Protein AF-0000000080796100 (afdb_homodimer)

Secondary structure (DSSP, 8-state):
-EEEEEEE-SHHHHHHHHHHTT-TTEEEEEEE-----SHHHHHHHHHH-----HHHHHHHHHH--S--HHHHHHH-B--SGGGTT-BHHHHHHHHHHHHTTS-HHHHHHHHHHHHT-SSEEEESBS----EEEEETTS-EEESHHHHHHH---EEEEEESS--BBPHHHHHHHHT-SEEEE-SS-IIIIIHHHHTSBTHHHHHHHS--EEEEE--SB--TTTSTT-BHHHHHHHHHHHHTS--SEEEEE-----HHHHHHHHHTT--BPB---TT-TTEEEE--EEEE-SSS-EEEE-HHHHHHHHHHHH-/-EEEEEEE-SHHHHHHHHHHTT-TTEEEEEEE-----SHHHHHHHHHH-----HHHHHHHHHH--S--HHHHHHH-B--SGGGTT-BHHHHHHHHHHHHTTS-HHHHHHHHHHHHT-SSEEEESBS----EEEEETTS-EEESHHHHHHH---EEEEEESS--BBPHHHHHHHHT-SEEEE-SS-IIIIIHHHHTSBTHHHHHHHS--EEEEE--SB--TTTSTT-BHHHHHHHHHHHHTS--SEEEEE-----HHHHHHHHHTT--BPB---TT-TTEEEE--EEEE-SSS-EEEE-HHHHHHHHHHHH-

pLDDT: mean 95.94, std 4.3, range [65.75, 98.88]

Structure (mmCIF, N/CA/C/O backbone):
data_AF-0000000080796100-model_v1
#
loop_
_entity.id
_entity.type
_entity.pdbx_description
1 polymer 'Putative gluconeogenesis factor'
#
loop_
_atom_site.group_PDB
_atom_site.id
_atom_site.type_symbol
_atom_site.label_atom_id
_atom_site.label_alt_id
_atom_site.label_comp_id
_atom_site.label_asym_id
_atom_site.label_entity_id
_atom_site.label_seq_id
_atom_site.pdbx_PDB_ins_code
_atom_site.Cartn_x
_atom_site.Cartn_y
_atom_site.Cartn_z
_atom_site.occupancy
_atom_site.B_iso_or_equiv
_atom_site.auth_seq_id
_atom_site.auth_comp_id
_atom_site.auth_asym_id
_atom_site.auth_atom_id
_atom_site.pdbx_PDB_model_num
ATOM 1 N N . MET A 1 1 ? -21.938 -29.297 -5.434 1 88.5 1 MET A N 1
ATOM 2 C CA . MET A 1 1 ? -20.812 -28.391 -5.648 1 88.5 1 MET A CA 1
ATOM 3 C C . MET A 1 1 ? -19.516 -29.172 -5.863 1 88.5 1 MET A C 1
ATOM 5 O O . MET A 1 1 ? -19.234 -30.109 -5.129 1 88.5 1 MET A O 1
ATOM 9 N N . LYS A 1 2 ? -18.812 -29.031 -7.008 1 94.81 2 LYS A N 1
ATOM 10 C CA . LYS A 1 2 ? -17.562 -29.719 -7.316 1 94.81 2 LYS A CA 1
ATOM 11 C C . LYS A 1 2 ? -16.359 -28.953 -6.773 1 94.81 2 LYS A C 1
ATOM 13 O O . LYS A 1 2 ? -16.328 -27.719 -6.859 1 94.81 2 LYS A O 1
ATOM 18 N N . ASN A 1 3 ? -15.5 -29.75 -6.141 1 97.31 3 ASN A N 1
ATOM 19 C CA . ASN A 1 3 ? -14.281 -29.141 -5.605 1 97.31 3 ASN A CA 1
ATOM 20 C C . ASN A 1 3 ? -13.141 -29.188 -6.621 1 97.31 3 ASN A C 1
ATOM 22 O O . ASN A 1 3 ? -12.688 -30.266 -7.012 1 97.31 3 ASN A O 1
ATOM 26 N N . ILE A 1 4 ? -12.672 -28.031 -6.988 1 98.06 4 ILE A N 1
ATOM 27 C CA . ILE A 1 4 ? -11.586 -27.906 -7.953 1 98.06 4 ILE A CA 1
ATOM 28 C C . ILE A 1 4 ? -10.344 -27.359 -7.258 1 98.06 4 ILE A C 1
ATOM 30 O O . ILE A 1 4 ? -10.406 -26.328 -6.578 1 98.06 4 ILE A O 1
ATOM 34 N N . VAL A 1 5 ? -9.25 -28.016 -7.445 1 98.62 5 VAL A N 1
ATOM 35 C CA . VAL A 1 5 ? -7.961 -27.547 -6.941 1 98.62 5 VAL A CA 1
ATOM 36 C C . VAL A 1 5 ? -7.02 -27.266 -8.109 1 98.62 5 VAL A C 1
ATOM 38 O O . VAL A 1 5 ? -6.832 -28.125 -8.977 1 98.62 5 VAL A O 1
ATOM 41 N N . THR A 1 6 ? -6.535 -26.078 -8.164 1 98.75 6 THR A N 1
ATOM 42 C CA . THR A 1 6 ? -5.473 -25.766 -9.109 1 98.75 6 THR A CA 1
ATOM 43 C C . THR A 1 6 ? -4.113 -25.766 -8.422 1 98.75 6 THR A C 1
ATOM 45 O O . THR A 1 6 ? -3.996 -25.328 -7.273 1 98.75 6 THR A O 1
ATOM 48 N N . ILE A 1 7 ? -3.107 -26.312 -9.109 1 98.81 7 ILE A N 1
ATOM 49 C CA . ILE A 1 7 ? -1.729 -26.344 -8.625 1 98.81 7 ILE A CA 1
ATOM 50 C C . ILE A 1 7 ? -0.809 -25.688 -9.648 1 98.81 7 ILE A C 1
ATOM 52 O O . ILE A 1 7 ? -0.727 -26.125 -10.797 1 98.81 7 ILE A O 1
ATOM 56 N N . GLY A 1 8 ? -0.174 -24.641 -9.281 1 98.25 8 GLY A N 1
ATOM 57 C CA . GLY A 1 8 ? 0.667 -23.938 -10.242 1 98.25 8 GLY A CA 1
ATOM 58 C C . GLY A 1 8 ? 1.283 -22.672 -9.68 1 98.25 8 GLY A C 1
ATOM 59 O O . GLY A 1 8 ? 1.658 -22.625 -8.5 1 98.25 8 GLY A O 1
ATOM 60 N N . GLY A 1 9 ? 1.557 -21.703 -10.578 1 96.44 9 GLY A N 1
ATOM 61 C CA . GLY A 1 9 ? 2.109 -20.406 -10.227 1 96.44 9 GLY A CA 1
ATOM 62 C C . GLY A 1 9 ? 1.103 -19.281 -10.344 1 96.44 9 GLY A C 1
ATOM 63 O O . GLY A 1 9 ? -0.061 -19.438 -9.969 1 96.44 9 GLY A O 1
ATOM 64 N N . GLY A 1 10 ? 1.613 -18.141 -10.773 1 93.62 10 GLY A N 1
ATOM 65 C CA . GLY A 1 10 ? 0.764 -16.969 -10.781 1 93.62 10 GLY A CA 1
ATOM 66 C C . GLY A 1 10 ? 0.222 -16.625 -12.156 1 93.62 10 GLY A C 1
ATOM 67 O O . GLY A 1 10 ? -0.982 -16.422 -12.328 1 93.62 10 GLY A O 1
ATOM 68 N N . THR A 1 11 ? 1.001 -16.609 -13.188 1 91.25 11 THR A N 1
ATOM 69 C CA . THR A 1 11 ? 0.623 -16.078 -14.492 1 91.25 11 THR A CA 1
ATOM 70 C C . THR A 1 11 ? -0.324 -17.031 -15.219 1 91.25 11 THR A C 1
ATOM 72 O O . THR A 1 11 ? -1.435 -16.656 -15.586 1 91.25 11 THR A O 1
ATOM 75 N N . GLY A 1 12 ? 0.015 -18.219 -15.375 1 94.62 12 GLY A N 1
ATOM 76 C CA . GLY A 1 12 ? -0.821 -19.188 -16.062 1 94.62 12 GLY A CA 1
ATOM 77 C C . GLY A 1 12 ? -2.072 -19.547 -15.297 1 94.62 12 GLY A C 1
ATOM 78 O O . GLY A 1 12 ? -3.182 -19.484 -15.828 1 94.62 12 GLY A O 1
ATOM 79 N N . THR A 1 13 ? -1.912 -19.875 -14.062 1 97.06 13 THR A N 1
ATOM 80 C CA . THR A 1 13 ? -3.012 -20.312 -13.211 1 97.06 13 THR A CA 1
ATOM 81 C C . THR A 1 13 ? -4.07 -19.234 -13.078 1 97.06 13 THR A C 1
ATOM 83 O O . THR A 1 13 ? -5.266 -19.516 -13.047 1 97.06 13 THR A O 1
ATOM 86 N N . SER A 1 14 ? -3.621 -18 -13.008 1 96.75 14 SER A N 1
ATOM 87 C CA . SER A 1 14 ? -4.559 -16.891 -12.836 1 96.75 14 SER A CA 1
ATOM 88 C C . SER A 1 14 ? -5.539 -16.812 -14 1 96.75 14 SER A C 1
ATOM 90 O O . SER A 1 14 ? -6.699 -16.438 -13.82 1 96.75 14 SER A O 1
ATOM 92 N N . GLN A 1 15 ? -5.133 -17.188 -15.195 1 95.88 15 GLN A N 1
ATOM 93 C CA . GLN A 1 15 ? -6.023 -17.172 -16.344 1 95.88 15 GLN A CA 1
ATOM 94 C C . GLN A 1 15 ? -7.141 -18.203 -16.203 1 95.88 15 GLN A C 1
ATOM 96 O O . GLN A 1 15 ? -8.289 -17.938 -16.547 1 95.88 15 GLN A O 1
ATOM 101 N N . ILE A 1 16 ? -6.766 -19.312 -15.664 1 97.12 16 ILE A N 1
ATOM 102 C CA . ILE A 1 16 ? -7.73 -20.375 -15.438 1 97.12 16 ILE A CA 1
ATOM 103 C C . ILE A 1 16 ? -8.742 -19.953 -14.375 1 97.12 16 ILE A C 1
ATOM 105 O O . ILE A 1 16 ? -9.945 -20.141 -14.547 1 97.12 16 ILE A O 1
ATOM 109 N N . LEU A 1 17 ? -8.258 -19.344 -13.352 1 98.25 17 LEU A N 1
ATOM 110 C CA . LEU A 1 17 ? -9.102 -18.906 -12.25 1 98.25 17 LEU A CA 1
ATOM 111 C C . LEU A 1 17 ? -10.078 -17.828 -12.703 1 98.25 17 LEU A C 1
ATOM 113 O O . LEU A 1 17 ? -11.234 -17.797 -12.266 1 98.25 17 LEU A O 1
ATOM 117 N N . ARG A 1 18 ? -9.641 -17 -13.586 1 97.06 18 ARG A N 1
ATOM 118 C CA . ARG A 1 18 ? -10.492 -15.93 -14.109 1 97.06 18 ARG A CA 1
ATOM 119 C C . ARG A 1 18 ? -11.703 -16.516 -14.828 1 97.06 18 ARG A C 1
ATOM 121 O O . ARG A 1 18 ? -12.781 -15.922 -14.805 1 97.06 18 ARG A O 1
ATOM 128 N N . GLY A 1 19 ? -11.5 -17.609 -15.461 1 96.94 19 GLY A N 1
ATOM 129 C CA . GLY A 1 19 ? -12.602 -18.25 -16.156 1 96.94 19 GLY A CA 1
ATOM 130 C C . GLY A 1 19 ? -13.484 -19.078 -15.234 1 96.94 19 GLY A C 1
ATOM 131 O O . GLY A 1 19 ? -14.711 -19.047 -15.367 1 96.94 19 GLY A O 1
ATOM 132 N N . LEU A 1 20 ? -12.938 -19.719 -14.297 1 97.12 20 LEU A N 1
ATOM 133 C CA . LEU A 1 20 ? -13.633 -20.688 -13.445 1 97.12 20 LEU A CA 1
ATOM 134 C C . LEU A 1 20 ? -14.531 -19.969 -12.438 1 97.12 20 LEU A C 1
ATOM 136 O O . LEU A 1 20 ? -15.578 -20.484 -12.055 1 97.12 20 LEU A O 1
ATOM 140 N N . LYS A 1 21 ? -14.133 -18.766 -12.016 1 97 21 LYS A N 1
ATOM 141 C CA . LYS A 1 21 ? -14.773 -18.094 -10.891 1 97 21 LYS A CA 1
ATOM 142 C C . LYS A 1 21 ? -16.234 -17.781 -11.203 1 97 21 LYS A C 1
ATOM 144 O O . LYS A 1 21 ? -17.031 -17.516 -10.289 1 97 21 LYS A O 1
ATOM 149 N N . TRP A 1 22 ? -16.641 -17.875 -12.445 1 95.56 22 TRP A N 1
ATOM 150 C CA . TRP A 1 22 ? -17.984 -17.484 -12.852 1 95.56 22 TRP A CA 1
ATOM 151 C C . TRP A 1 22 ? -18.953 -18.656 -12.68 1 95.56 22 TRP A C 1
ATOM 153 O O . TRP A 1 22 ? -20.172 -18.469 -12.742 1 95.56 22 TRP A O 1
ATOM 163 N N . ASN A 1 23 ? -18.422 -19.812 -12.43 1 94.69 23 ASN A N 1
ATOM 164 C CA . ASN A 1 23 ? -19.281 -20.969 -12.203 1 94.69 23 ASN A CA 1
ATOM 165 C C . ASN A 1 23 ? -19.719 -21.062 -10.742 1 94.69 23 ASN A C 1
ATOM 167 O O . ASN A 1 23 ? -18.891 -21.172 -9.844 1 94.69 23 ASN A O 1
ATOM 171 N N . GLN A 1 24 ? -21 -21.078 -10.484 1 93.12 24 GLN A N 1
ATOM 172 C CA . GLN A 1 24 ? -21.547 -21.016 -9.133 1 93.12 24 GLN A CA 1
ATOM 173 C C . GLN A 1 24 ? -21.578 -22.391 -8.484 1 93.12 24 GLN A C 1
ATOM 175 O O . GLN A 1 24 ? -21.766 -22.516 -7.273 1 93.12 24 GLN A O 1
ATOM 180 N N . ASP A 1 25 ? -21.328 -23.422 -9.234 1 94.19 25 ASP A N 1
ATOM 181 C CA . ASP A 1 25 ? -21.469 -24.781 -8.719 1 94.19 25 ASP A CA 1
ATOM 182 C C . ASP A 1 25 ? -20.109 -25.391 -8.398 1 94.19 25 ASP A C 1
ATOM 184 O O . ASP A 1 25 ? -19.969 -26.609 -8.297 1 94.19 25 ASP A O 1
ATOM 188 N N . ILE A 1 26 ? -19.125 -24.547 -8.312 1 96.19 26 ILE A N 1
ATOM 189 C CA . ILE A 1 26 ? -17.812 -25.094 -7.996 1 96.19 26 ILE A CA 1
ATOM 190 C C . ILE A 1 26 ? -17.203 -24.344 -6.816 1 96.19 26 ILE A C 1
ATOM 192 O O . ILE A 1 26 ? -17.531 -23.172 -6.582 1 96.19 26 ILE A O 1
ATOM 196 N N . ASP A 1 27 ? -16.422 -25.047 -6.074 1 97.31 27 ASP A N 1
ATOM 197 C CA . ASP A 1 27 ? -15.539 -24.5 -5.051 1 97.31 27 ASP A CA 1
ATOM 198 C C . ASP A 1 27 ? -14.078 -24.562 -5.492 1 97.31 27 ASP A C 1
ATOM 200 O O . ASP A 1 27 ? -13.586 -25.641 -5.859 1 97.31 27 ASP A O 1
ATOM 204 N N . ILE A 1 28 ? -13.414 -23.453 -5.496 1 98.31 28 ILE A N 1
ATOM 205 C CA . ILE A 1 28 ? -12.078 -23.391 -6.074 1 98.31 28 ILE A CA 1
ATOM 206 C C . ILE A 1 28 ? -11.047 -23.188 -4.965 1 98.31 28 ILE A C 1
ATOM 208 O O . ILE A 1 28 ? -11.211 -22.312 -4.113 1 98.31 28 ILE A O 1
ATOM 212 N N . VAL A 1 29 ? -10.008 -23.969 -4.953 1 98.75 29 VAL A N 1
ATOM 213 C CA . VAL A 1 29 ? -8.805 -23.719 -4.156 1 98.75 29 VAL A CA 1
ATOM 214 C C . VAL A 1 29 ? -7.582 -23.703 -5.066 1 98.75 29 VAL A C 1
ATOM 216 O O . VAL A 1 29 ? -7.375 -24.625 -5.863 1 98.75 29 VAL A O 1
ATOM 219 N N . SER A 1 30 ? -6.875 -22.641 -5 1 98.88 30 SER A N 1
ATOM 220 C CA . SER A 1 30 ? -5.625 -22.547 -5.75 1 98.88 30 SER A CA 1
ATOM 221 C C . SER A 1 30 ? -4.418 -22.734 -4.84 1 98.88 30 SER A C 1
ATOM 223 O O . SER A 1 30 ? -4.238 -21.984 -3.879 1 98.88 30 SER A O 1
ATOM 225 N N . ILE A 1 31 ? -3.619 -23.734 -5.125 1 98.88 31 ILE A N 1
ATOM 226 C CA . ILE A 1 31 ? -2.375 -23.984 -4.406 1 98.88 31 ILE A CA 1
ATOM 227 C C . ILE A 1 31 ? -1.193 -23.469 -5.223 1 98.88 31 ILE A C 1
ATOM 229 O O . ILE A 1 31 ? -1.005 -23.859 -6.375 1 98.88 31 ILE A O 1
ATOM 233 N N . VAL A 1 32 ? -0.411 -22.625 -4.555 1 98.25 32 VAL A N 1
ATOM 234 C CA . VAL A 1 32 ? 0.57 -21.828 -5.293 1 98.25 32 VAL A CA 1
ATOM 235 C C . VAL A 1 32 ? 1.974 -22.141 -4.773 1 98.25 32 VAL A C 1
ATOM 237 O O . VAL A 1 32 ? 2.174 -22.312 -3.57 1 98.25 32 VAL A O 1
ATOM 240 N N . THR A 1 33 ? 2.891 -22.125 -5.746 1 97.06 33 THR A N 1
ATOM 241 C CA . THR A 1 33 ? 4.281 -22.391 -5.402 1 97.06 33 THR A CA 1
ATOM 242 C C . THR A 1 33 ? 4.871 -21.25 -4.594 1 97.06 33 THR A C 1
ATOM 244 O O . THR A 1 33 ? 4.352 -20.125 -4.625 1 97.06 33 THR A O 1
ATOM 247 N N . VAL A 1 34 ? 5.98 -21.516 -3.834 1 95.94 34 VAL A N 1
ATOM 248 C CA . VAL A 1 34 ? 6.523 -20.516 -2.924 1 95.94 34 VAL A CA 1
ATOM 249 C C . VAL A 1 34 ? 8.023 -20.344 -3.172 1 95.94 34 VAL A C 1
ATOM 251 O O . VAL A 1 34 ? 8.758 -19.922 -2.281 1 95.94 34 VAL A O 1
ATOM 254 N N . THR A 1 35 ? 8.508 -20.672 -4.371 1 96.81 35 THR A N 1
ATOM 255 C CA . THR A 1 35 ? 9.945 -20.688 -4.609 1 96.81 35 THR A CA 1
ATOM 256 C C . THR A 1 35 ? 10.367 -19.5 -5.469 1 96.81 35 THR A C 1
ATOM 258 O O . THR A 1 35 ? 11.539 -19.359 -5.805 1 96.81 35 THR A O 1
ATOM 261 N N . ASP A 1 36 ? 9.375 -18.656 -5.812 1 95.5 36 ASP A N 1
ATOM 262 C CA . ASP A 1 36 ? 9.695 -17.484 -6.621 1 95.5 36 ASP A CA 1
ATOM 263 C C . ASP A 1 36 ? 10.75 -16.609 -5.941 1 95.5 36 ASP A C 1
ATOM 265 O O . ASP A 1 36 ? 10.625 -16.281 -4.758 1 95.5 36 ASP A O 1
ATOM 269 N N . ASP A 1 37 ? 11.82 -16.297 -6.684 1 96.19 37 ASP A N 1
ATOM 270 C CA . ASP A 1 37 ? 12.875 -15.438 -6.129 1 96.19 37 ASP A CA 1
ATOM 271 C C . ASP A 1 37 ? 13.203 -14.289 -7.082 1 96.19 37 ASP A C 1
ATOM 273 O O . ASP A 1 37 ? 14.289 -13.719 -7.016 1 96.19 37 ASP A O 1
ATOM 277 N N . GLY A 1 38 ? 12.305 -14.023 -7.992 1 93.62 38 GLY A N 1
ATOM 278 C CA . GLY A 1 38 ? 12.531 -12.969 -8.969 1 93.62 38 GLY A CA 1
ATOM 279 C C . GLY A 1 38 ? 11.805 -11.68 -8.641 1 93.62 38 GLY A C 1
ATOM 280 O O . GLY A 1 38 ? 10.781 -11.695 -7.957 1 93.62 38 GLY A O 1
ATOM 281 N N . GLY A 1 39 ? 12.383 -10.539 -9.148 1 92.44 39 GLY A N 1
ATOM 282 C CA . GLY A 1 39 ? 11.688 -9.266 -9.094 1 92.44 39 GLY A CA 1
ATOM 283 C C . GLY A 1 39 ? 11.336 -8.828 -7.688 1 92.44 39 GLY A C 1
ATOM 284 O O . GLY A 1 39 ? 12.141 -8.977 -6.766 1 92.44 39 GLY A O 1
ATOM 285 N N . SER A 1 40 ? 10.141 -8.203 -7.594 1 92.81 40 SER A N 1
ATOM 286 C CA . SER A 1 40 ? 9.641 -7.703 -6.32 1 92.81 40 SER A CA 1
ATOM 287 C C . SER A 1 40 ? 9.508 -8.828 -5.297 1 92.81 40 SER A C 1
ATOM 289 O O . SER A 1 40 ? 9.883 -8.664 -4.137 1 92.81 40 SER A O 1
ATOM 291 N N . SER A 1 41 ? 9.031 -9.969 -5.727 1 94.25 41 SER A N 1
ATOM 292 C CA . SER A 1 41 ? 8.852 -11.102 -4.824 1 94.25 41 SER A CA 1
ATOM 293 C C . SER A 1 41 ? 10.18 -11.562 -4.242 1 94.25 41 SER A C 1
ATOM 295 O O . SER A 1 41 ? 10.281 -11.82 -3.041 1 94.25 41 SER A O 1
ATOM 297 N N . GLY A 1 42 ? 11.18 -11.609 -5.121 1 94.44 42 GLY A N 1
ATOM 298 C CA . GLY A 1 42 ? 12.492 -12.031 -4.656 1 94.44 42 GLY A CA 1
ATOM 299 C C . GLY A 1 42 ? 13.102 -11.078 -3.65 1 94.44 42 GLY A C 1
ATOM 300 O O . GLY A 1 42 ? 13.648 -11.508 -2.629 1 94.44 42 GLY A O 1
ATOM 301 N N . ILE A 1 43 ? 13 -9.812 -3.916 1 94.44 43 ILE A N 1
ATOM 302 C CA . ILE A 1 43 ? 13.562 -8.789 -3.037 1 94.44 43 ILE A CA 1
ATOM 303 C C . ILE A 1 43 ? 12.859 -8.836 -1.681 1 94.44 43 ILE A C 1
ATOM 305 O O . ILE A 1 43 ? 13.516 -8.805 -0.636 1 94.44 43 ILE A O 1
ATOM 309 N N . LEU A 1 44 ? 11.547 -8.922 -1.693 1 95.94 44 LEU A N 1
ATOM 310 C CA . LEU A 1 44 ? 10.781 -8.953 -0.45 1 95.94 44 LEU A CA 1
ATOM 311 C C . LEU A 1 44 ? 11.102 -10.203 0.353 1 95.94 44 LEU A C 1
ATOM 313 O O . LEU A 1 44 ? 11.219 -10.156 1.579 1 95.94 44 LEU A O 1
ATOM 317 N N . ARG A 1 45 ? 11.195 -11.297 -0.4 1 95.06 45 ARG A N 1
ATOM 318 C CA . ARG A 1 45 ? 11.555 -12.555 0.244 1 95.06 45 ARG A CA 1
ATOM 319 C C . ARG A 1 45 ? 12.891 -12.445 0.968 1 95.06 45 ARG A C 1
ATOM 321 O O . ARG A 1 45 ? 13.023 -12.867 2.117 1 95.06 45 ARG A O 1
ATOM 328 N N . GLU A 1 46 ? 13.867 -11.867 0.376 1 93.06 46 GLU A N 1
ATOM 329 C CA . GLU A 1 46 ? 15.219 -11.766 0.922 1 93.06 46 GLU A CA 1
ATOM 330 C C . GLU A 1 46 ? 15.289 -10.719 2.031 1 93.06 46 GLU A C 1
ATOM 332 O O . GLU A 1 46 ? 15.852 -10.977 3.096 1 93.06 46 GLU A O 1
ATOM 337 N N . ASP A 1 47 ? 14.688 -9.609 1.819 1 94.88 47 ASP A N 1
ATOM 338 C CA . ASP A 1 47 ? 14.836 -8.477 2.723 1 94.88 47 ASP A CA 1
ATOM 339 C C . ASP A 1 47 ? 13.93 -8.609 3.941 1 94.88 47 ASP A C 1
ATOM 341 O O . ASP A 1 47 ? 14.242 -8.109 5.02 1 94.88 47 ASP A O 1
ATOM 345 N N . PHE A 1 48 ? 12.812 -9.273 3.811 1 96 48 PHE A N 1
ATOM 346 C CA . PHE A 1 48 ? 11.82 -9.25 4.875 1 96 48 PHE A CA 1
ATOM 347 C C . PHE A 1 48 ? 11.539 -10.664 5.383 1 96 48 PHE A C 1
ATOM 349 O O . PHE A 1 48 ? 10.766 -10.852 6.324 1 96 48 PHE A O 1
ATOM 356 N N . ASN A 1 49 ? 12.141 -11.695 4.777 1 94.38 49 ASN A N 1
ATOM 357 C CA . ASN A 1 49 ? 11.969 -13.086 5.191 1 94.38 49 ASN A CA 1
ATOM 358 C C . ASN A 1 49 ? 10.5 -13.5 5.188 1 94.38 49 ASN A C 1
ATOM 360 O O . ASN A 1 49 ? 9.977 -13.969 6.199 1 94.38 49 ASN A O 1
ATOM 364 N N . ILE A 1 50 ? 9.883 -13.297 4.098 1 96 50 ILE A N 1
ATOM 365 C CA . ILE A 1 50 ? 8.516 -13.766 3.887 1 96 50 ILE A CA 1
ATOM 366 C C . ILE A 1 50 ? 8.453 -14.648 2.641 1 96 50 ILE A C 1
ATOM 368 O O . ILE A 1 50 ? 9.383 -14.641 1.824 1 96 50 ILE A O 1
ATOM 372 N N . LEU A 1 51 ? 7.414 -15.43 2.514 1 97.5 51 LEU A N 1
ATOM 373 C CA . LEU A 1 51 ? 7.164 -16.156 1.271 1 97.5 51 LEU A CA 1
ATOM 374 C C . LEU A 1 51 ? 6.91 -15.188 0.121 1 97.5 51 LEU A C 1
ATOM 376 O O . LEU A 1 51 ? 6.441 -14.062 0.339 1 97.5 51 LEU A O 1
ATOM 380 N N . PRO A 1 52 ? 7.352 -15.578 -1.074 1 97.38 52 PRO A N 1
ATOM 381 C CA . PRO A 1 52 ? 7.125 -14.68 -2.211 1 97.38 52 PRO A CA 1
ATOM 382 C C . PRO A 1 52 ? 5.648 -14.391 -2.455 1 97.38 52 PRO A C 1
ATOM 384 O O . PRO A 1 52 ? 4.867 -15.32 -2.693 1 97.38 52 PRO A O 1
ATOM 387 N N . PRO A 1 53 ? 5.277 -13.148 -2.486 1 98.06 53 PRO A N 1
ATOM 388 C CA . PRO A 1 53 ? 3.85 -12.812 -2.494 1 98.06 53 PRO A CA 1
ATOM 389 C C . PRO A 1 53 ? 3.268 -12.742 -3.902 1 98.06 53 PRO A C 1
ATOM 391 O O . PRO A 1 53 ? 2.045 -12.75 -4.07 1 98.06 53 PRO A O 1
ATOM 394 N N . GLY A 1 54 ? 4.098 -12.695 -4.941 1 97.5 54 GLY A N 1
ATOM 395 C CA . GLY A 1 54 ? 3.66 -12.375 -6.293 1 97.5 54 GLY A CA 1
ATOM 396 C C . GLY A 1 54 ? 2.613 -13.336 -6.82 1 97.5 54 GLY A C 1
ATOM 397 O O . GLY A 1 54 ? 1.525 -12.914 -7.223 1 97.5 54 GLY A O 1
ATOM 398 N N . ASP A 1 55 ? 2.93 -14.586 -6.801 1 97.62 55 ASP A N 1
ATOM 399 C CA . ASP A 1 55 ? 2.018 -15.586 -7.336 1 97.62 55 ASP A CA 1
ATOM 400 C C . ASP A 1 55 ? 0.73 -15.656 -6.52 1 97.62 55 ASP A C 1
ATOM 402 O O . ASP A 1 55 ? -0.356 -15.828 -7.074 1 97.62 55 ASP A O 1
ATOM 406 N N . ILE A 1 56 ? 0.837 -15.57 -5.234 1 98.31 56 ILE A N 1
ATOM 407 C CA . ILE A 1 56 ? -0.326 -15.531 -4.355 1 98.31 56 ILE A CA 1
ATOM 408 C C . ILE A 1 56 ? -1.223 -14.352 -4.727 1 98.31 56 ILE A C 1
ATOM 410 O O . ILE A 1 56 ? -2.426 -14.523 -4.938 1 98.31 56 ILE A O 1
ATOM 414 N N . ARG A 1 57 ? -0.625 -13.211 -4.844 1 98.25 57 ARG A N 1
ATOM 415 C CA . ARG A 1 57 ? -1.345 -11.992 -5.184 1 98.25 57 ARG A CA 1
ATOM 416 C C . ARG A 1 57 ? -2.078 -12.141 -6.512 1 98.25 57 ARG A C 1
ATOM 418 O O . ARG A 1 57 ? -3.246 -11.758 -6.629 1 98.25 57 ARG A O 1
ATOM 425 N N . ASN A 1 58 ? -1.418 -12.688 -7.512 1 97.94 58 ASN A N 1
ATOM 426 C CA . ASN A 1 58 ? -2.004 -12.852 -8.836 1 97.94 58 ASN A CA 1
ATOM 427 C C . ASN A 1 58 ? -3.238 -13.75 -8.797 1 97.94 58 ASN A C 1
ATOM 429 O O . ASN A 1 58 ? -4.234 -13.469 -9.469 1 97.94 58 ASN A O 1
ATOM 433 N N . ASN A 1 59 ? -3.131 -14.789 -8.055 1 98.62 59 ASN A N 1
ATOM 434 C CA . ASN A 1 59 ? -4.258 -15.711 -7.969 1 98.62 59 ASN A CA 1
ATOM 435 C C . ASN A 1 59 ? -5.426 -15.102 -7.195 1 98.62 59 ASN A C 1
ATOM 437 O O . ASN A 1 59 ? -6.586 -15.297 -7.566 1 98.62 59 ASN A O 1
ATOM 441 N N . ILE A 1 60 ? -5.137 -14.375 -6.148 1 98.69 60 ILE A N 1
ATOM 442 C CA . ILE A 1 60 ? -6.184 -13.68 -5.406 1 98.69 60 ILE A CA 1
ATOM 443 C C . ILE A 1 60 ? -6.906 -12.703 -6.328 1 98.69 60 ILE A C 1
ATOM 445 O O . ILE A 1 60 ? -8.141 -12.688 -6.391 1 98.69 60 ILE A O 1
ATOM 449 N N . LEU A 1 61 ? -6.168 -11.938 -7.102 1 98.25 61 LEU A N 1
ATOM 450 C CA . LEU A 1 61 ? -6.738 -10.961 -8.023 1 98.25 61 LEU A CA 1
ATOM 451 C C . LEU A 1 61 ? -7.605 -11.641 -9.07 1 98.25 61 LEU A C 1
ATOM 453 O O . LEU A 1 61 ? -8.664 -11.125 -9.445 1 98.25 61 LEU A O 1
ATOM 457 N N . ALA A 1 62 ? -7.129 -12.781 -9.523 1 97.88 62 ALA A N 1
ATOM 458 C CA . ALA A 1 62 ? -7.852 -13.516 -10.562 1 97.88 62 ALA A CA 1
ATOM 459 C C . ALA A 1 62 ? -9.219 -13.969 -10.062 1 97.88 62 ALA A C 1
ATOM 461 O O . ALA A 1 62 ? -10.172 -14.055 -10.844 1 97.88 62 ALA A O 1
ATOM 462 N N . LEU A 1 63 ? -9.359 -14.219 -8.789 1 98.31 63 LEU A N 1
ATOM 463 C CA . LEU A 1 63 ? -10.586 -14.742 -8.203 1 98.31 63 LEU A CA 1
ATOM 464 C C . LEU A 1 63 ? -11.492 -13.609 -7.742 1 98.31 63 LEU A C 1
ATOM 466 O O . LEU A 1 63 ? -12.625 -13.852 -7.309 1 98.31 63 LEU A O 1
ATOM 470 N N . ALA A 1 64 ? -10.969 -12.375 -7.809 1 97.38 64 ALA A N 1
ATOM 471 C CA . ALA A 1 64 ? -11.805 -11.219 -7.516 1 97.38 64 ALA A CA 1
ATOM 472 C C . ALA A 1 64 ? -12.781 -10.945 -8.656 1 97.38 64 ALA A C 1
ATOM 474 O O . ALA A 1 64 ? -12.445 -11.133 -9.828 1 97.38 64 ALA A O 1
ATOM 475 N N . GLU A 1 65 ? -14.023 -10.594 -8.453 1 90.62 65 GLU A N 1
ATOM 476 C CA . GLU A 1 65 ? -15.047 -10.508 -9.484 1 90.62 65 GLU A CA 1
ATOM 477 C C . GLU A 1 65 ? -15.07 -9.117 -10.117 1 90.62 65 GLU A C 1
ATOM 479 O O . GLU A 1 65 ? -15.344 -8.977 -11.312 1 90.62 65 GLU A O 1
ATOM 484 N N . GLN A 1 66 ? -14.945 -8.062 -9.398 1 88.25 66 GLN A N 1
ATOM 485 C CA . GLN A 1 66 ? -15.031 -6.711 -9.953 1 88.25 66 GLN A CA 1
ATOM 486 C C . GLN A 1 66 ? -13.75 -5.926 -9.68 1 88.25 66 GLN A C 1
ATOM 488 O O . GLN A 1 66 ? -13.023 -6.223 -8.727 1 88.25 66 GLN A O 1
ATOM 493 N N . GLU A 1 67 ? -13.594 -5.117 -10.727 1 89.56 67 GLU A N 1
ATOM 494 C CA . GLU A 1 67 ? -12.523 -4.156 -10.453 1 89.56 67 GLU A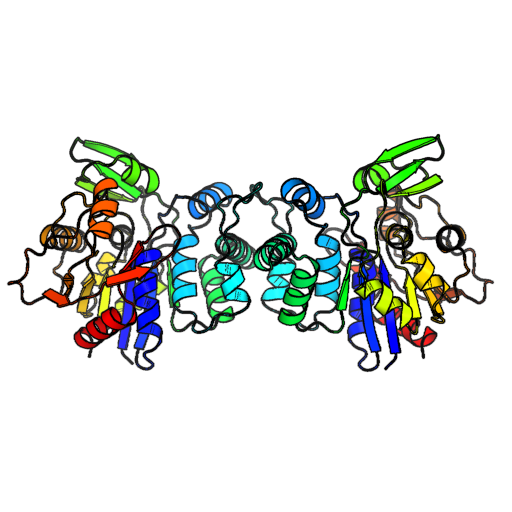 CA 1
ATOM 495 C C . GLU A 1 67 ? -12.938 -3.162 -9.375 1 89.56 67 GLU A C 1
ATOM 497 O O . GLU A 1 67 ? -13.984 -2.523 -9.477 1 89.56 67 GLU A O 1
ATOM 502 N N . THR A 1 68 ? -12.211 -3.115 -8.367 1 92.38 68 THR A N 1
ATOM 503 C CA . THR A 1 68 ? -12.445 -2.219 -7.238 1 92.38 68 THR A CA 1
ATOM 504 C C . THR A 1 68 ? -11.242 -1.31 -7.016 1 92.38 68 THR A C 1
ATOM 506 O O . THR A 1 68 ? -10.227 -1.436 -7.703 1 92.38 68 THR A O 1
ATOM 509 N N . PHE A 1 69 ? -11.453 -0.395 -6.105 1 93.88 69 PHE A N 1
ATOM 510 C CA . PHE A 1 69 ? -10.367 0.456 -5.625 1 93.88 69 PHE A CA 1
ATOM 511 C C . PHE A 1 69 ? -9.18 -0.383 -5.164 1 93.88 69 PHE A C 1
ATOM 513 O O . PHE A 1 69 ? -8.039 -0.126 -5.555 1 93.88 69 PHE A O 1
ATOM 520 N N . LEU A 1 70 ? -9.43 -1.399 -4.512 1 95.69 70 LEU A N 1
ATOM 521 C CA . LEU A 1 70 ? -8.383 -2.236 -3.936 1 95.69 70 LEU A CA 1
ATOM 522 C C . LEU A 1 70 ? -7.668 -3.033 -5.023 1 95.69 70 LEU A C 1
ATOM 524 O O . LEU A 1 70 ? -6.441 -3.178 -4.984 1 95.69 70 LEU A O 1
ATOM 528 N N . THR A 1 71 ? -8.398 -3.557 -6.008 1 97.38 71 THR A N 1
ATOM 529 C CA . THR A 1 71 ? -7.746 -4.336 -7.051 1 97.38 71 THR A CA 1
ATOM 530 C C . THR A 1 71 ? -6.816 -3.453 -7.883 1 97.38 71 THR A C 1
ATOM 532 O O . THR A 1 71 ? -5.777 -3.914 -8.359 1 97.38 71 THR A O 1
ATOM 535 N N . LYS A 1 72 ? -7.164 -2.197 -8.047 1 96.75 72 LYS A N 1
ATOM 536 C CA . LYS A 1 72 ? -6.293 -1.263 -8.758 1 96.75 72 LYS A CA 1
ATOM 537 C C . LYS A 1 72 ? -4.977 -1.07 -8.008 1 96.75 72 LYS A C 1
ATOM 539 O O . LYS A 1 72 ? -3.906 -1.047 -8.625 1 96.75 72 LYS A O 1
ATOM 544 N N . LEU A 1 73 ? -5.07 -0.958 -6.684 1 97.81 73 LEU A N 1
ATOM 545 C CA . LEU A 1 73 ? -3.865 -0.826 -5.871 1 97.81 73 LEU A CA 1
ATOM 546 C C . LEU A 1 73 ? -2.998 -2.076 -5.977 1 97.81 73 LEU A C 1
ATOM 548 O O . LEU A 1 73 ? -1.778 -1.981 -6.129 1 97.81 73 LEU A O 1
ATOM 552 N N . LEU A 1 74 ? -3.619 -3.217 -5.969 1 98.12 74 LEU A N 1
ATOM 553 C CA . LEU A 1 74 ? -2.9 -4.484 -5.926 1 98.12 74 LEU A CA 1
ATOM 554 C C . LEU A 1 74 ? -2.213 -4.77 -7.258 1 98.12 74 LEU A C 1
ATOM 556 O O . LEU A 1 74 ? -1.258 -5.547 -7.312 1 98.12 74 LEU A O 1
ATOM 560 N N . LYS A 1 75 ? -2.682 -4.145 -8.305 1 97.19 75 LYS A N 1
ATOM 561 C CA . LYS A 1 75 ? -2.135 -4.363 -9.641 1 97.19 75 LYS A CA 1
ATOM 562 C C . LYS A 1 75 ? -1.014 -3.373 -9.945 1 97.19 75 LYS A C 1
ATOM 564 O O . LYS A 1 75 ? -0.217 -3.59 -10.867 1 97.19 75 LYS A O 1
ATOM 569 N N . TYR A 1 76 ? -0.902 -2.316 -9.211 1 98.06 76 TYR A N 1
ATOM 570 C CA . TYR A 1 76 ? -0.026 -1.205 -9.57 1 98.06 76 TYR A CA 1
ATOM 571 C C . TYR A 1 76 ? 1.438 -1.581 -9.383 1 98.06 76 TYR A C 1
ATOM 573 O O . TYR A 1 76 ? 1.815 -2.119 -8.336 1 98.06 76 TYR A O 1
ATOM 581 N N . ARG A 1 77 ? 2.238 -1.313 -10.375 1 97.81 77 ARG A N 1
ATOM 582 C CA . ARG A 1 77 ? 3.684 -1.513 -10.344 1 97.81 77 ARG A CA 1
ATOM 583 C C . ARG A 1 77 ? 4.422 -0.185 -10.469 1 97.81 77 ARG A C 1
ATOM 585 O O . ARG A 1 77 ? 4.129 0.611 -11.367 1 97.81 77 ARG A O 1
ATOM 592 N N . PHE A 1 78 ? 5.316 0.035 -9.57 1 97.62 78 PHE A N 1
ATOM 593 C CA . PHE A 1 78 ? 6.117 1.253 -9.617 1 97.62 78 PHE A CA 1
ATOM 594 C C . PHE A 1 78 ? 7.172 1.166 -10.711 1 97.62 78 PHE A C 1
ATOM 596 O O . PHE A 1 78 ? 7.754 0.103 -10.938 1 97.62 78 PHE A O 1
ATOM 603 N N . ASN A 1 79 ? 7.492 2.277 -11.336 1 95.69 79 ASN A N 1
ATOM 604 C CA . ASN A 1 79 ? 8.477 2.27 -12.406 1 95.69 79 ASN A CA 1
ATOM 605 C C . ASN A 1 79 ? 9.602 3.266 -12.148 1 95.69 79 ASN A C 1
ATOM 607 O O . ASN A 1 79 ? 10.43 3.525 -13.023 1 95.69 79 ASN A O 1
ATOM 611 N N . GLU A 1 80 ? 9.664 3.807 -10.969 1 95.81 80 GLU A N 1
ATOM 612 C CA . GLU A 1 80 ? 10.648 4.828 -10.633 1 95.81 80 GLU A CA 1
ATOM 613 C C . GLU A 1 80 ? 10.984 4.809 -9.148 1 95.81 80 GLU A C 1
ATOM 615 O O . GLU A 1 80 ? 10.312 4.133 -8.367 1 95.81 80 GLU A O 1
ATOM 620 N N . GLY A 1 81 ? 12.133 5.504 -8.906 1 94.88 81 GLY A N 1
ATOM 621 C CA . GLY A 1 81 ? 12.5 5.691 -7.512 1 94.88 81 GLY A CA 1
ATOM 622 C C . GLY A 1 81 ? 12.969 4.41 -6.84 1 94.88 81 GLY A C 1
ATOM 623 O O . GLY A 1 81 ? 13.273 3.426 -7.516 1 94.88 81 GLY A O 1
ATOM 624 N N . PHE A 1 82 ? 12.969 4.457 -5.535 1 94.56 82 PHE A N 1
ATOM 625 C CA . PHE A 1 82 ? 13.484 3.322 -4.781 1 94.56 82 PHE A CA 1
ATOM 626 C C . PHE A 1 82 ? 12.508 2.158 -4.812 1 94.56 82 PHE A C 1
ATOM 628 O O . PHE A 1 82 ? 12.859 1.029 -4.465 1 94.56 82 PHE A O 1
ATOM 635 N N . LEU A 1 83 ? 11.289 2.412 -5.328 1 97.12 83 LEU A N 1
ATOM 636 C CA . LEU A 1 83 ? 10.266 1.379 -5.426 1 97.12 83 LEU A CA 1
ATOM 637 C C . LEU A 1 83 ? 10.211 0.794 -6.836 1 97.12 83 LEU A C 1
ATOM 639 O O . LEU A 1 83 ? 9.352 -0.037 -7.137 1 97.12 83 LEU A O 1
ATOM 643 N N . LYS A 1 84 ? 11.148 1.205 -7.617 1 95.88 84 LYS A N 1
ATOM 644 C CA . LYS A 1 84 ? 11.164 0.764 -9.008 1 95.88 84 LYS A CA 1
ATOM 645 C C . LYS A 1 84 ? 11.07 -0.756 -9.102 1 95.88 84 LYS A C 1
ATOM 647 O O . LYS A 1 84 ? 11.781 -1.473 -8.398 1 95.88 84 LYS A O 1
ATOM 652 N N . ASN A 1 85 ? 10.07 -1.275 -9.914 1 93.69 85 ASN A N 1
ATOM 653 C CA . ASN A 1 85 ? 9.828 -2.67 -10.258 1 93.69 85 ASN A CA 1
ATOM 654 C C . ASN A 1 85 ? 9.078 -3.404 -9.148 1 93.69 85 ASN A C 1
ATOM 656 O O . ASN A 1 85 ? 8.836 -4.609 -9.25 1 93.69 85 ASN A O 1
ATOM 660 N N . HIS A 1 86 ? 8.82 -2.713 -8.102 1 97.44 86 HIS A N 1
ATOM 661 C CA . HIS A 1 86 ? 7.988 -3.332 -7.074 1 97.44 86 HIS A CA 1
ATOM 662 C C . HIS A 1 86 ? 6.508 -3.197 -7.41 1 97.44 86 HIS A C 1
ATOM 664 O O . HIS A 1 86 ? 6.098 -2.232 -8.062 1 97.44 86 HIS A O 1
ATOM 670 N N . ASN A 1 87 ? 5.836 -4.203 -7.047 1 97.88 87 ASN A N 1
ATOM 671 C CA . ASN A 1 87 ? 4.379 -4.191 -7.113 1 97.88 87 ASN A CA 1
ATOM 672 C C . ASN A 1 87 ? 3.76 -3.779 -5.777 1 97.88 87 ASN A C 1
ATOM 674 O O . ASN A 1 87 ? 4.105 -4.332 -4.73 1 97.88 87 ASN A O 1
ATOM 678 N N . LEU A 1 88 ? 2.873 -2.803 -5.781 1 98.62 88 LEU A N 1
ATOM 679 C CA . LEU A 1 88 ? 2.258 -2.312 -4.551 1 98.62 88 LEU A CA 1
ATOM 680 C C . LEU A 1 88 ? 1.495 -3.428 -3.846 1 98.62 88 LEU A C 1
ATOM 682 O O . LEU A 1 88 ? 1.469 -3.482 -2.613 1 98.62 88 LEU A O 1
ATOM 686 N N . GLY A 1 89 ? 0.836 -4.266 -4.59 1 98.56 89 GLY A N 1
ATOM 687 C CA . GLY A 1 89 ? 0.119 -5.383 -3.994 1 98.56 89 GLY A CA 1
ATOM 688 C C . GLY A 1 89 ? 1.017 -6.316 -3.203 1 98.56 89 GLY A C 1
ATOM 689 O O . GLY A 1 89 ? 0.61 -6.848 -2.168 1 98.56 89 GLY A O 1
ATOM 690 N N . ASN A 1 90 ? 2.207 -6.562 -3.697 1 98.56 90 ASN A N 1
ATOM 691 C CA . ASN A 1 90 ? 3.178 -7.355 -2.949 1 98.56 90 ASN A CA 1
ATOM 692 C C . ASN A 1 90 ? 3.537 -6.691 -1.622 1 98.56 90 ASN A C 1
ATOM 694 O O . ASN A 1 90 ? 3.654 -7.367 -0.599 1 98.56 90 ASN A O 1
ATOM 698 N N . ILE A 1 91 ? 3.678 -5.406 -1.658 1 98.69 91 ILE A N 1
ATOM 699 C CA . ILE A 1 91 ? 4.012 -4.641 -0.463 1 98.69 91 ILE A CA 1
ATOM 700 C C . ILE A 1 91 ? 2.846 -4.68 0.521 1 98.69 91 ILE A C 1
ATOM 702 O O . ILE A 1 91 ? 3.051 -4.793 1.732 1 98.69 91 ILE A O 1
ATOM 706 N N . ILE A 1 92 ? 1.652 -4.59 0.02 1 98.75 92 ILE A N 1
ATOM 707 C CA . ILE A 1 92 ? 0.455 -4.668 0.849 1 98.75 92 ILE A CA 1
ATOM 708 C C . ILE A 1 92 ? 0.388 -6.031 1.534 1 98.75 92 ILE A C 1
ATOM 710 O O . ILE A 1 92 ? 0.099 -6.117 2.73 1 98.75 92 ILE A O 1
ATOM 714 N N . LEU A 1 93 ? 0.682 -7.09 0.819 1 98.56 93 LEU A N 1
ATOM 715 C CA . LEU A 1 93 ? 0.67 -8.422 1.409 1 98.56 93 LEU A CA 1
ATOM 716 C C . LEU A 1 93 ? 1.74 -8.547 2.488 1 98.56 93 LEU A C 1
ATOM 718 O O . LEU A 1 93 ? 1.518 -9.195 3.516 1 98.56 93 LEU A O 1
ATOM 722 N N . LEU A 1 94 ? 2.93 -8 2.219 1 98.56 94 LEU A N 1
ATOM 723 C CA . LEU A 1 94 ? 3.963 -7.934 3.248 1 98.56 94 LEU A CA 1
ATOM 724 C C . LEU A 1 94 ? 3.434 -7.254 4.504 1 98.56 94 LEU A C 1
ATOM 726 O O . LEU A 1 94 ? 3.576 -7.785 5.609 1 98.56 94 LEU A O 1
ATOM 730 N N . ALA A 1 95 ? 2.842 -6.059 4.328 1 98.69 95 ALA A N 1
ATOM 731 C CA . ALA A 1 95 ? 2.311 -5.312 5.465 1 98.69 95 ALA A CA 1
ATOM 732 C C . ALA A 1 95 ? 1.267 -6.129 6.219 1 98.69 95 ALA A C 1
ATOM 734 O O . ALA A 1 95 ? 1.288 -6.191 7.449 1 98.69 95 ALA A O 1
ATOM 735 N N . LEU A 1 96 ? 0.336 -6.762 5.48 1 98.56 96 LEU A N 1
ATOM 736 C CA . LEU A 1 96 ? -0.7 -7.586 6.09 1 98.56 96 LEU A CA 1
ATOM 737 C C . LEU A 1 96 ? -0.084 -8.742 6.875 1 98.56 96 LEU A C 1
ATOM 739 O O . LEU A 1 96 ? -0.601 -9.125 7.926 1 98.56 96 LEU A O 1
ATOM 743 N N . THR A 1 97 ? 1.004 -9.336 6.32 1 98.5 97 THR A N 1
ATOM 744 C CA . THR A 1 97 ? 1.697 -10.406 7.031 1 98.5 97 THR A CA 1
ATOM 745 C C . THR A 1 97 ? 2.211 -9.914 8.383 1 98.5 97 THR A C 1
ATOM 747 O O . THR A 1 97 ? 2.029 -10.578 9.398 1 98.5 97 THR A O 1
ATOM 750 N N . ARG A 1 98 ? 2.768 -8.75 8.391 1 98.19 98 ARG A N 1
ATOM 751 C CA . ARG A 1 98 ? 3.293 -8.18 9.625 1 98.19 98 ARG A CA 1
ATOM 752 C C . ARG A 1 98 ? 2.164 -7.785 10.57 1 98.19 98 ARG A C 1
ATOM 754 O O . ARG A 1 98 ? 2.229 -8.062 11.773 1 98.19 98 ARG A O 1
ATOM 761 N N . ILE A 1 99 ? 1.143 -7.141 10.031 1 97.31 99 ILE A N 1
ATOM 762 C CA . ILE A 1 99 ? -0.016 -6.73 10.82 1 97.31 99 ILE A CA 1
ATOM 763 C C . ILE A 1 99 ? -0.631 -7.945 11.508 1 97.31 99 ILE A C 1
ATOM 765 O O . ILE A 1 99 ? -1.104 -7.852 12.641 1 97.31 99 ILE A O 1
ATOM 769 N N . ASN A 1 100 ? -0.568 -9.062 10.82 1 97.06 100 ASN A N 1
ATOM 770 C CA . ASN A 1 100 ? -1.154 -10.281 11.352 1 97.06 100 ASN A CA 1
ATOM 771 C C . ASN A 1 100 ? -0.116 -11.125 12.094 1 97.06 100 ASN A C 1
ATOM 773 O O . ASN A 1 100 ? -0.223 -12.352 12.133 1 97.06 100 ASN A O 1
ATOM 777 N N . GLY A 1 101 ? 0.95 -10.586 12.656 1 96.62 101 GLY A N 1
ATOM 778 C CA . GLY A 1 101 ? 1.922 -11.266 13.492 1 96.62 101 GLY A CA 1
ATOM 779 C C . GLY A 1 101 ? 2.811 -12.227 12.719 1 96.62 101 GLY A C 1
ATOM 780 O O . GLY A 1 101 ? 3.061 -13.344 13.164 1 96.62 101 GLY A O 1
ATOM 781 N N . ASN A 1 102 ? 3.172 -11.875 11.547 1 96.81 102 ASN A N 1
ATOM 782 C CA . ASN A 1 102 ? 4.047 -12.656 10.672 1 96.81 102 ASN A CA 1
ATOM 783 C C . ASN A 1 102 ? 3.371 -13.945 10.211 1 96.81 102 ASN A C 1
ATOM 785 O O . ASN A 1 102 ? 4.031 -14.969 10.047 1 96.81 102 ASN A O 1
ATOM 789 N N . ASN A 1 103 ? 2.07 -13.867 10.164 1 98 103 ASN A N 1
ATOM 790 C CA . ASN A 1 103 ? 1.252 -14.984 9.703 1 98 103 ASN A CA 1
ATOM 791 C C . ASN A 1 103 ? 0.819 -14.797 8.25 1 98 103 ASN A C 1
ATOM 793 O O . ASN A 1 103 ? -0.216 -14.188 7.98 1 98 103 ASN A O 1
ATOM 797 N N . PHE A 1 104 ? 1.603 -15.43 7.363 1 98.06 104 PHE A N 1
ATOM 798 C CA . PHE A 1 104 ? 1.384 -15.242 5.934 1 98.06 104 PHE A CA 1
ATOM 799 C C . PHE A 1 104 ? 0.037 -15.82 5.512 1 98.06 104 PHE A C 1
ATOM 801 O O . PHE A 1 104 ? -0.733 -15.156 4.809 1 98.06 104 PHE A O 1
ATOM 808 N N . PRO A 1 105 ? -0.389 -17 5.922 1 98.38 105 PRO A N 1
ATOM 809 C CA . PRO A 1 105 ? -1.713 -17.516 5.574 1 98.38 105 PRO A CA 1
ATOM 810 C C . PRO A 1 105 ? -2.846 -16.609 6.043 1 98.38 105 PRO A C 1
ATOM 812 O O . PRO A 1 105 ? -3.84 -16.438 5.332 1 98.38 105 PRO A O 1
ATOM 815 N N . LEU A 1 106 ? -2.668 -16.062 7.176 1 98.31 106 LEU A N 1
ATOM 816 C CA . LEU A 1 106 ? -3.697 -15.156 7.676 1 98.31 106 LEU A CA 1
ATOM 817 C C . LEU A 1 106 ? -3.746 -13.875 6.844 1 98.31 106 LEU A C 1
ATOM 819 O O . LEU A 1 106 ? -4.82 -13.305 6.633 1 98.31 106 LEU A O 1
ATOM 823 N N . ALA A 1 107 ? -2.588 -13.391 6.414 1 98.56 107 ALA A N 1
ATOM 824 C CA . ALA A 1 107 ? -2.547 -12.25 5.504 1 98.56 107 ALA A CA 1
ATOM 825 C C . ALA A 1 107 ? -3.314 -12.547 4.219 1 98.56 107 ALA A C 1
ATOM 827 O O . ALA A 1 107 ? -4.078 -11.703 3.74 1 98.56 107 ALA A O 1
ATOM 828 N N . ILE A 1 108 ? -3.104 -13.766 3.676 1 98.75 108 ILE A N 1
ATOM 829 C CA . ILE A 1 108 ? -3.809 -14.195 2.473 1 98.75 108 ILE A CA 1
ATOM 830 C C . ILE A 1 108 ? -5.312 -14.188 2.727 1 98.75 108 ILE A C 1
ATOM 832 O O . ILE A 1 108 ? -6.082 -13.664 1.919 1 98.75 108 ILE A O 1
ATOM 836 N N . LYS A 1 109 ? -5.695 -14.742 3.826 1 98.56 109 LYS A N 1
ATOM 837 C CA . LYS A 1 109 ? -7.105 -14.812 4.188 1 98.56 109 LYS A CA 1
ATOM 838 C C . LYS A 1 109 ? -7.715 -13.422 4.324 1 98.56 109 LYS A C 1
ATOM 840 O O . LYS A 1 109 ? -8.805 -13.156 3.811 1 98.56 109 LYS A O 1
ATOM 845 N N . THR A 1 110 ? -7.012 -12.523 5.016 1 98.31 110 THR A N 1
ATOM 846 C CA . THR A 1 110 ? -7.477 -11.156 5.234 1 98.31 110 THR A CA 1
ATOM 847 C C . THR A 1 110 ? -7.695 -10.438 3.908 1 98.31 110 THR A C 1
ATOM 849 O O . THR A 1 110 ? -8.734 -9.805 3.699 1 98.31 110 THR A O 1
ATOM 852 N N . LEU A 1 111 ? -6.73 -10.531 3.031 1 98.31 111 LEU A N 1
ATOM 853 C CA . LEU A 1 111 ? -6.832 -9.883 1.729 1 98.31 111 LEU A CA 1
ATOM 854 C C . LEU A 1 111 ? -7.957 -10.5 0.902 1 98.31 111 LEU A C 1
ATOM 856 O O . LEU A 1 111 ? -8.711 -9.781 0.24 1 98.31 111 LEU A O 1
ATOM 860 N N . SER A 1 112 ? -8.078 -11.828 0.931 1 98.44 112 SER A N 1
ATOM 861 C CA . SER A 1 112 ? -9.117 -12.547 0.198 1 98.44 112 SER A CA 1
ATOM 862 C C . SER A 1 112 ? -10.508 -12.117 0.649 1 98.44 112 SER A C 1
ATOM 864 O O . SER A 1 112 ? -11.406 -11.945 -0.175 1 98.44 112 SER A O 1
ATOM 866 N N . GLU A 1 113 ? -10.664 -11.961 1.921 1 97.75 113 GLU A N 1
ATOM 867 C CA . GLU A 1 113 ? -11.945 -11.523 2.477 1 97.75 113 GLU A CA 1
ATOM 868 C C . GLU A 1 113 ? -12.258 -10.086 2.066 1 97.75 113 GLU A C 1
ATOM 870 O O . GLU A 1 113 ? -13.398 -9.773 1.723 1 97.75 113 GLU A O 1
ATOM 875 N N . ALA A 1 114 ? -11.258 -9.227 2.135 1 96.56 114 ALA A N 1
ATOM 876 C CA . ALA A 1 114 ? -11.445 -7.832 1.763 1 96.56 114 ALA A CA 1
ATOM 877 C C . ALA A 1 114 ? -11.891 -7.707 0.31 1 96.56 114 ALA A C 1
ATOM 879 O O . ALA A 1 114 ? -12.672 -6.812 -0.03 1 96.56 114 ALA A O 1
ATOM 880 N N . LEU A 1 115 ? -11.438 -8.617 -0.552 1 97.44 115 LEU A N 1
ATOM 881 C CA . LEU A 1 115 ? -11.75 -8.57 -1.977 1 97.44 115 LEU A CA 1
ATOM 882 C C . LEU A 1 115 ? -12.977 -9.422 -2.293 1 97.44 115 LEU A C 1
ATOM 884 O O . LEU A 1 115 ? -13.461 -9.422 -3.428 1 97.44 115 LEU A O 1
ATOM 888 N N . LYS A 1 116 ? -13.461 -10.164 -1.291 1 96.88 116 LYS A N 1
ATOM 889 C CA . LYS A 1 116 ? -14.594 -11.07 -1.475 1 96.88 116 LYS A CA 1
ATOM 890 C C . LYS A 1 116 ? -14.367 -11.992 -2.668 1 96.88 116 LYS A C 1
ATOM 892 O O . LYS A 1 116 ? -15.219 -12.078 -3.561 1 96.88 116 LYS A O 1
ATOM 897 N N . ILE A 1 117 ? -13.258 -12.672 -2.648 1 97.81 117 ILE A N 1
ATOM 898 C CA . ILE A 1 117 ? -12.914 -13.477 -3.812 1 97.81 117 ILE A CA 1
ATOM 899 C C . ILE A 1 117 ? -13.773 -14.742 -3.838 1 97.81 117 ILE A C 1
ATOM 901 O O . ILE A 1 117 ? -14.305 -15.164 -2.807 1 97.81 117 ILE A O 1
ATOM 905 N N . LYS A 1 118 ? -13.938 -15.328 -5.012 1 97.44 11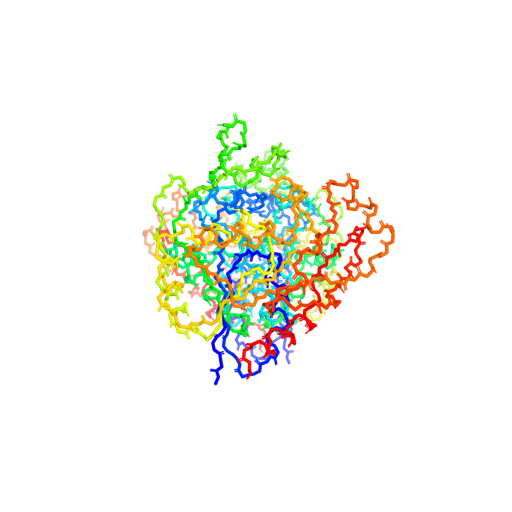8 LYS A N 1
ATOM 906 C CA . LYS A 1 118 ? -14.641 -16.594 -5.207 1 97.44 118 LYS A CA 1
ATOM 907 C C . LYS A 1 118 ? -13.672 -17.781 -5.145 1 97.44 118 LYS A C 1
ATOM 909 O O . LYS A 1 118 ? -13.18 -18.234 -6.176 1 97.44 118 LYS A O 1
ATOM 914 N N . GLY A 1 119 ? -13.492 -18.328 -3.943 1 97.88 119 GLY A N 1
ATOM 915 C CA . GLY A 1 119 ? -12.547 -19.406 -3.707 1 97.88 119 GLY A CA 1
ATOM 916 C C . GLY A 1 119 ? -11.508 -19.062 -2.656 1 97.88 119 GLY A C 1
ATOM 917 O O . GLY A 1 119 ? -11.727 -18.188 -1.817 1 97.88 119 GLY A O 1
ATOM 918 N N . ARG A 1 120 ? -10.461 -19.875 -2.611 1 98.5 120 ARG A N 1
ATOM 919 C CA . ARG A 1 120 ? -9.352 -19.703 -1.675 1 98.5 120 ARG A CA 1
ATOM 920 C C . ARG A 1 120 ? -8.008 -19.906 -2.367 1 98.5 120 ARG A C 1
ATOM 922 O O . ARG A 1 120 ? -7.926 -20.609 -3.373 1 98.5 120 ARG A O 1
ATOM 929 N N . VAL A 1 121 ? -7.031 -19.25 -1.844 1 98.88 121 VAL A N 1
ATOM 930 C CA . VAL A 1 121 ? -5.66 -19.391 -2.322 1 98.88 121 VAL A CA 1
ATOM 931 C C . VAL A 1 121 ? -4.75 -19.812 -1.169 1 98.88 121 VAL A C 1
ATOM 933 O O . VAL A 1 121 ? -4.781 -19.203 -0.096 1 98.88 121 VAL A O 1
ATOM 936 N N . PHE A 1 122 ? -4.008 -20.859 -1.373 1 98.81 122 PHE A N 1
ATOM 937 C CA . PHE A 1 122 ? -3.092 -21.359 -0.355 1 98.81 122 PHE A CA 1
ATOM 938 C C . PHE A 1 122 ? -1.686 -21.516 -0.921 1 98.81 122 PHE A C 1
ATOM 940 O O . PHE A 1 122 ? -1.515 -21.906 -2.078 1 98.81 122 PHE A O 1
ATOM 947 N N . PRO A 1 123 ? -0.699 -21.172 -0.061 1 98.69 123 PRO A N 1
ATOM 948 C CA . PRO A 1 123 ? 0.647 -21.594 -0.445 1 98.69 123 PRO A CA 1
ATOM 949 C C . PRO A 1 123 ? 0.833 -23.109 -0.335 1 98.69 123 PRO A C 1
ATOM 951 O O . PRO A 1 123 ? 0.187 -23.766 0.494 1 98.69 123 PRO A O 1
ATOM 954 N N . ALA A 1 124 ? 1.695 -23.641 -1.152 1 98.62 124 ALA A N 1
ATOM 955 C CA . ALA A 1 124 ? 1.989 -25.078 -1.075 1 98.62 124 ALA A CA 1
ATOM 956 C C . ALA A 1 124 ? 2.672 -25.422 0.244 1 98.62 124 ALA A C 1
ATOM 958 O O . ALA A 1 124 ? 2.494 -26.531 0.771 1 98.62 124 ALA A O 1
ATOM 959 N N . SER A 1 125 ? 3.441 -24.516 0.715 1 98.56 125 SER A N 1
ATOM 960 C CA . SER A 1 125 ? 4.207 -24.672 1.944 1 98.56 125 SER A CA 1
ATOM 961 C C . SER A 1 125 ? 4.449 -23.344 2.633 1 98.56 125 SER A C 1
ATOM 963 O O . SER A 1 125 ? 4.289 -22.281 2.02 1 98.56 125 SER A O 1
ATOM 965 N N . LEU A 1 126 ? 4.77 -23.391 3.9 1 98 126 LEU A N 1
ATOM 966 C CA . LEU A 1 126 ? 5.133 -22.188 4.641 1 98 126 LEU A CA 1
ATOM 967 C C . LEU A 1 126 ? 6.648 -22.094 4.809 1 98 126 LEU A C 1
ATOM 969 O O . LEU A 1 126 ? 7.152 -21.109 5.355 1 98 126 LEU A O 1
ATOM 973 N N . ASP A 1 127 ? 7.316 -23.062 4.234 1 96.56 127 ASP A N 1
ATOM 974 C CA . ASP A 1 127 ? 8.773 -23.078 4.312 1 96.56 127 ASP A CA 1
ATOM 975 C C . ASP A 1 127 ? 9.391 -22.25 3.191 1 96.56 127 ASP A C 1
ATOM 977 O O . ASP A 1 127 ? 8.945 -22.312 2.043 1 96.56 127 ASP A O 1
ATOM 981 N N . SER A 1 128 ? 10.312 -21.438 3.609 1 93.25 128 SER A N 1
ATOM 982 C CA . SER A 1 128 ? 11.031 -20.609 2.645 1 93.25 128 SER A CA 1
ATOM 983 C C . SER A 1 128 ? 12.258 -21.328 2.096 1 93.25 128 SER A C 1
ATOM 985 O O . SER A 1 128 ? 13.352 -21.203 2.65 1 93.25 128 SER A O 1
ATOM 987 N N . LEU A 1 129 ? 12.078 -22.016 0.933 1 93.94 129 LEU A N 1
ATOM 988 C CA . LEU A 1 129 ? 13.164 -22.812 0.357 1 93.94 129 LEU A CA 1
ATOM 989 C C . LEU A 1 129 ? 13.461 -22.375 -1.07 1 93.94 129 LEU A C 1
ATOM 991 O O . LEU A 1 129 ? 12.688 -21.609 -1.665 1 93.94 129 LEU A O 1
ATOM 995 N N . LYS A 1 130 ? 14.562 -22.797 -1.495 1 96.56 130 LYS A N 1
ATOM 996 C CA . LYS A 1 130 ? 14.977 -22.5 -2.863 1 96.56 130 LYS A CA 1
ATOM 997 C C . LYS A 1 130 ? 14.82 -23.719 -3.762 1 96.56 130 LYS A C 1
ATOM 999 O O . LYS A 1 130 ? 14.961 -24.859 -3.307 1 96.56 130 LYS A O 1
ATOM 1004 N N . LEU A 1 131 ? 14.484 -23.406 -5.008 1 98.06 131 LEU A N 1
ATOM 1005 C CA . LEU A 1 131 ? 14.484 -24.438 -6.035 1 98.06 131 LEU A CA 1
ATOM 1006 C C . LEU A 1 131 ? 15.898 -24.734 -6.52 1 98.06 131 LEU A C 1
ATOM 1008 O O . LEU A 1 131 ? 16.703 -23.812 -6.707 1 98.06 131 LEU A O 1
ATOM 1012 N N . VAL A 1 132 ? 16.219 -26 -6.68 1 98.62 132 VAL A N 1
ATOM 1013 C CA . VAL A 1 132 ? 17.516 -26.438 -7.176 1 98.62 132 VAL A CA 1
ATOM 1014 C C . VAL A 1 132 ? 17.328 -27.297 -8.43 1 98.62 132 VAL A C 1
ATOM 1016 O O . VAL A 1 132 ? 16.391 -28.078 -8.516 1 98.62 132 VAL A O 1
ATOM 1019 N N . ALA A 1 133 ? 18.188 -27.109 -9.406 1 98.62 133 ALA A N 1
ATOM 1020 C CA . ALA A 1 133 ? 18.125 -27.891 -10.633 1 98.62 133 ALA A CA 1
ATOM 1021 C C . ALA A 1 133 ? 19.469 -28.5 -10.977 1 98.62 133 ALA A C 1
ATOM 1023 O O . ALA A 1 133 ? 20.516 -27.875 -10.789 1 98.62 133 ALA A O 1
ATOM 1024 N N . GLU A 1 134 ? 19.484 -29.688 -11.414 1 98.62 134 GLU A N 1
ATOM 1025 C CA . GLU A 1 134 ? 20.609 -30.297 -12.141 1 98.62 134 GLU A CA 1
ATOM 1026 C C . GLU A 1 134 ? 20.375 -30.25 -13.648 1 98.62 134 GLU A C 1
ATOM 1028 O O . GLU A 1 134 ? 19.328 -30.656 -14.141 1 98.62 134 GLU A O 1
ATOM 1033 N N . LEU A 1 135 ? 21.359 -29.672 -14.297 1 97.81 135 LEU A N 1
ATOM 1034 C CA . LEU A 1 135 ? 21.281 -29.578 -15.75 1 97.81 135 LEU A CA 1
ATOM 1035 C C . LEU A 1 135 ? 21.828 -30.828 -16.422 1 97.81 135 LEU A C 1
ATOM 1037 O O . LEU A 1 135 ? 22.391 -31.688 -15.75 1 97.81 135 LEU A O 1
ATOM 1041 N N . ASP A 1 136 ? 21.578 -30.953 -17.672 1 95.5 136 ASP A N 1
ATOM 1042 C CA . ASP A 1 136 ? 21.969 -32.156 -18.406 1 95.5 136 ASP A CA 1
ATOM 1043 C C . ASP A 1 136 ? 23.484 -32.344 -18.359 1 95.5 136 ASP A C 1
ATOM 1045 O O . ASP A 1 136 ? 23.969 -33.5 -18.422 1 95.5 136 ASP A O 1
ATOM 1049 N N . ASP A 1 137 ? 24.234 -31.25 -18.234 1 96.69 137 ASP A N 1
ATOM 1050 C CA . ASP A 1 137 ? 25.688 -31.344 -18.203 1 96.69 137 ASP A CA 1
ATOM 1051 C C . ASP A 1 137 ? 26.203 -31.578 -16.781 1 96.69 137 ASP A C 1
ATOM 1053 O O . ASP A 1 137 ? 27.406 -31.578 -16.531 1 96.69 137 ASP A O 1
ATOM 1057 N N . GLY A 1 138 ? 25.297 -31.641 -15.891 1 97.56 138 GLY A N 1
ATOM 1058 C CA . GLY A 1 138 ? 25.672 -31.984 -14.523 1 97.56 138 GLY A CA 1
ATOM 1059 C C . GLY A 1 138 ? 25.781 -30.766 -13.625 1 97.56 138 GLY A C 1
ATOM 1060 O O . GLY A 1 138 ? 25.906 -30.891 -12.406 1 97.56 138 GLY A O 1
ATOM 1061 N N . GLU A 1 139 ? 25.703 -29.609 -14.172 1 97.94 139 GLU A N 1
ATOM 1062 C CA . GLU A 1 139 ? 25.766 -28.375 -13.383 1 97.94 139 GLU A CA 1
ATOM 1063 C C . GLU A 1 139 ? 24.578 -28.266 -12.43 1 97.94 139 GLU A C 1
ATOM 1065 O O . GLU A 1 139 ? 23.453 -28.578 -12.805 1 97.94 139 GLU A O 1
ATOM 1070 N N . ILE A 1 140 ? 24.844 -27.844 -11.164 1 98.44 140 ILE A N 1
ATOM 1071 C CA . ILE A 1 140 ? 23.797 -27.625 -10.172 1 98.44 140 ILE A CA 1
ATOM 1072 C C . ILE A 1 140 ? 23.562 -26.125 -10 1 98.44 140 ILE A C 1
ATOM 1074 O O . ILE A 1 140 ? 24.5 -25.359 -9.773 1 98.44 140 ILE A O 1
ATOM 1078 N N . ILE A 1 141 ? 22.328 -25.719 -10.156 1 98.19 141 ILE A N 1
ATOM 1079 C CA . ILE A 1 141 ? 21.969 -24.312 -10.094 1 98.19 141 ILE A CA 1
ATOM 1080 C C . ILE A 1 141 ? 20.922 -24.094 -8.992 1 98.19 141 ILE A C 1
ATOM 1082 O O . ILE A 1 141 ? 19.969 -24.859 -8.875 1 98.19 141 ILE A O 1
ATOM 1086 N N . PHE A 1 142 ? 21.141 -23.016 -8.18 1 97.69 142 PHE A N 1
ATOM 1087 C CA . PHE A 1 142 ? 20.234 -22.672 -7.098 1 97.69 142 PHE A CA 1
ATOM 1088 C C . PHE A 1 142 ? 19.391 -21.453 -7.469 1 97.69 142 PHE A C 1
ATOM 1090 O O . PHE A 1 142 ? 19.938 -20.438 -7.938 1 97.69 142 PHE A O 1
ATOM 1097 N N . GLY A 1 143 ? 18.047 -21.594 -7.234 1 97.12 143 GLY A N 1
ATOM 1098 C CA . GLY A 1 143 ? 17.172 -20.453 -7.449 1 97.12 143 GLY A CA 1
ATOM 1099 C C . GLY A 1 143 ? 16.453 -20.5 -8.789 1 97.12 143 GLY A C 1
ATOM 1100 O O . GLY A 1 143 ? 17.078 -20.781 -9.82 1 97.12 143 GLY A O 1
ATOM 1101 N N . GLU A 1 144 ? 15.18 -20.141 -8.727 1 96.12 144 GLU A N 1
ATOM 1102 C CA . GLU A 1 144 ? 14.336 -20.172 -9.922 1 96.12 144 GLU A CA 1
ATOM 1103 C C . GLU A 1 144 ? 14.891 -19.266 -11.016 1 96.12 144 GLU A C 1
ATOM 1105 O O . GLU A 1 144 ? 15 -19.672 -12.172 1 96.12 144 GLU A O 1
ATOM 1110 N N . THR A 1 145 ? 15.211 -18.047 -10.664 1 95.75 145 THR A N 1
ATOM 1111 C CA . THR A 1 145 ? 15.68 -17.062 -11.625 1 95.75 145 THR A CA 1
ATOM 1112 C C . THR A 1 145 ? 16.953 -17.531 -12.312 1 95.75 145 THR A C 1
ATOM 1114 O O . THR A 1 145 ? 17.078 -17.453 -13.539 1 95.75 145 THR A O 1
ATOM 1117 N N . SER A 1 146 ? 17.859 -18.078 -11.562 1 96.81 146 SER A N 1
ATOM 1118 C CA . SER A 1 146 ? 19.141 -18.547 -12.094 1 96.81 146 SER A CA 1
ATOM 1119 C C . SER A 1 146 ? 18.938 -19.75 -13.008 1 96.81 146 SER A C 1
ATOM 1121 O O . SER A 1 146 ? 19.609 -19.891 -14.031 1 96.81 146 SER A O 1
ATOM 1123 N N . ILE A 1 147 ? 18.047 -20.609 -12.664 1 96.75 147 ILE A N 1
ATOM 1124 C CA . ILE A 1 147 ? 17.75 -21.812 -13.453 1 96.75 147 ILE A CA 1
ATOM 1125 C C . ILE A 1 147 ? 17.281 -21.406 -14.844 1 96.75 147 ILE A C 1
ATOM 1127 O O . ILE A 1 147 ? 17.781 -21.906 -15.852 1 96.75 147 ILE A O 1
ATOM 1131 N N . VAL A 1 148 ? 16.359 -20.438 -14.914 1 94.94 148 VAL A N 1
ATOM 1132 C CA . VAL A 1 148 ? 15.789 -20 -16.188 1 94.94 148 VAL A CA 1
ATOM 1133 C C . VAL A 1 148 ? 16.844 -19.266 -17 1 94.94 148 VAL A C 1
ATOM 1135 O O . VAL A 1 148 ? 16.969 -19.484 -18.219 1 94.94 148 VAL A O 1
ATOM 1138 N N . LEU A 1 149 ? 17.672 -18.469 -16.359 1 94.88 149 LEU A N 1
ATOM 1139 C CA . LEU A 1 149 ? 18.672 -17.641 -17.031 1 94.88 149 LEU A CA 1
ATOM 1140 C C . LEU A 1 149 ? 19.75 -18.5 -17.672 1 94.88 149 LEU A C 1
ATOM 1142 O O . LEU A 1 149 ? 20.344 -18.109 -18.672 1 94.88 149 LEU A O 1
ATOM 1146 N N . LYS A 1 150 ? 20 -19.625 -17.141 1 95.19 150 LYS A N 1
ATOM 1147 C CA . LYS A 1 150 ? 21.047 -20.516 -17.672 1 95.19 150 LYS A CA 1
ATOM 1148 C C . LYS A 1 150 ? 20.688 -20.984 -19.078 1 95.19 150 LYS A C 1
ATOM 1150 O O . LYS A 1 150 ? 21.578 -21.234 -19.891 1 95.19 150 LYS A O 1
ATOM 1155 N N . ASN A 1 151 ? 19.438 -21.125 -19.312 1 95.88 151 ASN A N 1
ATOM 1156 C CA . ASN A 1 151 ? 18.938 -21.469 -20.625 1 95.88 151 ASN A CA 1
ATOM 1157 C C . ASN A 1 151 ? 19.547 -22.781 -21.125 1 95.88 151 ASN A C 1
ATOM 1159 O O . ASN A 1 151 ? 20.062 -22.844 -22.25 1 95.88 151 ASN A O 1
ATOM 1163 N N . LYS A 1 152 ? 19.562 -23.75 -20.266 1 95.94 152 LYS A N 1
ATOM 1164 C CA . LYS A 1 152 ? 20.016 -25.109 -20.547 1 95.94 152 LYS A CA 1
ATOM 1165 C C . LYS A 1 152 ? 18.953 -26.141 -20.172 1 95.94 152 LYS A C 1
ATOM 1167 O O . LYS A 1 152 ? 17.984 -25.812 -19.469 1 95.94 152 LYS A O 1
ATOM 1172 N N . ASN A 1 153 ? 19.156 -27.312 -20.703 1 96.12 153 ASN A N 1
ATOM 1173 C CA . ASN A 1 153 ? 18.203 -28.391 -20.422 1 96.12 153 ASN A CA 1
ATOM 1174 C C . ASN A 1 153 ? 18.297 -28.844 -18.969 1 96.12 153 ASN A C 1
ATOM 1176 O O . ASN A 1 153 ? 19.391 -29.047 -18.438 1 96.12 153 ASN A O 1
ATOM 1180 N N . ILE A 1 154 ? 17.219 -29.016 -18.375 1 98.06 154 ILE A N 1
ATOM 1181 C CA . ILE A 1 154 ? 17.125 -29.422 -16.984 1 98.06 154 ILE A CA 1
ATOM 1182 C C . ILE A 1 154 ? 17 -30.938 -16.891 1 98.06 154 ILE A C 1
ATOM 1184 O O . ILE A 1 154 ? 16.172 -31.547 -17.562 1 98.06 154 ILE A O 1
ATOM 1188 N N . LYS A 1 155 ? 17.797 -31.562 -16.078 1 97.81 155 LYS A N 1
ATOM 1189 C CA . LYS A 1 155 ? 17.734 -33 -15.836 1 97.81 155 LYS A CA 1
ATOM 1190 C C . LYS A 1 155 ? 16.734 -33.312 -14.727 1 97.81 155 LYS A C 1
ATOM 1192 O O . LYS A 1 155 ? 15.922 -34.219 -14.867 1 97.81 155 LYS A O 1
ATOM 1197 N N . ARG A 1 156 ? 16.844 -32.656 -13.672 1 98.12 156 ARG A N 1
ATOM 1198 C CA . ARG A 1 156 ? 15.93 -32.812 -12.555 1 98.12 156 ARG A CA 1
ATOM 1199 C C . ARG A 1 156 ? 15.961 -31.578 -11.648 1 98.12 156 ARG A C 1
ATOM 1201 O O . ARG A 1 156 ? 16.891 -30.766 -11.711 1 98.12 156 ARG A O 1
ATOM 1208 N N . ILE A 1 157 ? 14.93 -31.438 -10.867 1 98.56 157 ILE A N 1
ATOM 1209 C CA . ILE A 1 157 ? 14.867 -30.344 -9.898 1 98.56 157 ILE A CA 1
ATOM 1210 C C . ILE A 1 157 ? 14.445 -30.891 -8.539 1 98.56 157 ILE A C 1
ATOM 1212 O O . ILE A 1 157 ? 13.82 -31.953 -8.453 1 98.56 157 ILE A O 1
ATOM 1216 N N . TRP A 1 158 ? 14.836 -30.219 -7.473 1 98.25 158 TRP A N 1
ATOM 1217 C CA . TRP A 1 158 ? 14.422 -30.516 -6.102 1 98.25 158 TRP A CA 1
ATOM 1218 C C . TRP A 1 158 ? 14.477 -29.266 -5.234 1 98.25 158 TRP A C 1
ATOM 1220 O O . TRP A 1 158 ? 14.82 -28.188 -5.715 1 98.25 158 TRP A O 1
ATOM 1230 N N . LEU A 1 159 ? 13.945 -29.328 -4 1 98.25 159 LEU A N 1
ATOM 1231 C CA . LEU A 1 159 ? 14.031 -28.234 -3.035 1 98.25 159 LEU A CA 1
ATOM 1232 C C . LEU A 1 159 ? 15.281 -28.375 -2.168 1 98.25 159 LEU A C 1
ATOM 1234 O O . LEU A 1 159 ? 15.688 -29.484 -1.833 1 98.25 159 LEU A O 1
ATOM 1238 N N . ASP A 1 160 ? 15.914 -27.328 -1.772 1 97.44 160 ASP A N 1
ATOM 1239 C CA . ASP A 1 160 ? 17.188 -27.344 -1.055 1 97.44 160 ASP A CA 1
ATOM 1240 C C . ASP A 1 160 ? 16.984 -27.703 0.414 1 97.44 160 ASP A C 1
ATOM 1242 O O . ASP A 1 160 ? 17.875 -27.484 1.242 1 97.44 160 ASP A O 1
ATOM 1246 N N . GLY A 1 161 ? 15.898 -28.141 0.833 1 95.81 161 GLY A N 1
ATOM 1247 C CA . GLY A 1 161 ? 15.539 -28.594 2.17 1 95.81 161 GLY A CA 1
ATOM 1248 C C . GLY A 1 161 ? 14.195 -29.297 2.225 1 95.81 161 GLY A C 1
ATOM 1249 O O . GLY A 1 161 ? 13.586 -29.562 1.187 1 95.81 161 GLY A O 1
ATOM 1250 N N . ASN A 1 162 ? 13.82 -29.641 3.381 1 93.81 162 ASN A N 1
ATOM 1251 C CA . ASN A 1 162 ? 12.516 -30.266 3.562 1 93.81 162 ASN A CA 1
ATOM 1252 C C . ASN A 1 162 ? 11.414 -29.234 3.736 1 93.81 162 ASN A C 1
ATOM 1254 O O . ASN A 1 162 ? 11.516 -28.344 4.582 1 93.81 162 ASN A O 1
ATOM 1258 N N . ALA A 1 163 ? 10.516 -29.297 2.871 1 95.69 163 ALA A N 1
ATOM 1259 C CA . ALA A 1 163 ? 9.344 -28.438 2.975 1 95.69 163 ALA A CA 1
ATOM 1260 C C . ALA A 1 163 ? 8.086 -29.25 3.297 1 95.69 163 ALA A C 1
ATOM 1262 O O . ALA A 1 163 ? 7.785 -30.234 2.619 1 95.69 163 ALA A O 1
ATOM 1263 N N . GLU A 1 164 ? 7.406 -28.844 4.348 1 98.06 164 GLU A N 1
ATOM 1264 C CA . GLU A 1 164 ? 6.141 -29.484 4.688 1 98.06 164 GLU A CA 1
ATOM 1265 C C . GLU A 1 164 ? 4.965 -28.766 4.035 1 98.06 164 GLU A C 1
ATOM 1267 O O . GLU A 1 164 ? 4.934 -27.531 3.98 1 98.06 164 GLU A O 1
ATOM 1272 N N . ALA A 1 165 ? 4.062 -29.547 3.572 1 98.62 165 ALA A N 1
ATOM 1273 C CA . ALA A 1 165 ? 2.879 -28.969 2.943 1 98.62 165 ALA A CA 1
ATOM 1274 C C . ALA A 1 165 ? 2.057 -28.172 3.951 1 98.62 165 ALA A C 1
ATOM 1276 O O . ALA A 1 165 ? 1.967 -28.547 5.121 1 98.62 165 ALA A O 1
ATOM 1277 N N . PHE A 1 166 ? 1.544 -27.047 3.52 1 98.69 166 PHE A N 1
ATOM 1278 C CA . PHE A 1 166 ? 0.551 -26.344 4.316 1 98.69 166 PHE A CA 1
ATOM 1279 C C . PHE A 1 166 ? -0.684 -27.203 4.543 1 98.69 166 PHE A C 1
ATOM 1281 O O . PHE A 1 166 ? -1.238 -27.766 3.592 1 98.69 166 PHE A O 1
ATOM 1288 N N . ASP A 1 167 ? -1.183 -27.328 5.715 1 98.69 167 ASP A N 1
ATOM 1289 C CA . ASP A 1 167 ? -2.242 -28.25 6.078 1 98.69 167 ASP A CA 1
ATOM 1290 C C . ASP A 1 167 ? -3.502 -28.016 5.25 1 98.69 167 ASP A C 1
ATOM 1292 O O . ASP A 1 167 ? -4.141 -28.953 4.789 1 98.69 167 ASP A O 1
ATOM 1296 N N . GLU A 1 168 ? -3.824 -26.797 5.102 1 98.75 168 GLU A N 1
ATOM 1297 C CA . GLU A 1 168 ? -5.035 -26.453 4.363 1 98.75 168 GLU A CA 1
ATOM 1298 C C . GLU A 1 168 ? -4.922 -26.875 2.896 1 98.75 168 GLU A C 1
ATOM 1300 O O . GLU A 1 168 ? -5.918 -27.234 2.271 1 98.75 168 GLU A O 1
ATOM 1305 N N . SER A 1 169 ? -3.707 -26.812 2.391 1 98.81 169 SER A N 1
ATOM 1306 C CA . SER A 1 169 ? -3.486 -27.281 1.025 1 98.81 169 SER A CA 1
ATOM 1307 C C . SER A 1 169 ? -3.717 -28.781 0.912 1 98.81 169 SER A C 1
ATOM 1309 O O . SER A 1 169 ? -4.379 -29.25 -0.02 1 98.81 169 SER A O 1
ATOM 1311 N N . VAL A 1 170 ? -3.219 -29.5 1.868 1 98.81 170 VAL A N 1
ATOM 1312 C CA . VAL A 1 170 ? -3.385 -30.953 1.883 1 98.81 170 VAL A CA 1
ATOM 1313 C C . VAL A 1 170 ? -4.867 -31.297 1.994 1 98.81 170 VAL A C 1
ATOM 1315 O O . VAL A 1 170 ? -5.367 -32.156 1.252 1 98.81 170 VAL A O 1
ATOM 1318 N N . MET A 1 171 ? -5.559 -30.641 2.846 1 98.62 171 MET A N 1
ATOM 1319 C CA . MET A 1 171 ? -6.98 -30.891 3.053 1 98.62 171 MET A CA 1
ATOM 1320 C C . MET A 1 171 ? -7.773 -30.594 1.785 1 98.62 171 MET A C 1
ATOM 1322 O O . MET A 1 171 ? -8.703 -31.328 1.446 1 98.62 171 MET A O 1
ATOM 1326 N N . ALA A 1 172 ? -7.387 -29.547 1.126 1 98.69 172 ALA A N 1
ATOM 1327 C CA . ALA A 1 172 ? -8.062 -29.188 -0.12 1 98.69 172 ALA A CA 1
ATOM 1328 C C . ALA A 1 172 ? -7.879 -30.281 -1.173 1 98.69 172 ALA A C 1
ATOM 1330 O O . ALA A 1 172 ? -8.828 -30.641 -1.873 1 98.69 172 ALA A O 1
ATOM 1331 N N . ILE A 1 173 ? -6.695 -30.781 -1.262 1 98.75 173 ILE A N 1
ATOM 1332 C CA . ILE A 1 173 ? -6.398 -31.828 -2.229 1 98.75 173 ILE A CA 1
ATOM 1333 C C . ILE A 1 173 ? -7.215 -33.062 -1.904 1 98.75 173 ILE A C 1
ATOM 1335 O O . ILE A 1 173 ? -7.809 -33.688 -2.797 1 98.75 173 ILE A O 1
ATOM 1339 N N . GLN A 1 174 ? -7.316 -33.375 -0.686 1 98 174 GLN A N 1
ATOM 1340 C CA . GLN A 1 174 ? -8.008 -34.594 -0.244 1 98 174 GLN A CA 1
ATOM 1341 C C . GLN A 1 174 ? -9.5 -34.531 -0.572 1 98 174 GLN A C 1
ATOM 1343 O O . GLN A 1 174 ? -10.133 -35.531 -0.799 1 98 174 GLN A O 1
ATOM 1348 N N . LYS A 1 175 ? -10.008 -33.375 -0.661 1 97.5 175 LYS A N 1
ATOM 1349 C CA . LYS A 1 175 ? -11.438 -33.188 -0.891 1 97.5 175 LYS A CA 1
ATOM 1350 C C . LYS A 1 175 ? -11.719 -32.906 -2.359 1 97.5 175 LYS A C 1
ATOM 1352 O O . LYS A 1 175 ? -12.883 -32.75 -2.754 1 97.5 175 LYS A O 1
ATOM 1357 N N . ALA A 1 176 ? -10.758 -32.875 -3.201 1 97.94 176 ALA A N 1
ATOM 1358 C CA . ALA A 1 176 ? -10.898 -32.406 -4.578 1 97.94 176 ALA A CA 1
ATOM 1359 C C . ALA A 1 176 ? -11.625 -33.469 -5.434 1 97.94 176 ALA A C 1
ATOM 1361 O O . ALA A 1 176 ? -11.438 -34.656 -5.258 1 97.94 176 ALA A O 1
ATOM 1362 N N . ASP A 1 177 ? -12.477 -32.969 -6.316 1 97.25 177 ASP A N 1
ATOM 1363 C CA . ASP A 1 177 ? -13.047 -33.781 -7.383 1 97.25 177 ASP A CA 1
ATOM 1364 C C . ASP A 1 177 ? -12.133 -33.812 -8.609 1 97.25 177 ASP A C 1
ATOM 1366 O O . ASP A 1 177 ? -12.102 -34.781 -9.352 1 97.25 177 ASP A O 1
ATOM 1370 N N . ILE A 1 178 ? -11.43 -32.719 -8.789 1 97.62 178 ILE A N 1
ATOM 1371 C CA . ILE A 1 178 ? -10.469 -32.594 -9.883 1 97.62 178 ILE A CA 1
ATOM 1372 C C . ILE A 1 178 ? -9.289 -31.75 -9.438 1 97.62 178 ILE A C 1
ATOM 1374 O O . ILE A 1 178 ? -9.461 -30.766 -8.703 1 97.62 178 ILE A O 1
ATOM 1378 N N . ILE A 1 179 ? -8.109 -32.156 -9.82 1 98.56 179 ILE A N 1
ATOM 1379 C CA . ILE A 1 179 ? -6.875 -31.406 -9.617 1 98.56 179 ILE A CA 1
ATOM 1380 C C . ILE A 1 179 ? -6.301 -30.969 -10.961 1 98.56 179 ILE A C 1
ATOM 1382 O O . ILE A 1 179 ? -6.121 -31.797 -11.859 1 98.56 179 ILE A O 1
ATOM 1386 N N . ILE A 1 180 ? -6.055 -29.719 -11.086 1 98.56 180 ILE A N 1
ATOM 1387 C CA . ILE A 1 180 ? -5.582 -29.141 -12.336 1 98.56 180 ILE A CA 1
ATOM 1388 C C . ILE A 1 180 ? -4.137 -28.672 -12.18 1 98.56 180 ILE A C 1
ATOM 1390 O O . ILE A 1 180 ? -3.826 -27.906 -11.266 1 98.56 180 ILE A O 1
ATOM 1394 N N . PHE A 1 181 ? -3.285 -29.141 -13.094 1 98.56 181 PHE A N 1
ATOM 1395 C CA . PHE A 1 181 ? -1.897 -28.703 -13.141 1 98.56 181 PHE A CA 1
ATOM 1396 C C . PHE A 1 181 ? -1.683 -27.734 -14.305 1 98.56 181 PHE A C 1
ATOM 1398 O O . PHE A 1 181 ? -1.874 -28.109 -15.469 1 98.56 181 PHE A O 1
ATOM 1405 N N . GLY A 1 182 ? -1.31 -26.5 -13.984 1 94.62 182 GLY A N 1
ATOM 1406 C CA . GLY A 1 182 ? -1.034 -25.516 -15.023 1 94.62 182 GLY A CA 1
ATOM 1407 C C . GLY A 1 182 ? -2.277 -24.781 -15.5 1 94.62 182 GLY A C 1
ATOM 1408 O O . GLY A 1 182 ? -3.336 -24.875 -14.875 1 94.62 182 GLY A O 1
ATOM 1409 N N . PRO A 1 183 ? -2.072 -24.094 -16.531 1 97 183 PRO A N 1
ATOM 1410 C CA . PRO A 1 183 ? -0.825 -23.859 -17.266 1 97 183 PRO A CA 1
ATOM 1411 C C . PRO A 1 183 ? 0.193 -23.062 -16.453 1 97 183 PRO A C 1
ATOM 1413 O O . PRO A 1 183 ? -0.151 -22.484 -15.406 1 97 183 PRO A O 1
ATOM 1416 N N . GLY A 1 184 ? 1.4 -23.062 -16.875 1 97 184 GLY A N 1
ATOM 1417 C CA . GLY A 1 184 ? 2.514 -22.406 -16.219 1 97 184 GLY A CA 1
ATOM 1418 C C . GLY A 1 184 ? 3.844 -23.094 -16.453 1 97 184 GLY A C 1
ATOM 1419 O O . GLY A 1 184 ? 3.887 -24.188 -17.016 1 97 184 GLY A O 1
ATOM 1420 N N . SER A 1 185 ? 4.859 -22.406 -16 1 97.44 185 SER A N 1
ATOM 1421 C CA . SER A 1 185 ? 6.188 -23 -16.156 1 97.44 185 SER A CA 1
ATOM 1422 C C . SER A 1 185 ? 6.262 -24.375 -15.516 1 97.44 185 SER A C 1
ATOM 1424 O O . SER A 1 185 ? 5.922 -24.547 -14.344 1 97.44 185 SER A O 1
ATOM 1426 N N . LEU A 1 186 ? 6.703 -25.312 -16.312 1 98.25 186 LEU A N 1
ATOM 1427 C CA . LEU A 1 186 ? 6.672 -26.719 -15.883 1 98.25 186 LEU A CA 1
ATOM 1428 C C . LEU A 1 186 ? 7.555 -26.938 -14.664 1 98.25 186 LEU A C 1
ATOM 1430 O O . LEU A 1 186 ? 7.082 -27.406 -13.633 1 98.25 186 LEU A O 1
ATOM 1434 N N . TYR A 1 187 ? 8.805 -26.438 -14.711 1 98.25 187 TYR A N 1
ATOM 1435 C CA . TYR A 1 187 ? 9.812 -26.766 -13.711 1 98.25 187 TYR A CA 1
ATOM 1436 C C . TYR A 1 187 ? 9.781 -25.766 -12.562 1 98.25 187 TYR A C 1
ATOM 1438 O O . TYR A 1 187 ? 10.156 -26.094 -11.43 1 98.25 187 TYR A O 1
ATOM 1446 N N . THR A 1 188 ? 9.281 -24.562 -12.812 1 97.25 188 THR A N 1
ATOM 1447 C CA . THR A 1 188 ? 9.453 -23.531 -11.789 1 97.25 188 THR A CA 1
ATOM 1448 C C . THR A 1 188 ? 8.102 -23.125 -11.203 1 97.25 188 THR A C 1
ATOM 1450 O O . THR A 1 188 ? 8.047 -22.469 -10.164 1 97.25 188 THR A O 1
ATOM 1453 N N . SER A 1 189 ? 7.004 -23.578 -11.797 1 97.62 189 SER A N 1
ATOM 1454 C CA . SER A 1 189 ? 5.703 -23.156 -11.273 1 97.62 189 SER A CA 1
ATOM 1455 C C . SER A 1 189 ? 4.855 -24.375 -10.891 1 97.62 189 SER A C 1
ATOM 1457 O O . SER A 1 189 ? 4.125 -24.328 -9.898 1 97.62 189 SER A O 1
ATOM 1459 N N . ILE A 1 190 ? 4.898 -25.453 -11.656 1 98.44 190 ILE A N 1
ATOM 1460 C CA . ILE A 1 190 ? 4 -26.578 -11.445 1 98.44 190 ILE A CA 1
ATOM 1461 C C . ILE A 1 190 ? 4.688 -27.625 -10.57 1 98.44 190 ILE A C 1
ATOM 1463 O O . ILE A 1 190 ? 4.242 -27.891 -9.445 1 98.44 190 ILE A O 1
ATOM 1467 N N . ILE A 1 191 ? 5.859 -28.109 -10.938 1 98.62 191 ILE A N 1
ATOM 1468 C CA . ILE A 1 191 ? 6.531 -29.25 -10.336 1 98.62 191 ILE A CA 1
ATOM 1469 C C . ILE A 1 191 ? 6.973 -28.891 -8.914 1 98.62 191 ILE A C 1
ATOM 1471 O O . ILE A 1 191 ? 6.895 -29.719 -8.008 1 98.62 191 ILE A O 1
ATOM 1475 N N . PRO A 1 192 ? 7.398 -27.656 -8.633 1 98.25 192 PRO A N 1
ATOM 1476 C CA . PRO A 1 192 ? 7.84 -27.328 -7.27 1 98.25 192 PRO A CA 1
ATOM 1477 C C . PRO A 1 192 ? 6.766 -27.609 -6.219 1 98.25 192 PRO A C 1
ATOM 1479 O O . PRO A 1 192 ? 7.09 -27.953 -5.082 1 98.25 192 PRO A O 1
ATOM 1482 N N . ASN A 1 193 ? 5.5 -27.469 -6.574 1 98.56 193 ASN A N 1
ATOM 1483 C CA . ASN A 1 193 ? 4.426 -27.781 -5.641 1 98.56 193 ASN A CA 1
ATOM 1484 C C . ASN A 1 193 ? 4.418 -29.266 -5.281 1 98.56 193 ASN A C 1
ATOM 1486 O O . ASN A 1 193 ? 4.223 -29.625 -4.121 1 98.56 193 ASN A O 1
ATOM 1490 N N . ILE A 1 194 ? 4.664 -30.062 -6.223 1 98.31 194 ILE A N 1
ATOM 1491 C CA . ILE A 1 194 ? 4.629 -31.516 -6.082 1 98.31 194 ILE A CA 1
ATOM 1492 C C . ILE A 1 194 ? 5.789 -31.969 -5.203 1 98.31 194 ILE A C 1
ATOM 1494 O O . ILE A 1 194 ? 5.664 -32.969 -4.469 1 98.31 194 ILE A O 1
ATOM 1498 N N . LEU A 1 195 ? 6.887 -31.234 -5.211 1 98.31 195 LEU A N 1
ATOM 1499 C CA . LEU A 1 195 ? 8.109 -31.594 -4.5 1 98.31 195 LEU A CA 1
ATOM 1500 C C . LEU A 1 195 ? 7.953 -31.359 -3 1 98.31 195 LEU A C 1
ATOM 1502 O O . LEU A 1 195 ? 8.781 -31.828 -2.209 1 98.31 195 LEU A O 1
ATOM 1506 N N . VAL A 1 196 ? 6.938 -30.656 -2.588 1 98.38 196 VAL A N 1
ATOM 1507 C CA . VAL A 1 196 ? 6.691 -30.375 -1.175 1 98.38 196 VAL A CA 1
ATOM 1508 C C . VAL A 1 196 ? 6.199 -31.656 -0.481 1 98.38 196 VAL A C 1
ATOM 1510 O O . VAL A 1 196 ? 5.293 -32.312 -0.977 1 98.38 196 VAL A O 1
ATOM 1513 N N . ASP A 1 197 ? 6.801 -31.922 0.676 1 97.5 197 ASP A N 1
ATOM 1514 C CA . ASP A 1 197 ? 6.422 -33.125 1.417 1 97.5 197 ASP A CA 1
ATOM 1515 C C . ASP A 1 197 ? 4.941 -33.094 1.791 1 97.5 197 ASP A C 1
ATOM 1517 O O . ASP A 1 197 ? 4.48 -32.156 2.439 1 97.5 197 ASP A O 1
ATOM 1521 N N . GLY A 1 198 ? 4.242 -34.094 1.363 1 97.75 198 GLY A N 1
ATOM 1522 C CA . GLY A 1 198 ? 2.828 -34.188 1.688 1 97.75 198 GLY A CA 1
ATOM 1523 C C . GLY A 1 198 ? 1.923 -33.906 0.504 1 97.75 198 GLY A C 1
ATOM 1524 O O . GLY A 1 198 ? 0.792 -34.406 0.452 1 97.75 198 GLY A O 1
ATOM 1525 N N . ILE A 1 199 ? 2.402 -33.125 -0.45 1 98.44 199 ILE A N 1
ATOM 1526 C CA . ILE A 1 199 ? 1.553 -32.75 -1.575 1 98.44 199 ILE A CA 1
ATOM 1527 C C . ILE A 1 199 ? 1.396 -33.938 -2.52 1 98.44 199 ILE A C 1
ATOM 1529 O O . ILE A 1 199 ? 0.275 -34.344 -2.838 1 98.44 199 ILE A O 1
ATOM 1533 N N . ARG A 1 200 ? 2.492 -34.469 -2.938 1 97.5 200 ARG A N 1
ATOM 1534 C CA . ARG A 1 200 ? 2.428 -35.594 -3.857 1 97.5 200 ARG A CA 1
ATOM 1535 C C . ARG A 1 200 ? 1.61 -36.75 -3.262 1 97.5 200 ARG A C 1
ATOM 1537 O O . ARG A 1 200 ? 0.769 -37.344 -3.941 1 97.5 200 ARG A O 1
ATOM 1544 N N . ASN A 1 201 ? 1.894 -37.062 -1.99 1 97.38 201 ASN A N 1
ATOM 1545 C CA . ASN A 1 201 ? 1.159 -38.125 -1.309 1 97.38 201 ASN A CA 1
ATOM 1546 C C . ASN A 1 201 ? -0.34 -37.844 -1.281 1 97.38 201 ASN A C 1
ATOM 1548 O O . ASN A 1 201 ? -1.151 -38.719 -1.505 1 97.38 201 ASN A O 1
ATOM 1552 N N . ALA A 1 202 ? -0.699 -36.594 -0.959 1 98.5 202 ALA A N 1
ATOM 1553 C CA . ALA A 1 202 ? -2.105 -36.219 -0.941 1 98.5 202 ALA A CA 1
ATOM 1554 C C . ALA A 1 202 ? -2.744 -36.406 -2.314 1 98.5 202 ALA A C 1
ATOM 1556 O O . ALA A 1 202 ? -3.875 -36.875 -2.424 1 98.5 202 ALA A O 1
ATOM 1557 N N . ILE A 1 203 ? -2.008 -36.031 -3.365 1 98.44 203 ILE A N 1
ATOM 1558 C CA . ILE A 1 203 ? -2.494 -36.156 -4.734 1 98.44 203 ILE A CA 1
ATOM 1559 C C . ILE A 1 203 ? -2.713 -37.625 -5.082 1 98.44 203 ILE A C 1
ATOM 1561 O O . ILE A 1 203 ? -3.74 -38 -5.656 1 98.44 203 ILE A O 1
ATOM 1565 N N . ASN A 1 204 ? -1.771 -38.469 -4.707 1 96.94 204 ASN A N 1
ATOM 1566 C CA . ASN A 1 204 ? -1.804 -39.875 -5.082 1 96.94 204 ASN A CA 1
ATOM 1567 C C . ASN A 1 204 ? -2.857 -40.656 -4.289 1 96.94 204 ASN A C 1
ATOM 1569 O O . ASN A 1 204 ? -3.365 -41.656 -4.754 1 96.94 204 ASN A O 1
ATOM 1573 N N . LEU A 1 205 ? -3.213 -40.156 -3.182 1 96.44 205 LEU A N 1
ATOM 1574 C CA . LEU A 1 205 ? -4.148 -40.844 -2.312 1 96.44 205 LEU A CA 1
ATOM 1575 C C . LEU A 1 205 ? -5.582 -40.406 -2.588 1 96.44 205 LEU A C 1
ATOM 1577 O O . LEU A 1 205 ? -6.527 -41.125 -2.223 1 96.44 205 LEU A O 1
ATOM 1581 N N . CYS A 1 206 ? -5.703 -39.344 -3.168 1 95.06 206 CYS A N 1
ATOM 1582 C CA . CYS A 1 206 ? -7.059 -38.875 -3.412 1 95.06 206 CYS A CA 1
ATOM 1583 C C . CYS A 1 206 ? -7.645 -39.5 -4.668 1 95.06 206 CYS A C 1
ATOM 1585 O O . CYS A 1 206 ? -6.91 -40.031 -5.504 1 95.06 206 CYS A O 1
ATOM 1587 N N . LYS A 1 207 ? -8.992 -39.438 -4.805 1 93.75 207 LYS A N 1
ATOM 1588 C CA . LYS A 1 207 ? -9.688 -40.062 -5.926 1 93.75 207 LYS A CA 1
ATOM 1589 C C . LYS A 1 207 ? -9.969 -39.062 -7.031 1 93.75 207 LYS A C 1
ATOM 1591 O O . LYS A 1 207 ? -10.594 -39.375 -8.039 1 93.75 207 LYS A O 1
ATOM 1596 N N . ALA A 1 208 ? -9.461 -37.875 -6.898 1 96.88 208 ALA A N 1
ATOM 1597 C CA . ALA A 1 208 ? -9.742 -36.812 -7.844 1 96.88 208 ALA A CA 1
ATOM 1598 C C . ALA A 1 208 ? -9.18 -37.125 -9.227 1 96.88 208 ALA A C 1
ATOM 1600 O O . ALA A 1 208 ? -8.141 -37.781 -9.344 1 96.88 208 ALA A O 1
ATOM 1601 N N . LYS A 1 209 ? -9.859 -36.656 -10.258 1 97.25 209 LYS A N 1
ATOM 1602 C CA . LYS A 1 209 ? -9.281 -36.656 -11.602 1 97.25 209 LYS A CA 1
ATOM 1603 C C . LYS A 1 209 ? -8.125 -35.688 -11.703 1 97.25 209 LYS A C 1
ATOM 1605 O O . LYS A 1 209 ? -8.172 -34.594 -11.117 1 97.25 209 LYS A O 1
ATOM 1610 N N . LYS A 1 210 ? -7.086 -36.094 -12.43 1 98.25 210 LYS A N 1
ATOM 1611 C CA . LYS A 1 210 ? -5.91 -35.25 -12.633 1 98.25 210 LYS A CA 1
ATOM 1612 C C . LYS A 1 210 ? -5.859 -34.719 -14.055 1 98.25 210 LYS A C 1
ATOM 1614 O O . LYS A 1 210 ? -5.871 -35.469 -15.023 1 98.25 210 LYS A O 1
ATOM 1619 N N . LEU A 1 211 ? -5.863 -33.406 -14.172 1 98.5 211 LEU A N 1
ATOM 1620 C CA . LEU A 1 211 ? -5.883 -32.719 -15.453 1 98.5 211 LEU A CA 1
ATOM 1621 C C . LEU A 1 211 ? -4.648 -31.844 -15.617 1 98.5 211 LEU A C 1
ATOM 1623 O O . LEU A 1 211 ? -4.277 -31.109 -14.695 1 98.5 211 LEU A O 1
ATOM 1627 N N . TYR A 1 212 ? -3.967 -31.984 -16.766 1 98.62 212 TYR A N 1
ATOM 1628 C CA . TYR A 1 212 ? -2.861 -31.094 -17.125 1 98.62 212 TYR A CA 1
ATOM 1629 C C . TYR A 1 212 ? -3.252 -30.156 -18.25 1 98.62 212 TYR A C 1
ATOM 1631 O O . TYR A 1 212 ? -3.809 -30.594 -19.266 1 98.62 212 TYR A O 1
ATOM 1639 N N . ILE A 1 213 ? -3.039 -28.875 -18.031 1 98.44 213 ILE A N 1
ATOM 1640 C CA . ILE A 1 213 ? -3.18 -27.891 -19.094 1 98.44 213 ILE A CA 1
ATOM 1641 C C . ILE A 1 213 ? -1.801 -27.469 -19.609 1 98.44 213 ILE A C 1
ATOM 1643 O O . ILE A 1 213 ? -1.073 -26.75 -18.906 1 98.44 213 ILE A O 1
ATOM 1647 N N . ALA A 1 214 ? -1.516 -27.828 -20.828 1 97.88 214 ALA A N 1
ATOM 1648 C CA . ALA A 1 214 ? -0.185 -27.594 -21.375 1 97.88 214 ALA A CA 1
ATOM 1649 C C . ALA A 1 214 ? -0.017 -26.141 -21.812 1 97.88 214 ALA A C 1
ATOM 1651 O O . ALA A 1 214 ? -0.979 -25.5 -22.234 1 97.88 214 ALA A O 1
ATOM 1652 N N . ASN A 1 215 ? 1.214 -25.641 -21.688 1 96.94 215 ASN A N 1
ATOM 1653 C CA . ASN A 1 215 ? 1.521 -24.328 -22.219 1 96.94 215 ASN A CA 1
ATOM 1654 C C . ASN A 1 215 ? 1.279 -24.25 -23.734 1 96.94 215 ASN A C 1
ATOM 1656 O O . ASN A 1 215 ? 1.368 -25.266 -24.422 1 96.94 215 ASN A O 1
ATOM 1660 N N . ILE A 1 216 ? 0.995 -23.078 -24.141 1 96.06 216 ILE A N 1
ATOM 1661 C CA . ILE A 1 216 ? 0.818 -22.875 -25.578 1 96.06 216 ILE A CA 1
ATOM 1662 C C . ILE A 1 216 ? 2.182 -22.812 -26.266 1 96.06 216 ILE A C 1
ATOM 1664 O O . ILE A 1 216 ? 2.365 -23.359 -27.344 1 96.06 216 ILE A O 1
ATOM 1668 N N . MET A 1 217 ? 3.08 -22.156 -25.625 1 96.06 217 MET A N 1
ATOM 1669 C CA . MET A 1 217 ? 4.438 -21.984 -26.141 1 96.06 217 MET A CA 1
ATOM 1670 C C . MET A 1 217 ? 5.453 -22.672 -25.234 1 96.06 217 MET A C 1
ATOM 1672 O O . MET A 1 217 ? 5.25 -22.766 -24.016 1 96.06 217 MET A O 1
ATOM 1676 N N . THR A 1 218 ? 6.539 -23.141 -25.859 1 97.19 218 THR A N 1
ATOM 1677 C CA . THR A 1 218 ? 7.66 -23.609 -25.062 1 97.19 218 THR A CA 1
ATOM 1678 C C . THR A 1 218 ? 8.281 -22.469 -24.266 1 97.19 218 THR A C 1
ATOM 1680 O O . THR A 1 218 ? 8.031 -21.297 -24.562 1 97.19 218 THR A O 1
ATOM 1683 N N . GLN A 1 219 ? 8.953 -22.797 -23.234 1 96.44 219 GLN A N 1
ATOM 1684 C CA . GLN A 1 219 ? 9.562 -21.797 -22.375 1 96.44 219 GLN A CA 1
ATOM 1685 C C . GLN A 1 219 ? 11.086 -21.922 -22.375 1 96.44 219 GLN A C 1
ATOM 1687 O O . GLN A 1 219 ? 11.633 -22.875 -21.797 1 96.44 219 GLN A O 1
ATOM 1692 N N . PRO A 1 220 ? 11.758 -20.922 -22.953 1 95.44 220 PRO A N 1
ATOM 1693 C CA . PRO A 1 220 ? 13.219 -20.969 -22.906 1 95.44 220 PRO A CA 1
ATOM 1694 C C . PRO A 1 220 ? 13.766 -21.125 -21.484 1 95.44 220 PRO A C 1
ATOM 1696 O O . PRO A 1 220 ? 13.258 -20.484 -20.562 1 95.44 220 PRO A O 1
ATOM 1699 N N . GLY A 1 221 ? 14.742 -22.047 -21.391 1 94.44 221 GLY A N 1
ATOM 1700 C CA . GLY A 1 221 ? 15.352 -22.281 -20.078 1 94.44 221 GLY A CA 1
ATOM 1701 C C . GLY A 1 221 ? 14.68 -23.391 -19.297 1 94.44 221 GLY A C 1
ATOM 1702 O O . GLY A 1 221 ? 15.234 -23.875 -18.312 1 94.44 221 GLY A O 1
ATOM 1703 N N . GLU A 1 222 ? 13.531 -23.875 -19.734 1 96.19 222 GLU A N 1
ATOM 1704 C CA . GLU A 1 222 ? 12.836 -24.969 -19.031 1 96.19 222 GLU A CA 1
ATOM 1705 C C . GLU A 1 222 ? 12.422 -26.062 -20.016 1 96.19 222 GLU A C 1
ATOM 1707 O O . GLU A 1 222 ? 12.828 -27.219 -19.875 1 96.19 222 GLU A O 1
ATOM 1712 N N . THR A 1 223 ? 11.672 -25.609 -21 1 97.5 223 THR A N 1
ATOM 1713 C CA . THR A 1 223 ? 11.07 -26.625 -21.875 1 97.5 223 THR A CA 1
ATOM 1714 C C . THR A 1 223 ? 11.43 -26.359 -23.328 1 97.5 223 THR A C 1
ATOM 1716 O O . THR A 1 223 ? 10.586 -26.469 -24.219 1 97.5 223 THR A O 1
ATOM 1719 N N . THR A 1 224 ? 12.672 -25.906 -23.516 1 95.19 224 THR A N 1
ATOM 1720 C CA . THR A 1 224 ? 13.156 -25.688 -24.875 1 95.19 224 THR A CA 1
ATOM 1721 C C . THR A 1 224 ? 12.984 -26.953 -25.703 1 95.19 224 THR A C 1
ATOM 1723 O O . THR A 1 224 ? 13.484 -28.016 -25.344 1 95.19 224 THR A O 1
ATOM 1726 N N . ASN A 1 225 ? 12.164 -26.859 -26.75 1 94 225 ASN A N 1
ATOM 1727 C CA . ASN A 1 225 ? 11.945 -27.906 -27.734 1 94 225 ASN A CA 1
ATOM 1728 C C . ASN A 1 225 ? 11.094 -29.047 -27.172 1 94 225 ASN A C 1
ATOM 1730 O O . ASN A 1 225 ? 11.109 -30.156 -27.688 1 94 225 ASN A O 1
ATOM 1734 N N . TYR A 1 226 ? 10.5 -28.828 -26.047 1 97.94 226 TYR A N 1
ATOM 1735 C CA . TYR A 1 226 ? 9.594 -29.828 -25.5 1 97.94 226 TYR A CA 1
ATOM 1736 C C . TYR A 1 226 ? 8.359 -29.984 -26.375 1 97.94 226 TYR A C 1
ATOM 1738 O O . TYR A 1 226 ? 7.773 -28.984 -26.812 1 97.94 226 TYR A O 1
ATOM 1746 N N . SER A 1 227 ? 8.008 -31.188 -26.656 1 98.12 227 SER A N 1
ATOM 1747 C CA . SER A 1 227 ? 6.688 -31.5 -27.203 1 98.12 227 SER A CA 1
ATOM 1748 C C . SER A 1 227 ? 5.652 -31.672 -26.094 1 98.12 227 SER A C 1
ATOM 1750 O O . SER A 1 227 ? 5.984 -31.625 -24.922 1 98.12 227 SER A O 1
ATOM 1752 N N . LEU A 1 228 ? 4.406 -31.828 -26.547 1 98.5 228 LEU A N 1
ATOM 1753 C CA . LEU A 1 228 ? 3.365 -32.125 -25.578 1 98.5 228 LEU A CA 1
ATOM 1754 C C . LEU A 1 228 ? 3.711 -33.375 -24.781 1 98.5 228 LEU A C 1
ATOM 1756 O O . LEU A 1 228 ? 3.566 -33.406 -23.562 1 98.5 228 LEU A O 1
ATOM 1760 N N . LYS A 1 229 ? 4.188 -34.375 -25.453 1 98.62 229 LYS A N 1
ATOM 1761 C CA . LYS A 1 229 ? 4.555 -35.625 -24.812 1 98.62 229 LYS A CA 1
ATOM 1762 C C . LYS A 1 229 ? 5.645 -35.438 -23.766 1 98.62 229 LYS A C 1
ATOM 1764 O O . LYS A 1 229 ? 5.59 -36 -22.688 1 98.62 229 LYS A O 1
ATOM 1769 N N . ASP A 1 230 ? 6.641 -34.625 -24.125 1 98.5 230 ASP A N 1
ATOM 1770 C CA . ASP A 1 230 ? 7.719 -34.344 -23.188 1 98.5 230 ASP A CA 1
ATOM 1771 C C . ASP A 1 230 ? 7.176 -33.688 -21.906 1 98.5 230 ASP A C 1
ATOM 1773 O O . ASP A 1 230 ? 7.586 -34.062 -20.812 1 98.5 230 ASP A O 1
ATOM 1777 N N . HIS A 1 231 ? 6.281 -32.75 -22.047 1 98.69 231 HIS A N 1
ATOM 1778 C CA . HIS A 1 231 ? 5.668 -32.094 -20.891 1 98.69 231 HIS A CA 1
ATOM 1779 C C . HIS A 1 231 ? 4.934 -33.125 -20.016 1 98.69 231 HIS A C 1
ATOM 1781 O O . HIS A 1 231 ? 5.121 -33.125 -18.797 1 98.69 231 HIS A O 1
ATOM 1787 N N . VAL A 1 232 ? 4.117 -33.875 -20.625 1 98.75 232 VAL A N 1
ATOM 1788 C CA . VAL A 1 232 ? 3.256 -34.844 -19.938 1 98.75 232 VAL A CA 1
ATOM 1789 C C . VAL A 1 232 ? 4.109 -35.875 -19.203 1 98.75 232 VAL A C 1
ATOM 1791 O O . VAL A 1 232 ? 3.9 -36.125 -18.016 1 98.75 232 VAL A O 1
ATOM 1794 N N . GLU A 1 233 ? 5.074 -36.438 -19.875 1 98.62 233 GLU A N 1
ATOM 1795 C CA . GLU A 1 233 ? 5.934 -37.469 -19.281 1 98.62 233 GLU A CA 1
ATOM 1796 C C . GLU A 1 233 ? 6.703 -36.906 -18.094 1 98.62 233 GLU A C 1
ATOM 1798 O O . GLU A 1 233 ? 6.836 -37.562 -17.062 1 98.62 233 GLU A O 1
ATOM 1803 N N . GLU A 1 234 ? 7.207 -35.75 -18.281 1 98.5 234 GLU A N 1
ATOM 1804 C CA . GLU A 1 234 ? 7.965 -35.125 -17.203 1 98.5 234 GLU A CA 1
ATOM 1805 C C . GLU A 1 234 ? 7.086 -34.906 -15.969 1 98.5 234 GLU A C 1
ATOM 1807 O O . GLU A 1 234 ? 7.496 -35.188 -14.844 1 98.5 234 GLU A O 1
ATOM 1812 N N . LEU A 1 235 ? 5.887 -34.344 -16.156 1 98.69 235 LEU A N 1
ATOM 1813 C CA . LEU A 1 235 ? 4.965 -34.125 -15.039 1 98.69 235 LEU A CA 1
ATOM 1814 C C . LEU A 1 235 ? 4.59 -35.438 -14.383 1 98.69 235 LEU A C 1
ATOM 1816 O O . LEU A 1 235 ? 4.594 -35.562 -13.148 1 98.69 235 LEU A O 1
ATOM 1820 N N . GLU A 1 236 ? 4.312 -36.469 -15.133 1 98.75 236 GLU A N 1
ATOM 1821 C CA . GLU A 1 236 ? 3.941 -37.75 -14.609 1 98.75 236 GLU A CA 1
ATOM 1822 C C . GLU A 1 236 ? 5.098 -38.406 -13.844 1 98.75 236 GLU A C 1
ATOM 1824 O O . GLU A 1 236 ? 4.879 -39.125 -12.859 1 98.75 236 GLU A O 1
ATOM 1829 N N . ASN A 1 237 ? 6.289 -38.188 -14.305 1 98.5 237 ASN A N 1
ATOM 1830 C CA . ASN A 1 237 ? 7.461 -38.656 -13.586 1 98.5 237 ASN A CA 1
ATOM 1831 C C . ASN A 1 237 ? 7.523 -38.125 -12.164 1 98.5 237 ASN A C 1
ATOM 1833 O O . ASN A 1 237 ? 7.793 -38.844 -11.219 1 98.5 237 ASN A O 1
ATOM 1837 N N . TYR A 1 238 ? 7.277 -36.875 -12.008 1 98.44 238 TYR A N 1
ATOM 1838 C CA . TYR A 1 238 ? 7.324 -36.281 -10.688 1 98.44 238 TYR A CA 1
ATOM 1839 C C . TYR A 1 238 ? 6.098 -36.656 -9.867 1 98.44 238 TYR A C 1
ATOM 1841 O O . TYR A 1 238 ? 6.176 -36.781 -8.641 1 98.44 238 TYR A O 1
ATOM 1849 N N . LEU A 1 239 ? 4.992 -36.844 -10.523 1 98.19 239 LEU A N 1
ATOM 1850 C CA . LEU A 1 239 ? 3.77 -37.25 -9.836 1 98.19 239 LEU A CA 1
ATOM 1851 C C . LEU A 1 239 ? 3.846 -38.688 -9.406 1 98.19 239 LEU A C 1
ATOM 1853 O O . LEU A 1 239 ? 3.271 -39.062 -8.383 1 98.19 239 LEU A O 1
ATOM 1857 N N . GLY A 1 240 ? 4.508 -39.5 -10.156 1 97.38 240 GLY A N 1
ATOM 1858 C CA . GLY A 1 240 ? 4.543 -40.938 -9.93 1 97.38 240 GLY A CA 1
ATOM 1859 C C . GLY A 1 240 ? 3.279 -41.625 -10.391 1 97.38 240 GLY A C 1
ATOM 1860 O O . GLY A 1 240 ? 3 -42.75 -9.961 1 97.38 240 GLY A O 1
ATOM 1861 N N . GLU A 1 241 ? 2.438 -41 -11.125 1 96.94 241 GLU A N 1
ATOM 1862 C CA . GLU A 1 241 ? 1.211 -41.594 -11.664 1 96.94 241 GLU A CA 1
ATOM 1863 C C . GLU A 1 241 ? 0.792 -40.875 -12.953 1 96.94 241 GLU A C 1
ATOM 1865 O O . GLU A 1 241 ? 1.315 -39.812 -13.273 1 96.94 241 GLU A O 1
ATOM 1870 N N . GLU A 1 242 ? -0.151 -41.438 -13.648 1 97.44 242 GLU A N 1
ATOM 1871 C CA . GLU A 1 242 ? -0.601 -40.906 -14.93 1 97.44 242 GLU A CA 1
ATOM 1872 C C . GLU A 1 242 ? -1.708 -39.875 -14.742 1 97.44 242 GLU A C 1
ATOM 1874 O O . GLU A 1 242 ? -2.467 -39.938 -13.773 1 97.44 242 GLU A O 1
ATOM 1879 N N . LEU A 1 243 ? -1.767 -38.969 -15.695 1 98.19 243 LEU A N 1
ATOM 1880 C CA . LEU A 1 243 ? -2.844 -38 -15.766 1 98.19 243 LEU A CA 1
ATOM 1881 C C . LEU A 1 243 ? -4.102 -38.625 -16.375 1 98.19 243 LEU A C 1
ATOM 1883 O O . LEU A 1 243 ? -4.02 -39.594 -17.125 1 98.19 243 LEU A O 1
ATOM 1887 N N . ASP A 1 244 ? -5.25 -38.062 -15.992 1 97.75 244 ASP A N 1
ATOM 1888 C CA . ASP A 1 244 ? -6.52 -38.531 -16.547 1 97.75 244 ASP A CA 1
ATOM 1889 C C . ASP A 1 244 ? -6.895 -37.719 -17.797 1 97.75 244 ASP A C 1
ATOM 1891 O O . ASP A 1 244 ? -7.539 -38.25 -18.703 1 97.75 244 ASP A O 1
ATOM 1895 N N . TYR A 1 245 ? -6.566 -36.438 -17.797 1 98 245 TYR A N 1
ATOM 1896 C CA . TYR A 1 245 ? -6.898 -35.562 -18.906 1 98 245 TYR A CA 1
ATOM 1897 C C . TYR A 1 245 ? -5.734 -34.625 -19.219 1 98 245 TYR A C 1
ATOM 1899 O O . TYR A 1 245 ? -4.949 -34.281 -18.328 1 98 245 TYR A O 1
ATOM 1907 N N . ILE A 1 246 ? -5.625 -34.25 -20.5 1 98.31 246 ILE A N 1
ATOM 1908 C CA . ILE A 1 246 ? -4.629 -33.312 -21 1 98.31 246 ILE A CA 1
ATOM 1909 C C . ILE A 1 246 ? -5.289 -32.312 -21.953 1 98.31 246 ILE A C 1
ATOM 1911 O O . ILE A 1 246 ? -5.938 -32.719 -22.922 1 98.31 246 ILE A O 1
ATOM 1915 N N . ILE A 1 247 ? -5.203 -31.047 -21.609 1 97.75 247 ILE A N 1
ATOM 1916 C CA . ILE A 1 247 ? -5.719 -30 -22.5 1 97.75 247 ILE A CA 1
ATOM 1917 C C . ILE A 1 247 ? -4.555 -29.297 -23.203 1 97.75 247 ILE A C 1
ATOM 1919 O O . ILE A 1 247 ? -3.588 -28.891 -22.547 1 97.75 247 ILE A O 1
ATOM 1923 N N . ALA A 1 248 ? -4.617 -29.203 -24.484 1 97.19 248 ALA A N 1
ATOM 1924 C CA . ALA A 1 248 ? -3.576 -28.578 -25.281 1 97.19 248 ALA A CA 1
ATOM 1925 C C . ALA A 1 248 ? -4.18 -27.641 -26.328 1 97.19 248 ALA A C 1
ATOM 1927 O O . ALA A 1 248 ? -5.348 -27.781 -26.703 1 97.19 248 ALA A O 1
ATOM 1928 N N . ASN A 1 249 ? -3.412 -26.719 -26.688 1 96.19 249 ASN A N 1
ATOM 1929 C CA . ASN A 1 249 ? -3.859 -25.719 -27.641 1 96.19 249 ASN A CA 1
ATOM 1930 C C . ASN A 1 249 ? -3.535 -26.125 -29.078 1 96.19 249 ASN A C 1
ATOM 1932 O O . ASN A 1 249 ? -2.428 -26.594 -29.359 1 96.19 249 ASN A O 1
ATOM 1936 N N . LYS A 1 250 ? -4.562 -25.984 -29.844 1 92.38 250 LYS A N 1
ATOM 1937 C CA . LYS A 1 250 ? -4.359 -26.094 -31.297 1 92.38 250 LYS A CA 1
ATOM 1938 C C . LYS A 1 250 ? -4.867 -24.859 -32.031 1 92.38 250 LYS A C 1
ATOM 1940 O O . LYS A 1 250 ? -6.043 -24.5 -31.922 1 92.38 250 LYS A O 1
ATOM 1945 N N . SER A 1 251 ? -4.066 -23.922 -32.281 1 82.38 251 SER A N 1
ATOM 1946 C CA . SER A 1 251 ? -4.492 -22.734 -33.031 1 82.38 251 SER A CA 1
ATOM 1947 C C . SER A 1 251 ? -3.424 -22.281 -34.031 1 82.38 251 SER A C 1
ATOM 1949 O O . SER A 1 251 ? -2.238 -22.578 -33.844 1 82.38 251 SER A O 1
ATOM 1951 N N . ASN A 1 252 ? -4.027 -21.75 -35.094 1 85.06 252 ASN A N 1
ATOM 1952 C CA . ASN A 1 252 ? -3.104 -21.078 -36 1 85.06 252 ASN A CA 1
ATOM 1953 C C . ASN A 1 252 ? -2.754 -19.672 -35.5 1 85.06 252 ASN A C 1
ATOM 1955 O O . ASN A 1 252 ? -3.582 -18.766 -35.562 1 85.06 252 ASN A O 1
ATOM 1959 N N . LEU A 1 253 ? -1.621 -19.578 -34.906 1 88.88 253 LEU A N 1
ATOM 1960 C CA . LEU A 1 253 ? -1.151 -18.281 -34.438 1 88.88 253 LEU A CA 1
ATOM 1961 C C . LEU A 1 253 ? -0.667 -17.422 -35.594 1 88.88 253 LEU A C 1
ATOM 1963 O O . LEU A 1 253 ? -0.119 -17.922 -36.562 1 88.88 253 LEU A O 1
ATOM 1967 N N . PRO A 1 254 ? -0.926 -16.094 -35.5 1 87.88 254 PRO A N 1
ATOM 1968 C CA . PRO A 1 254 ? -0.367 -15.211 -36.5 1 87.88 254 PRO A CA 1
ATOM 1969 C C . PRO A 1 254 ? 1.149 -15.336 -36.625 1 87.88 254 PRO A C 1
ATOM 1971 O O . PRO A 1 254 ? 1.844 -15.5 -35.625 1 87.88 254 PRO A O 1
ATOM 1974 N N . TYR A 1 255 ? 1.549 -15.211 -37.844 1 90.38 255 TYR A N 1
ATOM 1975 C CA . TYR A 1 255 ? 2.961 -15.375 -38.156 1 90.38 255 TYR A CA 1
ATOM 1976 C C . TYR A 1 255 ? 3.824 -14.422 -37.344 1 90.38 255 TYR A C 1
ATOM 1978 O O . TYR A 1 255 ? 4.883 -14.805 -36.844 1 90.38 255 TYR A O 1
ATOM 1986 N N . GLU A 1 256 ? 3.391 -13.211 -37.219 1 90 256 GLU A N 1
ATOM 1987 C CA . GLU A 1 256 ? 4.145 -12.188 -36.5 1 90 256 GLU A CA 1
ATOM 1988 C C . GLU A 1 256 ? 4.359 -12.57 -35.062 1 90 256 GLU A C 1
ATOM 1990 O O . GLU A 1 256 ? 5.414 -12.297 -34.469 1 90 256 GLU A O 1
ATOM 1995 N N . ILE A 1 257 ? 3.383 -13.18 -34.5 1 90.38 257 ILE A N 1
ATOM 1996 C CA . ILE A 1 257 ? 3.463 -13.602 -33.094 1 90.38 257 ILE A CA 1
ATOM 1997 C C . ILE A 1 257 ? 4.445 -14.766 -32.969 1 90.38 257 ILE A C 1
ATOM 1999 O O . ILE A 1 257 ? 5.273 -14.781 -32.062 1 90.38 257 ILE A O 1
ATOM 2003 N N . ILE A 1 258 ? 4.332 -15.656 -33.844 1 91.81 258 ILE A N 1
ATOM 2004 C CA . ILE A 1 258 ? 5.23 -16.812 -33.844 1 91.81 258 ILE A CA 1
ATOM 2005 C C . ILE A 1 258 ? 6.676 -16.328 -34 1 91.81 258 ILE A C 1
ATOM 2007 O O . ILE A 1 258 ? 7.555 -16.797 -33.25 1 91.81 258 ILE A O 1
ATOM 2011 N N . GLN A 1 259 ? 6.883 -15.398 -34.844 1 93.31 259 GLN A N 1
ATOM 2012 C CA . GLN A 1 259 ? 8.227 -14.883 -35.094 1 93.31 259 GLN A CA 1
ATOM 2013 C C . GLN A 1 259 ? 8.781 -14.195 -33.844 1 93.31 259 GLN A C 1
ATOM 2015 O O . GLN A 1 259 ? 9.953 -14.352 -33.531 1 93.31 259 GLN A O 1
ATOM 2020 N N . ARG A 1 260 ? 7.949 -13.492 -33.281 1 92.56 260 ARG A N 1
ATOM 2021 C CA . ARG A 1 260 ? 8.359 -12.797 -32.062 1 92.56 260 ARG A CA 1
ATOM 2022 C C . ARG A 1 260 ? 8.805 -13.789 -30.984 1 92.56 260 ARG A C 1
ATOM 2024 O O . ARG A 1 260 ? 9.859 -13.609 -30.375 1 92.56 260 ARG A O 1
ATOM 2031 N N . TYR A 1 261 ? 7.992 -14.766 -30.781 1 93.94 261 TYR A N 1
ATOM 2032 C CA . TYR A 1 261 ? 8.32 -15.758 -29.75 1 93.94 261 TYR A CA 1
ATOM 2033 C C . TYR A 1 261 ? 9.562 -16.547 -30.156 1 93.94 261 TYR A C 1
ATOM 2035 O O . TYR A 1 261 ? 10.375 -16.906 -29.297 1 93.94 261 TYR A O 1
ATOM 2043 N N . GLN A 1 262 ? 9.703 -16.781 -31.406 1 94.25 262 GLN A N 1
ATOM 2044 C CA . GLN A 1 262 ? 10.867 -17.516 -31.891 1 94.25 262 GLN A CA 1
ATOM 2045 C C . GLN A 1 262 ? 12.156 -16.734 -31.609 1 94.25 262 GLN A C 1
ATOM 2047 O O . GLN A 1 262 ? 13.188 -17.312 -31.297 1 94.25 262 GLN A O 1
ATOM 2052 N N . LYS A 1 263 ? 12.055 -15.453 -31.812 1 94.62 263 LYS A N 1
ATOM 2053 C CA . LYS A 1 263 ? 13.195 -14.586 -31.531 1 94.62 263 LYS A CA 1
ATOM 2054 C C . LYS A 1 263 ? 13.602 -14.672 -30.062 1 94.62 263 LYS A C 1
ATOM 2056 O O . LYS A 1 263 ? 14.758 -14.438 -29.719 1 94.62 263 LYS A O 1
ATOM 2061 N N . MET A 1 264 ? 12.68 -15.125 -29.281 1 92.62 264 MET A N 1
ATOM 2062 C CA . MET A 1 264 ? 12.93 -15.242 -27.844 1 92.62 264 MET A CA 1
ATOM 2063 C C . MET A 1 264 ? 13.273 -16.672 -27.469 1 92.62 264 MET A C 1
ATOM 2065 O O . MET A 1 264 ? 13.383 -17 -26.281 1 92.62 264 MET A O 1
ATOM 2069 N N . GLY A 1 265 ? 13.367 -17.531 -28.438 1 94.19 265 GLY A N 1
ATOM 2070 C CA . GLY A 1 265 ? 13.734 -18.906 -28.203 1 94.19 265 GLY A CA 1
ATOM 2071 C C . GLY A 1 265 ? 12.547 -19.797 -27.859 1 94.19 265 GLY A C 1
ATOM 2072 O O . GLY A 1 265 ? 12.711 -20.875 -27.281 1 94.19 265 GLY A O 1
ATOM 2073 N N . SER A 1 266 ? 11.406 -19.359 -28.156 1 95.88 266 SER A N 1
ATOM 2074 C CA . SER A 1 266 ? 10.164 -20.062 -27.844 1 95.88 266 SER A CA 1
ATOM 2075 C C . SER A 1 266 ? 9.438 -20.484 -29.109 1 95.88 266 SER A C 1
ATOM 2077 O O . SER A 1 266 ? 9.562 -19.844 -30.156 1 95.88 266 SER A O 1
ATOM 2079 N N . SER A 1 267 ? 8.734 -21.578 -29.094 1 95.12 267 SER A N 1
ATOM 2080 C CA . SER A 1 267 ? 7.934 -22.078 -30.203 1 95.12 267 SER A CA 1
ATOM 2081 C C . SER A 1 267 ? 6.633 -22.703 -29.703 1 95.12 267 SER A C 1
ATOM 2083 O O . SER A 1 267 ? 6.523 -23.078 -28.531 1 95.12 267 SER A O 1
ATOM 2085 N N . PRO A 1 268 ? 5.668 -22.766 -30.578 1 95.69 268 PRO A N 1
ATOM 2086 C CA . PRO A 1 268 ? 4.457 -23.484 -30.172 1 95.69 268 PRO A CA 1
ATOM 2087 C C . PRO A 1 268 ? 4.734 -24.922 -29.75 1 95.69 268 PRO A C 1
ATOM 2089 O O . PRO A 1 268 ? 5.559 -25.609 -30.359 1 95.69 268 PRO A O 1
ATOM 2092 N N . VAL A 1 269 ? 4.121 -25.344 -28.688 1 96.94 269 VAL A N 1
ATOM 2093 C CA . VAL A 1 269 ? 4.277 -26.719 -28.234 1 96.94 269 VAL A CA 1
ATOM 2094 C C . VAL A 1 269 ? 3.76 -27.672 -29.312 1 96.94 269 VAL A C 1
ATOM 2096 O O . VAL A 1 269 ? 2.609 -27.562 -29.734 1 96.94 269 VAL A O 1
ATOM 2099 N N . LYS A 1 270 ? 4.609 -28.562 -29.703 1 96.56 270 LYS A N 1
ATOM 2100 C CA . LYS A 1 270 ? 4.25 -29.531 -30.734 1 96.56 270 LYS A CA 1
ATOM 2101 C C . LYS A 1 270 ? 3.254 -30.562 -30.203 1 96.56 270 LYS A C 1
ATOM 2103 O O . LYS A 1 270 ? 3.467 -31.141 -29.141 1 96.56 270 LYS A O 1
ATOM 2108 N N . LEU A 1 271 ? 2.215 -30.766 -30.969 1 97 271 LEU A N 1
ATOM 2109 C CA . LEU A 1 271 ? 1.211 -31.75 -30.594 1 97 271 LEU A CA 1
ATOM 2110 C C . LEU A 1 271 ? 1.571 -33.125 -31.156 1 97 271 LEU A C 1
ATOM 2112 O O . LEU A 1 271 ? 1.324 -33.406 -32.344 1 97 271 LEU A O 1
ATOM 2116 N N . ASP A 1 272 ? 2.105 -33.969 -30.281 1 97.81 272 ASP A N 1
ATOM 2117 C CA . ASP A 1 272 ? 2.531 -35.312 -30.734 1 97.81 272 ASP A CA 1
ATOM 2118 C C . ASP A 1 272 ? 1.827 -36.406 -29.938 1 97.81 272 ASP A C 1
ATOM 2120 O O . ASP A 1 272 ? 2.361 -37.5 -29.781 1 97.81 272 ASP A O 1
ATOM 2124 N N . MET A 1 273 ? 0.711 -36.031 -29.359 1 97.25 273 MET A N 1
ATOM 2125 C CA . MET A 1 273 ? -0.076 -37 -28.594 1 97.25 273 MET A CA 1
ATOM 2126 C C . MET A 1 273 ? -1.519 -37.031 -29.094 1 97.25 273 MET A C 1
ATOM 2128 O O . MET A 1 273 ? -2.441 -37.25 -28.297 1 97.25 273 MET A O 1
ATOM 2132 N N . GLU A 1 274 ? -1.786 -36.844 -30.219 1 90.94 274 GLU A N 1
ATOM 2133 C CA . GLU A 1 274 ? -3.127 -36.719 -30.781 1 90.94 274 GLU A CA 1
ATOM 2134 C C . GLU A 1 274 ? -3.914 -38.031 -30.672 1 90.94 274 GLU A C 1
ATOM 2136 O O . GLU A 1 274 ? -5.141 -38 -30.562 1 90.94 274 GLU A O 1
ATOM 2141 N N . GLU A 1 275 ? -3.205 -39.156 -30.609 1 94.31 275 GLU A N 1
ATOM 2142 C CA . GLU A 1 275 ? -3.883 -40.438 -30.562 1 94.31 275 GLU A CA 1
ATOM 2143 C C . GLU A 1 275 ? -4.18 -40.844 -29.109 1 94.31 275 GLU A C 1
ATOM 2145 O O . GLU A 1 275 ? -4.883 -41.844 -28.875 1 94.31 275 GLU A O 1
ATOM 2150 N N . ASP A 1 276 ? -3.605 -40.156 -28.203 1 96.94 276 ASP A N 1
ATOM 2151 C CA . ASP A 1 276 ? -3.85 -40.406 -26.797 1 96.94 276 ASP A CA 1
ATOM 2152 C C . ASP A 1 276 ? -5.254 -39.969 -26.391 1 96.94 276 ASP A C 1
ATOM 2154 O O . ASP A 1 276 ? -5.605 -38.812 -26.5 1 96.94 276 ASP A O 1
ATOM 2158 N N . ARG A 1 277 ? -6.082 -40.812 -25.812 1 95.94 277 ARG A N 1
ATOM 2159 C CA . ARG A 1 277 ? -7.484 -40.562 -25.484 1 95.94 277 ARG A CA 1
ATOM 2160 C C . ARG A 1 277 ? -7.617 -39.531 -24.375 1 95.94 277 ARG A C 1
ATOM 2162 O O . ARG A 1 277 ? -8.688 -38.938 -24.203 1 95.94 277 ARG A O 1
ATOM 2169 N N . ARG A 1 278 ? -6.555 -39.281 -23.609 1 97 278 ARG A N 1
ATOM 2170 C CA . ARG A 1 278 ? -6.582 -38.312 -22.516 1 97 278 ARG A CA 1
ATOM 2171 C C . ARG A 1 278 ? -6.535 -36.875 -23.047 1 97 278 ARG A C 1
ATOM 2173 O O . ARG A 1 278 ? -6.848 -35.938 -22.312 1 97 278 ARG A O 1
ATOM 2180 N N . VAL A 1 279 ? -6.199 -36.719 -24.344 1 97.25 279 VAL A N 1
ATOM 2181 C CA . VAL A 1 279 ? -5.836 -35.375 -24.859 1 97.25 279 VAL A CA 1
ATOM 2182 C C . VAL A 1 279 ? -7.055 -34.719 -25.5 1 97.25 279 VAL A C 1
ATOM 2184 O O . VAL A 1 279 ? -7.734 -35.344 -26.328 1 97.25 279 VAL A O 1
ATOM 2187 N N . VAL A 1 280 ? -7.344 -33.562 -25.031 1 95.31 280 VAL A N 1
ATOM 2188 C CA . VAL A 1 280 ? -8.352 -32.688 -25.641 1 95.31 280 VAL A CA 1
ATOM 2189 C C . VAL A 1 280 ? -7.684 -31.453 -26.234 1 95.31 280 VAL A C 1
ATOM 2191 O O . VAL A 1 280 ? -7.004 -30.703 -25.516 1 95.31 280 VAL A O 1
ATOM 2194 N N . VAL A 1 281 ? -7.883 -31.203 -27.531 1 95 281 VAL A N 1
ATOM 2195 C CA . VAL A 1 281 ? -7.254 -30.078 -28.203 1 95 281 VAL A CA 1
ATOM 2196 C C . VAL A 1 281 ? -8.32 -29.062 -28.609 1 95 281 VAL A C 1
ATOM 2198 O O . VAL A 1 281 ? -9.43 -29.438 -29.016 1 95 281 VAL A O 1
ATOM 2201 N N . SER A 1 282 ? -8.055 -27.844 -28.438 1 95.19 282 SER A N 1
ATOM 2202 C CA . SER A 1 282 ? -8.938 -26.75 -28.828 1 95.19 282 SER A CA 1
ATOM 2203 C C . SER A 1 282 ? -8.156 -25.469 -29.078 1 95.19 282 SER A C 1
ATOM 2205 O O . SER A 1 282 ? -6.957 -25.406 -28.781 1 95.19 282 SER A O 1
ATOM 2207 N N . ASP A 1 283 ? -8.797 -24.484 -29.734 1 95.5 283 ASP A N 1
ATOM 2208 C CA . ASP A 1 283 ? -8.234 -23.141 -29.828 1 95.5 283 ASP A CA 1
ATOM 2209 C C . ASP A 1 283 ? -8.398 -22.391 -28.5 1 95.5 283 ASP A C 1
ATOM 2211 O O . ASP A 1 283 ? -9.508 -21.984 -28.156 1 95.5 283 ASP A O 1
ATOM 2215 N N . LEU A 1 284 ? -7.281 -22.172 -27.875 1 95.94 284 LEU A N 1
ATOM 2216 C CA . LEU A 1 284 ? -7.348 -21.625 -26.516 1 95.94 284 LEU A CA 1
ATOM 2217 C C . LEU A 1 284 ? -6.59 -20.312 -26.422 1 95.94 284 LEU A C 1
ATOM 2219 O O . LEU A 1 284 ? -6.363 -19.797 -25.328 1 95.94 284 LEU A O 1
ATOM 2223 N N . VAL A 1 285 ? -6.246 -19.75 -27.5 1 93.25 285 VAL A N 1
ATOM 2224 C CA . VAL A 1 285 ? -5.336 -18.609 -27.5 1 93.25 285 VAL A CA 1
ATOM 2225 C C . VAL A 1 285 ? -6.121 -17.328 -27.281 1 93.25 285 VAL A C 1
ATOM 2227 O O . VAL A 1 285 ? -7.184 -17.125 -27.875 1 93.25 285 VAL A O 1
ATOM 2230 N N . TYR A 1 286 ? -5.656 -16.594 -26.422 1 90.12 286 TYR A N 1
ATOM 2231 C CA . TYR A 1 286 ? -6.035 -15.203 -26.172 1 90.12 286 TYR A CA 1
ATOM 2232 C C . TYR A 1 286 ? -4.824 -14.281 -26.281 1 90.12 286 TYR A C 1
ATOM 2234 O O . TYR A 1 286 ? -3.801 -14.516 -25.625 1 90.12 286 TYR A O 1
ATOM 2242 N N . ILE A 1 287 ? -4.93 -13.312 -27.203 1 88.56 287 ILE A N 1
ATOM 2243 C CA . ILE A 1 287 ? -3.797 -12.414 -27.406 1 88.56 287 ILE A CA 1
ATOM 2244 C C . ILE A 1 287 ? -4.02 -11.117 -26.625 1 88.56 287 ILE A C 1
ATOM 2246 O O . ILE A 1 287 ? -5.043 -10.453 -26.812 1 88.56 287 ILE A O 1
ATOM 2250 N N . ILE A 1 288 ? -3.17 -10.852 -25.703 1 84.12 288 ILE A N 1
ATOM 2251 C CA . ILE A 1 288 ? -3.197 -9.586 -24.984 1 84.12 288 ILE A CA 1
ATOM 2252 C C . ILE A 1 288 ? -2.369 -8.547 -25.734 1 84.12 288 ILE A C 1
ATOM 2254 O O . ILE A 1 288 ? -1.163 -8.727 -25.938 1 84.12 288 ILE A O 1
ATOM 2258 N N . ASN A 1 289 ? -3.09 -7.52 -26.125 1 77.75 289 ASN A N 1
ATOM 2259 C CA . ASN A 1 289 ? -2.436 -6.512 -26.953 1 77.75 289 ASN A CA 1
ATOM 2260 C C . ASN A 1 289 ? -1.956 -5.328 -26.109 1 77.75 289 ASN A C 1
ATOM 2262 O O . ASN A 1 289 ? -2.73 -4.414 -25.812 1 77.75 289 ASN A O 1
ATOM 2266 N N . ASP A 1 290 ? -0.868 -5.457 -25.531 1 72.12 290 ASP A N 1
ATOM 2267 C CA . ASP A 1 290 ? -0.207 -4.305 -24.922 1 72.12 290 ASP A CA 1
ATOM 2268 C C . ASP A 1 290 ? 1 -3.867 -25.75 1 72.12 290 ASP A C 1
ATOM 2270 O O . ASP A 1 290 ? 1.015 -4.031 -26.969 1 72.12 290 ASP A O 1
ATOM 2274 N N . GLU A 1 291 ? 1.96 -3.141 -25.25 1 66.81 291 GLU A N 1
ATOM 2275 C CA . GLU A 1 291 ? 3.141 -2.709 -26 1 66.81 291 GLU A CA 1
ATOM 2276 C C . GLU A 1 291 ? 3.814 -3.887 -26.688 1 66.81 291 GLU A C 1
ATOM 2278 O O . GLU A 1 291 ? 4.215 -3.781 -27.859 1 66.81 291 GLU A O 1
ATOM 2283 N N . GLU A 1 292 ? 3.785 -5.059 -26.016 1 78.38 292 GLU A N 1
ATOM 2284 C CA . GLU A 1 292 ? 4.258 -6.316 -26.578 1 78.38 292 GLU A CA 1
ATOM 2285 C C . GLU A 1 292 ? 3.221 -7.422 -26.422 1 78.38 292 GLU A C 1
ATOM 2287 O O . GLU A 1 292 ? 2.945 -7.867 -25.312 1 78.38 292 GLU A O 1
ATOM 2292 N N . PRO A 1 293 ? 2.746 -7.816 -27.547 1 81.12 293 PRO A N 1
ATOM 2293 C CA . PRO A 1 293 ? 1.683 -8.82 -27.469 1 81.12 293 PRO A CA 1
ATOM 2294 C C . PRO A 1 293 ? 2.125 -10.094 -26.766 1 81.12 293 PRO A C 1
ATOM 2296 O O . PRO A 1 293 ? 3.26 -10.547 -26.938 1 81.12 293 PRO A O 1
ATOM 2299 N N . LYS A 1 294 ? 1.294 -10.57 -25.859 1 89.81 294 LYS A N 1
ATOM 2300 C CA . LYS A 1 294 ? 1.53 -11.812 -25.141 1 89.81 294 LYS A CA 1
ATOM 2301 C C . LYS A 1 294 ? 0.388 -12.805 -25.359 1 89.81 294 LYS A C 1
ATOM 2303 O O . LYS A 1 294 ? -0.768 -12.398 -25.516 1 89.81 294 LYS A O 1
ATOM 2308 N N . ILE A 1 295 ? 0.78 -14.008 -25.484 1 91.88 295 ILE A N 1
ATOM 2309 C CA . ILE A 1 295 ? -0.197 -15.078 -25.656 1 91.88 295 ILE A CA 1
ATOM 2310 C C . ILE A 1 295 ? -0.564 -15.648 -24.281 1 91.88 295 ILE A C 1
ATOM 2312 O O . ILE A 1 295 ? 0.31 -15.883 -23.438 1 91.88 295 ILE A O 1
ATOM 2316 N N . ARG A 1 296 ? -1.872 -15.758 -24.125 1 94.25 296 ARG A N 1
ATOM 2317 C CA . ARG A 1 296 ? -2.393 -16.391 -22.906 1 94.25 296 ARG A CA 1
ATOM 2318 C C . ARG A 1 296 ? -3.52 -17.359 -23.25 1 94.25 296 ARG A C 1
ATOM 2320 O O . ARG A 1 296 ? -4.082 -17.312 -24.344 1 94.25 296 ARG A O 1
ATOM 2327 N N . HIS A 1 297 ? -3.756 -18.266 -22.312 1 96.94 297 HIS A N 1
ATOM 2328 C CA . HIS A 1 297 ? -4.961 -19.078 -22.438 1 96.94 297 HIS A CA 1
ATOM 2329 C C . HIS A 1 297 ? -6.215 -18.234 -22.266 1 96.94 297 HIS A C 1
ATOM 2331 O O . HIS A 1 297 ? -6.301 -17.422 -21.344 1 96.94 297 HIS A O 1
ATOM 2337 N N . ASP A 1 298 ? -7.156 -18.438 -23.156 1 96.5 298 ASP A N 1
ATOM 2338 C CA . ASP A 1 298 ? -8.453 -17.781 -23.031 1 96.5 298 ASP A CA 1
ATOM 2339 C C . ASP A 1 298 ? -9.203 -18.297 -21.797 1 96.5 298 ASP A C 1
ATOM 2341 O O . ASP A 1 298 ? -9.523 -19.484 -21.719 1 96.5 298 ASP A O 1
ATOM 2345 N N . PRO A 1 299 ? -9.531 -17.391 -20.906 1 96.62 299 PRO A N 1
ATOM 2346 C CA . PRO A 1 299 ? -10.148 -17.844 -19.641 1 96.62 299 PRO A CA 1
ATOM 2347 C C . PRO A 1 299 ? -11.477 -18.562 -19.859 1 96.62 299 PRO A C 1
ATOM 2349 O O . PRO A 1 299 ? -11.711 -19.609 -19.266 1 96.62 299 PRO A O 1
ATOM 2352 N N . LYS A 1 300 ? -12.305 -18.062 -20.672 1 96.25 300 LYS A N 1
ATOM 2353 C CA . LYS A 1 300 ? -13.625 -18.641 -20.891 1 96.25 300 LYS A CA 1
ATOM 2354 C C . LYS A 1 300 ? -13.523 -19.984 -21.594 1 96.25 300 LYS A C 1
ATOM 2356 O O . LYS A 1 300 ? -14.094 -20.969 -21.141 1 96.25 300 LYS A O 1
ATOM 2361 N N . LYS A 1 301 ? -12.773 -20.047 -22.672 1 96.25 301 LYS A N 1
ATOM 2362 C CA . LYS A 1 301 ? -12.656 -21.281 -23.453 1 96.25 301 LYS A CA 1
ATOM 2363 C C . LYS A 1 301 ? -12.039 -22.406 -22.625 1 96.25 301 LYS A C 1
ATOM 2365 O O . LYS A 1 301 ? -12.516 -23.531 -22.656 1 96.25 301 LYS A O 1
ATOM 2370 N N . THR A 1 302 ? -11.047 -22.047 -21.938 1 96.88 302 THR A N 1
ATOM 2371 C CA . THR A 1 302 ? -10.344 -23.047 -21.141 1 96.88 302 THR A CA 1
ATOM 2372 C C . THR A 1 302 ? -11.234 -23.562 -20 1 96.88 302 THR A C 1
ATOM 2374 O O . THR A 1 302 ? -11.258 -24.75 -19.719 1 96.88 302 THR A O 1
ATOM 2377 N N . SER A 1 303 ? -11.945 -22.641 -19.359 1 95.88 303 SER A N 1
ATOM 2378 C CA . SER A 1 303 ? -12.828 -23.031 -18.266 1 95.88 303 SER A CA 1
ATOM 2379 C C . SER A 1 303 ? -13.922 -23.984 -18.75 1 95.88 303 SER A C 1
ATOM 2381 O O . SER A 1 303 ? -14.289 -24.922 -18.047 1 95.88 303 SER A O 1
ATOM 2383 N N . GLU A 1 304 ? -14.43 -23.719 -19.906 1 95.56 304 GLU A N 1
ATOM 2384 C CA . GLU A 1 304 ? -15.469 -24.578 -20.469 1 95.56 304 GLU A CA 1
ATOM 2385 C C . GLU A 1 304 ? -14.945 -25.984 -20.688 1 95.56 304 GLU A C 1
ATOM 2387 O O . GLU A 1 304 ? -15.648 -26.969 -20.422 1 95.56 304 GLU A O 1
ATOM 2392 N N . LEU A 1 305 ? -13.742 -26.109 -21.141 1 95.94 305 LEU A N 1
ATOM 2393 C CA . LEU A 1 305 ? -13.141 -27.406 -21.359 1 95.94 305 LEU A CA 1
ATOM 2394 C C . LEU A 1 305 ? -12.914 -28.141 -20.031 1 95.94 305 LEU A C 1
ATOM 2396 O O . LEU A 1 305 ? -13.125 -29.344 -19.938 1 95.94 305 LEU A O 1
ATOM 2400 N N . ILE A 1 306 ? -12.438 -27.391 -19.078 1 96.31 306 ILE A N 1
ATOM 2401 C CA . ILE A 1 306 ? -12.203 -27.953 -17.75 1 96.31 306 ILE A CA 1
ATOM 2402 C C . ILE A 1 306 ? -13.5 -28.531 -17.203 1 96.31 306 ILE A C 1
ATOM 2404 O O . ILE A 1 306 ? -13.523 -29.672 -16.703 1 96.31 306 ILE A O 1
ATOM 2408 N N . LEU A 1 307 ? -14.586 -27.797 -17.297 1 94.31 307 LEU A N 1
ATOM 2409 C CA . LEU A 1 307 ? -15.867 -28.188 -16.734 1 94.31 307 LEU A CA 1
ATOM 2410 C C . LEU A 1 307 ? -16.422 -29.422 -17.438 1 94.31 307 LEU A C 1
ATOM 2412 O O . LEU A 1 307 ? -17.094 -30.25 -16.812 1 94.31 307 LEU A O 1
ATOM 2416 N N . LYS A 1 308 ? -16.047 -29.547 -18.688 1 92.12 308 LYS A N 1
ATOM 2417 C CA . LYS A 1 308 ? -16.453 -30.75 -19.422 1 92.12 308 LYS A CA 1
ATOM 2418 C C . LYS A 1 308 ? -15.734 -31.984 -18.875 1 92.12 308 LYS A C 1
ATOM 2420 O O . LYS A 1 308 ? -16.266 -33.094 -18.984 1 92.12 308 LYS A O 1
ATOM 2425 N N . CYS A 1 309 ? -14.516 -31.797 -18.375 1 87.38 309 CYS A N 1
ATOM 2426 C CA . CYS A 1 309 ? -13.758 -32.906 -17.812 1 87.38 309 CYS A CA 1
ATOM 2427 C C . CYS A 1 309 ? -14.273 -33.25 -16.422 1 87.38 309 CYS A C 1
ATOM 2429 O O . CYS A 1 309 ? -14.008 -34.344 -15.914 1 87.38 309 CYS A O 1
ATOM 2431 N N . VAL A 1 310 ? -14.914 -32.406 -15.672 1 77.88 310 VAL A N 1
ATOM 2432 C CA . VAL A 1 310 ? -15.375 -32.562 -14.289 1 77.88 310 VAL A CA 1
ATOM 2433 C C . VAL A 1 310 ? -16.797 -33.094 -14.273 1 77.88 310 VAL A C 1
ATOM 2435 O O . VAL A 1 310 ? -17.125 -33.969 -13.461 1 77.88 310 VAL A O 1
ATOM 2438 N N . LEU A 1 311 ? -17.656 -32.375 -15.055 1 67 311 LEU A N 1
ATOM 2439 C CA . LEU A 1 311 ? -19.078 -32.688 -15 1 67 311 LEU A CA 1
ATOM 2440 C C . LEU A 1 311 ? -19.422 -33.875 -15.891 1 67 311 LEU A C 1
ATOM 2442 O O . LEU A 1 311 ? -20.266 -34.688 -15.531 1 67 311 LEU A O 1
ATOM 2446 N N . MET B 1 1 ? -26.312 24.125 7.793 1 88.69 1 MET B N 1
ATOM 2447 C CA . MET B 1 1 ? -25.016 23.453 7.867 1 88.69 1 MET B CA 1
ATOM 2448 C C . MET B 1 1 ? -23.875 24.469 7.926 1 88.69 1 MET B C 1
ATOM 2450 O O . MET B 1 1 ? -23.859 25.438 7.168 1 88.69 1 MET B O 1
ATOM 2454 N N . LYS B 1 2 ? -23.031 24.484 8.977 1 94.94 2 LYS B N 1
ATOM 2455 C CA . LYS B 1 2 ? -21.906 25.406 9.141 1 94.94 2 LYS B CA 1
ATOM 2456 C C . LYS B 1 2 ? -20.656 24.859 8.445 1 94.94 2 LYS B C 1
ATOM 2458 O O . LYS B 1 2 ? -20.375 23.672 8.508 1 94.94 2 LYS B O 1
ATOM 2463 N N . ASN B 1 3 ? -20.031 25.797 7.723 1 97.38 3 ASN B N 1
ATOM 2464 C CA . ASN B 1 3 ? -18.797 25.438 7.035 1 97.38 3 ASN B CA 1
ATOM 2465 C C . ASN B 1 3 ? -17.578 25.703 7.906 1 97.38 3 ASN B C 1
ATOM 2467 O O . ASN B 1 3 ? -17.297 26.859 8.258 1 97.38 3 ASN B O 1
ATOM 2471 N N . ILE B 1 4 ? -16.859 24.672 8.195 1 98.12 4 ILE B N 1
ATOM 2472 C CA . ILE B 1 4 ? -15.656 24.766 9.023 1 98.12 4 ILE B CA 1
ATOM 2473 C C . ILE B 1 4 ? -14.422 24.469 8.172 1 98.12 4 ILE B C 1
ATOM 2475 O O . ILE B 1 4 ? -14.367 23.438 7.496 1 98.12 4 ILE B O 1
ATOM 2479 N N . VAL B 1 5 ? -13.461 25.328 8.242 1 98.69 5 VAL B N 1
ATOM 2480 C CA . VAL B 1 5 ? -12.18 25.109 7.578 1 98.69 5 VAL B CA 1
ATOM 2481 C C . VAL B 1 5 ? -11.07 25.016 8.625 1 98.69 5 VAL B C 1
ATOM 2483 O O . VAL B 1 5 ? -10.945 25.906 9.477 1 98.69 5 VAL B O 1
ATOM 2486 N N . THR B 1 6 ? -10.367 23.953 8.602 1 98.75 6 THR B N 1
ATOM 2487 C CA . THR B 1 6 ? -9.156 23.859 9.414 1 98.75 6 THR B CA 1
ATOM 2488 C C . THR B 1 6 ? -7.914 24.109 8.562 1 98.75 6 THR B C 1
ATOM 2490 O O . THR B 1 6 ? -7.855 23.688 7.402 1 98.75 6 THR B O 1
ATOM 2493 N N . ILE B 1 7 ? -6.949 24.828 9.133 1 98.81 7 ILE B N 1
ATOM 2494 C CA . ILE B 1 7 ? -5.672 25.125 8.492 1 98.81 7 ILE B CA 1
ATOM 2495 C C . ILE B 1 7 ? -4.527 24.656 9.391 1 98.81 7 ILE B C 1
ATOM 2497 O O . ILE B 1 7 ? -4.398 25.125 10.523 1 98.81 7 ILE B O 1
ATOM 2501 N N . GLY B 1 8 ? -3.756 23.75 8.938 1 98.25 8 GLY B N 1
ATOM 2502 C CA . GLY B 1 8 ? -2.688 23.234 9.773 1 98.25 8 GLY B CA 1
ATOM 2503 C C . GLY B 1 8 ? -1.917 22.109 9.125 1 98.25 8 GLY B C 1
ATOM 2504 O O . GLY B 1 8 ? -1.694 22.109 7.914 1 98.25 8 GLY B O 1
ATOM 2505 N N . GLY B 1 9 ? -1.351 21.219 9.969 1 96.5 9 GLY B N 1
ATOM 2506 C CA . GLY B 1 9 ? -0.607 20.047 9.539 1 96.5 9 GLY B CA 1
ATOM 2507 C C . GLY B 1 9 ? -1.36 18.75 9.766 1 96.5 9 GLY B C 1
ATOM 2508 O O . GLY B 1 9 ? -2.568 18.672 9.531 1 96.5 9 GLY B O 1
ATOM 2509 N N . GLY B 1 10 ? -0.604 17.75 10.117 1 93.69 10 GLY B N 1
ATOM 2510 C CA . GLY B 1 10 ? -1.206 16.438 10.211 1 93.69 10 GLY B CA 1
ATOM 2511 C C . GLY B 1 10 ? -1.496 16.016 11.641 1 93.69 10 GLY B C 1
ATOM 2512 O O . GLY B 1 10 ? -2.604 15.57 11.953 1 93.69 10 GLY B O 1
ATOM 2513 N N . THR B 1 11 ? -0.609 16.172 12.57 1 91.38 11 THR B N 1
ATOM 2514 C CA . THR B 1 11 ? -0.711 15.578 13.898 1 91.38 11 THR B CA 1
ATOM 2515 C C . THR B 1 11 ? -1.731 16.344 14.742 1 91.38 11 THR B C 1
ATOM 2517 O O . THR B 1 11 ? -2.688 15.742 15.25 1 91.38 11 THR B O 1
ATOM 2520 N N . GLY B 1 12 ? -1.612 17.562 14.883 1 94.56 12 GLY B N 1
ATOM 2521 C CA . GLY B 1 12 ? -2.529 18.359 15.688 1 94.56 12 GLY B CA 1
ATOM 2522 C C . GLY B 1 12 ? -3.914 18.469 15.078 1 94.56 12 GLY B C 1
ATOM 2523 O O . GLY B 1 12 ? -4.914 18.203 15.742 1 94.56 12 GLY B O 1
ATOM 2524 N N . THR B 1 13 ? -3.969 18.812 13.828 1 97.06 13 THR B N 1
ATOM 2525 C CA . THR B 1 13 ? -5.227 19.031 13.125 1 97.06 13 THR B CA 1
ATOM 2526 C C . THR B 1 13 ? -6.062 17.75 13.102 1 97.06 13 THR B C 1
ATOM 2528 O O . THR B 1 13 ? -7.289 17.797 13.219 1 97.06 13 THR B O 1
ATOM 2531 N N . SER B 1 14 ? -5.406 16.625 12.969 1 96.81 14 SER B N 1
ATOM 2532 C CA . SER B 1 14 ? -6.125 15.359 12.898 1 96.81 14 SER B CA 1
ATOM 2533 C C . SER B 1 14 ? -6.93 15.109 14.172 1 96.81 14 SER B C 1
ATOM 2535 O O . SER B 1 14 ? -8.008 14.516 14.125 1 96.81 14 SER B O 1
ATOM 2537 N N . GLN B 1 15 ? -6.457 15.57 15.312 1 95.94 15 GLN B N 1
ATOM 2538 C CA . GLN B 1 15 ? -7.184 15.398 16.562 1 95.94 15 GLN B CA 1
ATOM 2539 C C . GLN B 1 15 ? -8.484 16.203 16.562 1 95.94 15 GLN B C 1
ATOM 2541 O O . GLN B 1 15 ? -9.508 15.719 17.047 1 95.94 15 GLN B O 1
ATOM 2546 N N . ILE B 1 16 ? -8.398 17.344 16 1 97.12 16 ILE B N 1
ATOM 2547 C CA . ILE B 1 16 ? -9.57 18.203 15.906 1 97.12 16 ILE B CA 1
ATOM 2548 C C . ILE B 1 16 ? -10.594 17.578 14.969 1 97.12 16 ILE B C 1
ATOM 2550 O O . ILE B 1 16 ? -11.789 17.531 15.281 1 97.12 16 ILE B O 1
ATOM 2554 N N . LEU B 1 17 ? -10.125 17.062 13.883 1 98.25 17 LEU B N 1
ATOM 2555 C CA . LEU B 1 17 ? -11 16.453 12.875 1 98.25 17 LEU B CA 1
ATOM 2556 C C . LEU B 1 17 ? -11.695 15.211 13.438 1 98.25 17 LEU B C 1
ATOM 2558 O O . LEU B 1 17 ? -12.867 14.961 13.133 1 98.25 17 LEU B O 1
ATOM 2562 N N . ARG B 1 18 ? -10.992 14.5 14.25 1 97.12 18 ARG B N 1
ATOM 2563 C CA . ARG B 1 18 ? -11.555 13.297 14.859 1 97.12 18 ARG B CA 1
ATOM 2564 C C . ARG B 1 18 ? -12.766 13.641 15.727 1 97.12 18 ARG B C 1
ATOM 2566 O O . ARG B 1 18 ? -13.703 12.852 15.828 1 97.12 18 ARG B O 1
ATOM 2573 N N . GLY B 1 19 ? -12.703 14.766 16.344 1 97 19 GLY B N 1
ATOM 2574 C CA . GLY B 1 19 ? -13.812 15.195 17.172 1 97 19 GLY B CA 1
ATOM 2575 C C . GLY B 1 19 ? -14.945 15.812 16.375 1 97 19 GLY B C 1
ATOM 2576 O O . GLY B 1 19 ? -16.125 15.562 16.656 1 97 19 GLY B O 1
ATOM 2577 N N . LEU B 1 20 ? -14.641 16.547 15.383 1 97.12 20 LEU B N 1
ATOM 2578 C CA . LEU B 1 20 ? -15.609 17.344 14.641 1 97.12 20 LEU B CA 1
ATOM 2579 C C . LEU B 1 20 ? -16.453 16.469 13.734 1 97.12 20 LEU B C 1
ATOM 2581 O O . LEU B 1 20 ? -17.625 16.766 13.484 1 97.12 20 LEU B O 1
ATOM 2585 N N . LYS B 1 21 ? -15.898 15.359 13.258 1 97.06 21 LYS B N 1
ATOM 2586 C CA . LYS B 1 21 ? -16.531 14.562 12.211 1 97.06 21 LYS B CA 1
ATOM 2587 C C . LYS B 1 21 ? -17.859 13.984 12.688 1 97.06 21 LYS B C 1
ATOM 2589 O O . LYS B 1 21 ? -18.688 13.57 11.875 1 97.06 21 LYS B O 1
ATOM 2594 N N . TRP B 1 22 ? -18.125 14.016 13.977 1 95.69 22 TRP B N 1
ATOM 2595 C CA . TRP B 1 22 ? -19.312 13.383 14.539 1 95.69 22 TRP B CA 1
ATOM 2596 C C . TRP B 1 22 ? -20.5 14.344 14.5 1 95.69 22 TRP B C 1
ATOM 2598 O O . TRP B 1 22 ? -21.641 13.93 14.719 1 95.69 22 TRP B O 1
ATOM 2608 N N . ASN B 1 23 ? -20.234 15.57 14.203 1 94.81 23 ASN B N 1
ATOM 2609 C CA . ASN B 1 23 ? -21.312 16.531 14.102 1 94.81 23 ASN B CA 1
ATOM 2610 C C . ASN B 1 23 ? -21.938 16.531 12.703 1 94.81 23 ASN B C 1
ATOM 2612 O O . ASN B 1 23 ? -21.25 16.797 11.711 1 94.81 23 ASN B O 1
ATOM 2616 N N . GLN B 1 24 ? -23.219 16.297 12.586 1 93.25 24 GLN B N 1
ATOM 2617 C CA . GLN B 1 24 ? -23.891 16.125 11.312 1 93.25 24 GLN B CA 1
ATOM 2618 C C . GLN B 1 24 ? -24.266 17.469 10.688 1 93.25 24 GLN B C 1
ATOM 2620 O O . GLN B 1 24 ? -24.625 17.531 9.508 1 93.25 24 GLN B O 1
ATOM 2625 N N . ASP B 1 25 ? -24.141 18.531 11.422 1 94.25 25 ASP B N 1
ATOM 2626 C CA . ASP B 1 25 ? -24.594 19.828 10.945 1 94.25 25 ASP B CA 1
ATOM 2627 C C . ASP B 1 25 ? -23.422 20.672 10.469 1 94.25 25 ASP B C 1
ATOM 2629 O O . ASP B 1 25 ? -23.531 21.906 10.367 1 94.25 25 ASP B O 1
ATOM 2633 N N . ILE B 1 26 ? -22.312 20.031 10.25 1 96.25 26 ILE B N 1
ATOM 2634 C CA . ILE B 1 26 ? -21.172 20.828 9.789 1 96.25 26 ILE B CA 1
ATOM 2635 C C . ILE B 1 26 ? -20.578 20.188 8.531 1 96.25 26 ILE B C 1
ATOM 2637 O O . ILE B 1 26 ? -20.703 18.969 8.328 1 96.25 26 ILE B O 1
ATOM 2641 N N . ASP B 1 27 ? -20.047 21 7.715 1 97.31 27 ASP B N 1
ATOM 2642 C CA . ASP B 1 27 ? -19.203 20.625 6.586 1 97.31 27 ASP B CA 1
ATOM 2643 C C . ASP B 1 27 ? -17.75 20.984 6.852 1 97.31 27 ASP B C 1
ATOM 2645 O O . ASP B 1 27 ? -17.422 22.125 7.172 1 97.31 27 ASP B O 1
ATOM 2649 N N . ILE B 1 28 ? -16.891 20.031 6.758 1 98.31 28 ILE B N 1
ATOM 2650 C CA . ILE B 1 28 ? -15.5 20.219 7.168 1 98.31 28 ILE B CA 1
ATOM 2651 C C . ILE B 1 28 ? -14.586 20.203 5.938 1 98.31 28 ILE B C 1
ATOM 2653 O O . ILE B 1 28 ? -14.688 19.312 5.102 1 98.31 28 ILE B O 1
ATOM 2657 N N . VAL B 1 29 ? -13.727 21.172 5.805 1 98.75 29 VAL B N 1
ATOM 2658 C CA . VAL B 1 29 ? -12.609 21.156 4.871 1 98.75 29 VAL B CA 1
ATOM 2659 C C . VAL B 1 29 ? -11.297 21.375 5.621 1 98.75 29 VAL B C 1
ATOM 2661 O O . VAL B 1 29 ? -11.172 22.328 6.395 1 98.75 29 VAL B O 1
ATOM 2664 N N . SER B 1 30 ? -10.414 20.469 5.461 1 98.88 30 SER B N 1
ATOM 2665 C CA . SER B 1 30 ? -9.094 20.625 6.059 1 98.88 30 SER B CA 1
ATOM 2666 C C . SER B 1 30 ? -8.055 21.016 5.012 1 98.88 30 SER B C 1
ATOM 2668 O O . SER B 1 30 ? -7.852 20.312 4.027 1 98.88 30 SER B O 1
ATOM 2670 N N . ILE B 1 31 ? -7.43 22.156 5.207 1 98.88 31 ILE B N 1
ATOM 2671 C CA . ILE B 1 31 ? -6.355 22.641 4.344 1 98.88 31 ILE B CA 1
ATOM 2672 C C . ILE B 1 31 ? -5.004 22.359 5.008 1 98.88 31 ILE B C 1
ATOM 2674 O O . ILE B 1 31 ? -4.758 22.812 6.129 1 98.88 31 ILE B O 1
ATOM 2678 N N . VAL B 1 32 ? -4.168 21.672 4.242 1 98.31 32 VAL B N 1
ATOM 2679 C CA . VAL B 1 32 ? -2.975 21.078 4.84 1 98.31 32 VAL B CA 1
ATOM 2680 C C . VAL B 1 32 ? -1.727 21.656 4.168 1 98.31 32 VAL B C 1
ATOM 2682 O O . VAL B 1 32 ? -1.709 21.859 2.949 1 98.31 32 VAL B O 1
ATOM 2685 N N . THR B 1 33 ? -0.724 21.828 5.023 1 97.12 33 THR B N 1
ATOM 2686 C CA . THR B 1 33 ? 0.541 22.359 4.52 1 97.12 33 THR B CA 1
ATOM 2687 C C . THR B 1 33 ? 1.238 21.328 3.635 1 97.12 33 THR B C 1
ATOM 2689 O O . THR B 1 33 ? 0.952 20.141 3.723 1 97.12 33 THR B O 1
ATOM 2692 N N . VAL B 1 34 ? 2.174 21.797 2.746 1 95.94 34 VAL B N 1
ATOM 2693 C CA . VAL B 1 34 ? 2.783 20.906 1.768 1 95.94 34 VAL B CA 1
ATOM 2694 C C . VAL B 1 34 ? 4.305 21.031 1.828 1 95.94 34 VAL B C 1
ATOM 2696 O O . VAL B 1 34 ? 4.996 20.75 0.85 1 95.94 34 VAL B O 1
ATOM 2699 N N . THR B 1 35 ? 4.863 21.484 2.967 1 96.81 35 THR B N 1
ATOM 2700 C CA . THR B 1 35 ? 6.293 21.766 3.025 1 96.81 35 THR B CA 1
ATOM 2701 C C . THR B 1 35 ? 7.031 20.688 3.812 1 96.81 35 THR B C 1
ATOM 2703 O O . THR B 1 35 ? 8.25 20.781 4 1 96.81 35 THR B O 1
ATOM 2706 N N . ASP B 1 36 ? 6.277 19.656 4.262 1 95.56 36 ASP B N 1
ATOM 2707 C CA . ASP B 1 36 ? 6.906 18.578 5.012 1 95.56 36 ASP B CA 1
ATOM 2708 C C . ASP B 1 36 ? 8.023 17.922 4.199 1 95.56 36 ASP B C 1
ATOM 2710 O O . ASP B 1 36 ? 7.82 17.562 3.035 1 95.56 36 ASP B O 1
ATOM 2714 N N . ASP B 1 37 ? 9.211 17.844 4.805 1 96.31 37 ASP B N 1
ATOM 2715 C CA . ASP B 1 37 ? 10.336 17.203 4.121 1 96.31 37 ASP B CA 1
ATOM 2716 C C . ASP B 1 37 ? 10.992 16.141 5.004 1 96.31 37 ASP B C 1
ATOM 2718 O O . ASP B 1 37 ? 12.148 15.781 4.801 1 96.31 37 ASP B O 1
ATOM 2722 N N . GLY B 1 38 ? 10.273 15.703 6.004 1 93.75 38 GLY B N 1
ATOM 2723 C CA . GLY B 1 38 ? 10.82 14.727 6.934 1 93.75 38 GLY B CA 1
ATOM 2724 C C . GLY B 1 38 ? 10.32 13.312 6.676 1 93.75 38 GLY B C 1
ATOM 2725 O O . GLY B 1 38 ? 9.234 13.133 6.113 1 93.75 38 GLY B O 1
ATOM 2726 N N . GLY B 1 39 ? 11.164 12.32 7.098 1 92.5 39 GLY B N 1
ATOM 2727 C CA . GLY B 1 39 ? 10.727 10.93 7.113 1 92.5 39 GLY B CA 1
ATOM 2728 C C . GLY B 1 39 ? 10.289 10.422 5.754 1 92.5 39 GLY B C 1
ATOM 2729 O O . GLY B 1 39 ? 10.938 10.711 4.742 1 92.5 39 GLY B O 1
ATOM 2730 N N . SER B 1 40 ? 9.234 9.578 5.801 1 92.88 40 SER B N 1
ATOM 2731 C CA . SER B 1 40 ? 8.688 8.984 4.59 1 92.88 40 SER B CA 1
ATOM 2732 C C . SER B 1 40 ? 8.219 10.047 3.609 1 92.88 40 SER B C 1
ATOM 2734 O O . SER B 1 40 ? 8.469 9.945 2.406 1 92.88 40 SER B O 1
ATOM 2736 N N . SER B 1 41 ? 7.594 11.086 4.109 1 94.25 41 SER B N 1
ATOM 2737 C CA . SER B 1 41 ? 7.094 12.156 3.254 1 94.25 41 SER B CA 1
ATOM 2738 C C . SER B 1 41 ? 8.227 12.852 2.52 1 94.25 41 SER B C 1
ATOM 2740 O O . SER B 1 41 ? 8.133 13.117 1.317 1 94.25 41 SER B O 1
ATOM 2742 N N . GLY B 1 42 ? 9.297 13.102 3.27 1 94.56 42 GLY B N 1
ATOM 2743 C CA . GLY B 1 42 ? 10.43 13.766 2.654 1 94.56 42 GLY B CA 1
ATOM 2744 C C . GLY B 1 42 ? 11.094 12.938 1.569 1 94.56 42 GLY B C 1
ATOM 2745 O O . GLY B 1 42 ? 11.414 13.453 0.498 1 94.56 42 GLY B O 1
ATOM 2746 N N . ILE B 1 43 ? 11.266 11.688 1.826 1 94.5 43 ILE B N 1
ATOM 2747 C CA . ILE B 1 43 ? 11.906 10.781 0.874 1 94.5 43 ILE B CA 1
ATOM 2748 C C . ILE B 1 43 ? 11.055 10.672 -0.388 1 94.5 43 ILE B C 1
ATOM 2750 O O . ILE B 1 43 ? 11.57 10.758 -1.505 1 94.5 43 ILE B O 1
ATOM 2754 N N . LEU B 1 44 ? 9.75 10.5 -0.221 1 96 44 LEU B N 1
ATOM 2755 C CA . LEU B 1 44 ? 8.852 10.375 -1.364 1 96 44 LEU B CA 1
ATOM 2756 C C . LEU B 1 44 ? 8.828 11.656 -2.182 1 96 44 LEU B C 1
ATOM 2758 O O . LEU B 1 44 ? 8.797 11.617 -3.414 1 96 44 LEU B O 1
ATOM 2762 N N . ARG B 1 45 ? 8.797 12.75 -1.429 1 95.12 45 ARG B N 1
ATOM 2763 C CA . ARG B 1 45 ? 8.828 14.055 -2.094 1 95.12 45 ARG B CA 1
ATOM 2764 C C . ARG B 1 45 ? 10.062 14.188 -2.977 1 95.12 45 ARG B C 1
ATOM 2766 O O . ARG B 1 45 ? 9.969 14.617 -4.129 1 95.12 45 ARG B O 1
ATOM 2773 N N . GLU B 1 46 ? 11.195 13.812 -2.51 1 93.12 46 GLU B N 1
ATOM 2774 C CA . GLU B 1 46 ? 12.461 13.969 -3.215 1 93.12 46 GLU B CA 1
ATOM 2775 C C . GLU B 1 46 ? 12.602 12.945 -4.34 1 93.12 46 GLU B C 1
ATOM 2777 O O . GLU B 1 46 ? 12.977 13.289 -5.461 1 93.12 46 GLU B O 1
ATOM 2782 N N . ASP B 1 47 ? 12.25 11.742 -4.07 1 94.94 47 ASP B N 1
ATOM 2783 C CA . ASP B 1 47 ? 12.516 10.641 -5 1 94.94 47 ASP B CA 1
ATOM 2784 C C . ASP B 1 47 ? 11.453 10.586 -6.098 1 94.94 47 ASP B C 1
ATOM 2786 O O . ASP B 1 47 ? 11.734 10.141 -7.211 1 94.94 47 ASP B O 1
ATOM 2790 N N . PHE B 1 48 ? 10.258 11.023 -5.828 1 96 48 PHE B N 1
ATOM 2791 C CA . PHE B 1 48 ? 9.156 10.797 -6.766 1 96 48 PHE B CA 1
ATOM 2792 C C . PHE B 1 48 ? 8.555 12.117 -7.219 1 96 48 PHE B C 1
ATOM 2794 O O . PHE B 1 48 ? 7.656 12.141 -8.062 1 96 48 PHE B O 1
ATOM 2801 N N . ASN B 1 49 ? 9.016 13.258 -6.676 1 94.44 49 ASN B N 1
ATOM 2802 C CA . ASN B 1 49 ? 8.539 14.586 -7.051 1 94.44 49 ASN B CA 1
ATOM 2803 C C . ASN B 1 49 ? 7.027 14.703 -6.867 1 94.44 49 ASN B C 1
ATOM 2805 O O . ASN B 1 49 ? 6.309 15.055 -7.805 1 94.44 49 ASN B O 1
ATOM 2809 N N . ILE B 1 50 ? 6.586 14.398 -5.711 1 96.06 50 ILE B N 1
ATOM 2810 C CA . ILE B 1 50 ? 5.191 14.602 -5.332 1 96.06 50 ILE B CA 1
ATOM 2811 C C . ILE B 1 50 ? 5.117 15.469 -4.074 1 96.06 50 ILE B C 1
ATOM 2813 O O . ILE B 1 50 ? 6.121 15.641 -3.375 1 96.06 50 ILE B O 1
ATOM 2817 N N . LEU B 1 51 ? 3.973 16.047 -3.816 1 97.56 51 LEU B N 1
ATOM 2818 C CA . LEU B 1 51 ? 3.746 16.734 -2.543 1 97.56 51 LEU B CA 1
ATOM 2819 C C . LEU B 1 51 ? 3.82 15.742 -1.383 1 97.56 51 LEU B C 1
ATOM 2821 O O . LEU B 1 51 ? 3.549 14.547 -1.557 1 97.56 51 LEU B O 1
ATOM 2825 N N . PRO B 1 52 ? 4.316 16.219 -0.241 1 97.5 52 PRO B N 1
ATOM 2826 C CA . PRO B 1 52 ? 4.402 15.312 0.903 1 97.5 52 PRO B CA 1
ATOM 2827 C C . PRO B 1 52 ? 3.045 14.75 1.316 1 97.5 52 PRO B C 1
ATOM 2829 O O . PRO B 1 52 ? 2.133 15.508 1.646 1 97.5 52 PRO B O 1
ATOM 2832 N N . PRO B 1 53 ? 2.932 13.453 1.382 1 98.06 53 PRO B N 1
ATOM 2833 C CA . PRO B 1 53 ? 1.609 12.844 1.557 1 98.06 53 PRO B CA 1
ATOM 2834 C C . PRO B 1 53 ? 1.224 12.688 3.025 1 98.06 53 PRO B C 1
ATOM 2836 O O . PRO B 1 53 ? 0.052 12.461 3.34 1 98.06 53 PRO B O 1
ATOM 2839 N N . GLY B 1 54 ? 2.166 12.812 3.953 1 97.56 54 GLY B N 1
ATOM 2840 C CA . GLY B 1 54 ? 1.963 12.43 5.34 1 97.56 54 GLY B CA 1
ATOM 2841 C C . GLY B 1 54 ? 0.823 13.18 6.008 1 97.56 54 GLY B C 1
ATOM 2842 O O . GLY B 1 54 ? -0.107 12.562 6.531 1 97.56 54 GLY B O 1
ATOM 2843 N N . ASP B 1 55 ? 0.887 14.461 5.969 1 97.62 55 ASP B N 1
ATOM 2844 C CA . ASP B 1 55 ? -0.128 15.281 6.625 1 97.62 55 ASP B CA 1
ATOM 2845 C C . ASP B 1 55 ? -1.494 15.086 5.969 1 97.62 55 ASP B C 1
ATOM 2847 O O . ASP B 1 55 ? -2.518 15.055 6.656 1 97.62 55 ASP B O 1
ATOM 2851 N N . ILE B 1 56 ? -1.522 15.008 4.676 1 98.31 56 ILE B N 1
ATOM 2852 C CA . ILE B 1 56 ? -2.756 14.742 3.943 1 98.31 56 ILE B CA 1
ATOM 2853 C C . ILE B 1 56 ? -3.359 13.422 4.406 1 98.31 56 ILE B C 1
ATOM 2855 O O . ILE B 1 56 ? -4.539 13.359 4.758 1 98.31 56 ILE B O 1
ATOM 2859 N N . ARG B 1 57 ? -2.549 12.414 4.438 1 98.31 57 ARG B N 1
ATOM 2860 C CA . ARG B 1 57 ? -2.977 11.078 4.848 1 98.31 57 ARG B CA 1
ATOM 2861 C C . ARG B 1 57 ? -3.559 11.102 6.258 1 98.31 57 ARG B C 1
ATOM 2863 O O . ARG B 1 57 ? -4.605 10.5 6.512 1 98.31 57 ARG B O 1
ATOM 2870 N N . ASN B 1 58 ? -2.9 11.773 7.176 1 98 58 ASN B N 1
ATOM 2871 C CA . ASN B 1 58 ? -3.342 11.836 8.562 1 98 58 ASN B CA 1
ATOM 2872 C C . ASN B 1 58 ? -4.723 12.484 8.688 1 98 58 ASN B C 1
ATOM 2874 O O . ASN B 1 58 ? -5.555 12.023 9.469 1 98 58 ASN B O 1
ATOM 2878 N N . ASN B 1 59 ? -4.906 13.516 7.949 1 98.69 59 ASN B N 1
ATOM 2879 C CA . ASN B 1 59 ? -6.188 14.203 8.016 1 98.69 59 ASN B CA 1
ATOM 2880 C C . ASN B 1 59 ? -7.305 13.375 7.379 1 98.69 59 ASN B C 1
ATOM 2882 O O . ASN B 1 59 ? -8.422 13.352 7.887 1 98.69 59 ASN B O 1
ATOM 2886 N N . ILE B 1 60 ? -7.004 12.711 6.293 1 98.69 60 ILE B N 1
ATOM 2887 C CA . ILE B 1 60 ? -7.98 11.82 5.672 1 98.69 60 ILE B CA 1
ATOM 2888 C C . ILE B 1 60 ? -8.391 10.734 6.664 1 98.69 60 ILE B C 1
ATOM 2890 O O . ILE B 1 60 ? -9.578 10.484 6.875 1 98.69 60 ILE B O 1
ATOM 2894 N N . LEU B 1 61 ? -7.434 10.133 7.332 1 98.25 61 LEU B N 1
ATOM 2895 C CA . LEU B 1 61 ? -7.688 9.07 8.305 1 98.25 61 LEU B CA 1
ATOM 2896 C C . LEU B 1 61 ? -8.539 9.594 9.461 1 98.25 61 LEU B C 1
ATOM 2898 O O . LEU B 1 61 ? -9.422 8.883 9.945 1 98.25 61 LEU B O 1
ATOM 2902 N N . ALA B 1 62 ? -8.242 10.805 9.867 1 97.94 62 ALA B N 1
ATOM 2903 C CA . ALA B 1 62 ? -8.961 11.391 10.992 1 97.94 62 ALA B CA 1
ATOM 2904 C C . ALA B 1 62 ? -10.445 11.57 10.672 1 97.94 62 ALA B C 1
ATOM 2906 O O . ALA B 1 62 ? -11.289 11.484 11.562 1 97.94 62 ALA B O 1
ATOM 2907 N N . LEU B 1 63 ? -10.773 11.773 9.422 1 98.38 63 LEU B N 1
ATOM 2908 C CA . LEU B 1 63 ? -12.148 12.047 9 1 98.38 63 LEU B CA 1
ATOM 2909 C C . LEU B 1 63 ? -12.867 10.758 8.633 1 98.38 63 LEU B C 1
ATOM 2911 O O . LEU B 1 63 ? -14.07 10.773 8.344 1 98.38 63 LEU B O 1
ATOM 2915 N N . ALA B 1 64 ? -12.102 9.648 8.625 1 97.44 64 ALA B N 1
ATOM 2916 C CA . ALA B 1 64 ? -12.734 8.352 8.422 1 97.44 64 ALA B CA 1
ATOM 2917 C C . ALA B 1 64 ? -13.492 7.902 9.672 1 97.44 64 ALA B C 1
ATOM 2919 O O . ALA B 1 64 ? -13.055 8.164 10.797 1 97.44 64 ALA B O 1
ATOM 2920 N N . GLU B 1 65 ? -14.656 7.32 9.609 1 90.56 65 GLU B N 1
ATOM 2921 C CA . GLU B 1 65 ? -15.516 7.043 10.758 1 90.56 65 GLU B CA 1
ATOM 2922 C C . GLU B 1 65 ? -15.195 5.684 11.367 1 90.56 65 GLU B C 1
ATOM 2924 O O . GLU B 1 65 ? -15.297 5.504 12.586 1 90.56 65 GLU B O 1
ATOM 2929 N N . GLN B 1 66 ? -14.938 4.664 10.625 1 88.31 66 GLN B N 1
ATOM 2930 C CA . GLN B 1 66 ? -14.703 3.33 11.164 1 88.31 66 GLN B CA 1
ATOM 2931 C C . GLN B 1 66 ? -13.336 2.797 10.727 1 88.31 66 GLN B C 1
ATOM 2933 O O . GLN B 1 66 ? -12.797 3.219 9.703 1 88.31 66 GLN B O 1
ATOM 2938 N N . G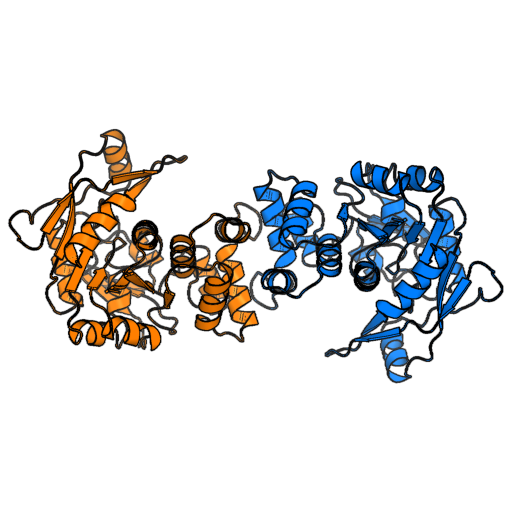LU B 1 67 ? -12.914 2.041 11.742 1 89.69 67 GLU B N 1
ATOM 2939 C CA . GLU B 1 67 ? -11.727 1.298 11.336 1 89.69 67 GLU B CA 1
ATOM 2940 C C . GLU B 1 67 ? -12.07 0.231 10.297 1 89.69 67 GLU B C 1
ATOM 2942 O O . GLU B 1 67 ? -12.953 -0.595 10.516 1 89.69 67 GLU B O 1
ATOM 2947 N N . THR B 1 68 ? -11.484 0.316 9.211 1 92.56 68 THR B N 1
ATOM 2948 C CA . THR B 1 68 ? -11.672 -0.62 8.109 1 92.56 68 THR B CA 1
ATOM 2949 C C . THR B 1 68 ? -10.352 -1.28 7.727 1 92.56 68 THR B C 1
ATOM 2951 O O . THR B 1 68 ? -9.305 -0.953 8.289 1 92.56 68 THR B O 1
ATOM 2954 N N . PHE B 1 69 ? -10.484 -2.217 6.824 1 94.19 69 PHE B N 1
ATOM 2955 C CA . PHE B 1 69 ? -9.32 -2.848 6.211 1 94.19 69 PHE B CA 1
ATOM 2956 C C . PHE B 1 69 ? -8.383 -1.801 5.621 1 94.19 69 PHE B C 1
ATOM 2958 O O . PHE B 1 69 ? -7.176 -1.832 5.871 1 94.19 69 PHE B O 1
ATOM 2965 N N . LEU B 1 70 ? -8.898 -0.857 5.016 1 95.81 70 LEU B N 1
ATOM 2966 C CA . LEU B 1 70 ? -8.109 0.161 4.332 1 95.81 70 LEU B CA 1
ATOM 2967 C C . LEU B 1 70 ? -7.438 1.092 5.336 1 95.81 70 LEU B C 1
ATOM 2969 O O . LEU B 1 70 ? -6.281 1.471 5.156 1 95.81 70 LEU B O 1
ATOM 2973 N N . THR B 1 71 ? -8.133 1.467 6.414 1 97.44 71 THR B N 1
ATOM 2974 C CA . THR B 1 71 ? -7.523 2.367 7.387 1 97.44 71 THR B CA 1
ATOM 2975 C C . THR B 1 71 ? -6.352 1.687 8.094 1 97.44 71 THR B C 1
ATOM 2977 O O . THR B 1 71 ? -5.371 2.342 8.445 1 97.44 71 THR B O 1
ATOM 2980 N N . LYS B 1 72 ? -6.434 0.394 8.281 1 96.81 72 LYS B N 1
ATOM 2981 C CA . LYS B 1 72 ? -5.324 -0.35 8.867 1 96.81 72 LYS B CA 1
ATOM 2982 C C . LYS B 1 72 ? -4.09 -0.294 7.973 1 96.81 72 LYS B C 1
ATOM 2984 O O . LYS B 1 72 ? -2.973 -0.106 8.453 1 96.81 72 LYS B O 1
ATOM 2989 N N . LEU B 1 73 ? -4.32 -0.436 6.656 1 97.88 73 LEU B N 1
ATOM 2990 C CA . LEU B 1 73 ? -3.217 -0.343 5.703 1 97.88 73 LEU B CA 1
ATOM 2991 C C . LEU B 1 73 ? -2.598 1.052 5.723 1 97.88 73 LEU B C 1
ATOM 2993 O O . LEU B 1 73 ? -1.373 1.192 5.73 1 97.88 73 LEU B O 1
ATOM 2997 N N . LEU B 1 74 ? -3.422 2.053 5.812 1 98.12 74 LEU B N 1
ATOM 2998 C CA . LEU B 1 74 ? -2.971 3.436 5.699 1 98.12 74 LEU B CA 1
ATOM 2999 C C . LEU B 1 74 ? -2.199 3.857 6.945 1 98.12 74 LEU B C 1
ATOM 3001 O O . LEU B 1 74 ? -1.41 4.805 6.902 1 98.12 74 LEU B O 1
ATOM 3005 N N . LYS B 1 75 ? -2.41 3.16 8.031 1 97.25 75 LYS B N 1
ATOM 3006 C CA . LYS B 1 75 ? -1.763 3.492 9.297 1 97.25 75 LYS B CA 1
ATOM 3007 C C . LYS B 1 75 ? -0.445 2.738 9.453 1 97.25 75 LYS B C 1
ATOM 3009 O O . LYS B 1 75 ? 0.397 3.111 10.273 1 97.25 75 LYS B O 1
ATOM 3014 N N . TYR B 1 76 ? -0.208 1.718 8.695 1 98.06 76 TYR B N 1
ATOM 3015 C CA . TYR B 1 76 ? 0.9 0.799 8.93 1 98.06 76 TYR B CA 1
ATOM 3016 C C . TYR B 1 76 ? 2.232 1.446 8.57 1 98.06 76 TYR B C 1
ATOM 3018 O O . TYR B 1 76 ? 2.373 2.035 7.496 1 98.06 76 TYR B O 1
ATOM 3026 N N . ARG B 1 77 ? 3.178 1.346 9.461 1 97.81 77 ARG B N 1
ATOM 3027 C CA . ARG B 1 77 ? 4.543 1.817 9.258 1 97.81 77 ARG B CA 1
ATOM 3028 C C . ARG B 1 77 ? 5.531 0.656 9.281 1 97.81 77 ARG B C 1
ATOM 3030 O O . ARG B 1 77 ? 5.504 -0.172 10.188 1 97.81 77 ARG B O 1
ATOM 3037 N N . PHE B 1 78 ? 6.336 0.594 8.281 1 97.62 78 PHE B N 1
ATOM 3038 C CA . PHE B 1 78 ? 7.355 -0.448 8.211 1 97.62 78 PHE B CA 1
ATOM 3039 C C . PHE B 1 78 ? 8.492 -0.15 9.18 1 97.62 78 PHE B C 1
ATOM 3041 O O . PHE B 1 78 ? 8.875 1.009 9.359 1 97.62 78 PHE B O 1
ATOM 3048 N N . ASN B 1 79 ? 9.102 -1.173 9.734 1 95.75 79 ASN B N 1
ATOM 3049 C CA . ASN B 1 79 ? 10.188 -0.967 10.688 1 95.75 79 ASN B CA 1
ATOM 3050 C C . ASN B 1 79 ? 11.445 -1.729 10.273 1 95.75 79 ASN B C 1
ATOM 3052 O O . ASN B 1 79 ? 12.406 -1.82 11.047 1 95.75 79 ASN B O 1
ATOM 3056 N N . GLU B 1 80 ? 11.461 -2.256 9.094 1 95.75 80 GLU B N 1
ATOM 3057 C CA . GLU B 1 80 ? 12.578 -3.074 8.625 1 95.75 80 GLU B CA 1
ATOM 3058 C C . GLU B 1 80 ? 12.719 -3.006 7.109 1 95.75 80 GLU B C 1
ATOM 3060 O O . GLU B 1 80 ? 11.836 -2.484 6.422 1 95.75 80 GLU B O 1
ATOM 3065 N N . GLY B 1 81 ? 13.953 -3.471 6.715 1 94.81 81 GLY B N 1
ATOM 3066 C CA . GLY B 1 81 ? 14.18 -3.598 5.285 1 94.81 81 GLY B CA 1
ATOM 3067 C C . GLY B 1 81 ? 14.305 -2.26 4.582 1 94.81 81 GLY B C 1
ATOM 3068 O O . GLY B 1 81 ? 14.492 -1.228 5.227 1 94.81 81 GLY B O 1
ATOM 3069 N N . PHE B 1 82 ? 14.156 -2.318 3.287 1 94.5 82 PHE B N 1
ATOM 3070 C CA . PHE B 1 82 ? 14.352 -1.113 2.492 1 94.5 82 PHE B CA 1
ATOM 3071 C C . PHE B 1 82 ? 13.172 -0.161 2.652 1 94.5 82 PHE B C 1
ATOM 3073 O O . PHE B 1 82 ? 13.258 1.012 2.283 1 94.5 82 PHE B O 1
ATOM 3080 N N . LEU B 1 83 ? 12.102 -0.64 3.314 1 97.12 83 LEU B N 1
ATOM 3081 C CA . LEU B 1 83 ? 10.922 0.176 3.547 1 97.12 83 LEU B CA 1
ATOM 3082 C C . LEU B 1 83 ? 10.93 0.758 4.957 1 97.12 83 LEU B C 1
ATOM 3084 O O . LEU B 1 83 ? 9.969 1.411 5.371 1 97.12 83 LEU B O 1
ATOM 3088 N N . LYS B 1 84 ? 12.016 0.548 5.609 1 95.88 84 LYS B N 1
ATOM 3089 C CA . LYS B 1 84 ? 12.117 0.997 6.996 1 95.88 84 LYS B CA 1
ATOM 3090 C C . LYS B 1 84 ? 11.742 2.471 7.125 1 95.88 84 LYS B C 1
ATOM 3092 O O . LYS B 1 84 ? 12.219 3.305 6.348 1 95.88 84 LYS B O 1
ATOM 3097 N N . ASN B 1 85 ? 10.766 2.793 8.055 1 93.75 85 ASN B N 1
ATOM 3098 C CA . ASN B 1 85 ? 10.305 4.121 8.453 1 93.75 85 ASN B CA 1
ATOM 3099 C C . ASN B 1 85 ? 9.305 4.684 7.445 1 93.75 85 ASN B C 1
ATOM 3101 O O . ASN B 1 85 ? 8.844 5.82 7.59 1 93.75 85 ASN B O 1
ATOM 3105 N N . HIS B 1 86 ? 9.047 3.949 6.43 1 97.5 86 HIS B N 1
ATOM 3106 C CA . HIS B 1 86 ? 7.992 4.387 5.52 1 97.5 86 HIS B CA 1
ATOM 3107 C C . HIS B 1 86 ? 6.617 3.975 6.031 1 97.5 86 HIS B C 1
ATOM 3109 O O . HIS B 1 86 ? 6.48 2.953 6.711 1 97.5 86 HIS B O 1
ATOM 3115 N N . ASN B 1 87 ? 5.727 4.832 5.773 1 97.88 87 ASN B N 1
ATOM 3116 C CA . ASN B 1 87 ? 4.316 4.535 6.004 1 97.88 87 ASN B CA 1
ATOM 3117 C C . ASN B 1 87 ? 3.641 4 4.746 1 97.88 87 ASN B C 1
ATOM 3119 O O . ASN B 1 87 ? 3.748 4.598 3.676 1 97.88 87 ASN B O 1
ATOM 3123 N N . LEU B 1 88 ? 2.965 2.877 4.836 1 98.62 88 LEU B N 1
ATOM 3124 C CA . LEU B 1 88 ? 2.314 2.266 3.682 1 98.62 88 LEU B CA 1
ATOM 3125 C C . LEU B 1 88 ? 1.275 3.207 3.082 1 98.62 88 LEU B C 1
ATOM 3127 O O . LEU B 1 88 ? 1.092 3.24 1.863 1 98.62 88 LEU B O 1
ATOM 3131 N N . GLY B 1 89 ? 0.563 3.918 3.908 1 98.56 89 GLY B N 1
ATOM 3132 C CA . GLY B 1 89 ? -0.42 4.871 3.414 1 98.56 89 GLY B CA 1
ATOM 3133 C C . GLY B 1 89 ? 0.182 5.945 2.533 1 98.56 89 GLY B C 1
ATOM 3134 O O . GLY B 1 89 ? -0.44 6.383 1.562 1 98.56 89 GLY B O 1
ATOM 3135 N N . ASN B 1 90 ? 1.353 6.418 2.887 1 98.62 90 ASN B N 1
ATOM 3136 C CA . ASN B 1 90 ? 2.057 7.371 2.037 1 98.62 90 ASN B CA 1
ATOM 3137 C C . ASN B 1 90 ? 2.373 6.773 0.668 1 98.62 90 ASN B C 1
ATOM 3139 O O . ASN B 1 90 ? 2.234 7.449 -0.354 1 98.62 90 ASN B O 1
ATOM 3143 N N . ILE B 1 91 ? 2.76 5.543 0.669 1 98.69 91 ILE B N 1
ATOM 3144 C CA . ILE B 1 91 ? 3.09 4.84 -0.567 1 98.69 91 ILE B CA 1
ATOM 3145 C C . ILE B 1 91 ? 1.825 4.645 -1.4 1 98.69 91 ILE B C 1
ATOM 3147 O O . ILE B 1 91 ? 1.856 4.773 -2.627 1 98.69 91 ILE B O 1
ATOM 3151 N N . ILE B 1 92 ? 0.736 4.332 -0.76 1 98.75 92 ILE B N 1
ATOM 3152 C CA . ILE B 1 92 ? -0.546 4.172 -1.437 1 98.75 92 ILE B CA 1
ATOM 3153 C C . ILE B 1 92 ? -0.953 5.488 -2.094 1 98.75 92 ILE B C 1
ATOM 3155 O O . ILE B 1 92 ? -1.397 5.5 -3.244 1 98.75 92 ILE B O 1
ATOM 3159 N N . LEU B 1 93 ? -0.783 6.594 -1.41 1 98.56 93 LEU B N 1
ATOM 3160 C CA . LEU B 1 93 ? -1.12 7.895 -1.979 1 98.56 93 LEU B CA 1
ATOM 3161 C C . LEU B 1 93 ? -0.232 8.211 -3.18 1 98.56 93 LEU B C 1
ATOM 3163 O O . LEU B 1 93 ? -0.695 8.789 -4.164 1 98.56 93 LEU B O 1
ATOM 3167 N N . LEU B 1 94 ? 1.067 7.891 -3.059 1 98.56 94 LEU B N 1
ATOM 3168 C CA . LEU B 1 94 ? 1.962 8.008 -4.207 1 98.56 94 LEU B CA 1
ATOM 3169 C C . LEU B 1 94 ? 1.426 7.227 -5.398 1 98.56 94 LEU B C 1
ATOM 3171 O O . LEU B 1 94 ? 1.331 7.762 -6.504 1 98.56 94 LEU B O 1
ATOM 3175 N N . ALA B 1 95 ? 1.1 5.949 -5.164 1 98.69 95 ALA B N 1
ATOM 3176 C CA . ALA B 1 95 ? 0.588 5.098 -6.234 1 98.69 95 ALA B CA 1
ATOM 3177 C C . ALA B 1 95 ? -0.676 5.691 -6.848 1 98.69 95 ALA B C 1
ATOM 3179 O O . ALA B 1 95 ? -0.816 5.734 -8.07 1 98.69 95 ALA B O 1
ATOM 3180 N N . LEU B 1 96 ? -1.614 6.141 -5.996 1 98.56 96 LEU B N 1
ATOM 3181 C CA . LEU B 1 96 ? -2.855 6.746 -6.473 1 98.56 96 LEU B CA 1
ATOM 3182 C C . LEU B 1 96 ? -2.57 7.984 -7.312 1 98.56 96 LEU B C 1
ATOM 3184 O O . LEU B 1 96 ? -3.277 8.258 -8.289 1 98.56 96 LEU B O 1
ATOM 3188 N N . THR B 1 97 ? -1.561 8.781 -6.887 1 98.5 97 THR B N 1
ATOM 3189 C CA . THR B 1 97 ? -1.175 9.953 -7.664 1 98.5 97 THR B CA 1
ATOM 3190 C C . THR B 1 97 ? -0.744 9.555 -9.07 1 98.5 97 THR B C 1
ATOM 3192 O O . THR B 1 97 ? -1.173 10.164 -10.055 1 98.5 97 THR B O 1
ATOM 3195 N N . ARG B 1 98 ? 0.02 8.516 -9.164 1 98.19 98 ARG B N 1
ATOM 3196 C CA . ARG B 1 98 ? 0.491 8.047 -10.461 1 98.19 98 ARG B CA 1
ATOM 3197 C C . ARG B 1 98 ? -0.649 7.434 -11.266 1 98.19 98 ARG B C 1
ATOM 3199 O O . ARG B 1 98 ? -0.785 7.699 -12.461 1 98.19 98 ARG B O 1
ATOM 3206 N N . ILE B 1 99 ? -1.458 6.621 -10.609 1 97.31 99 ILE B N 1
ATOM 3207 C CA . ILE B 1 99 ? -2.602 5.984 -11.25 1 97.31 99 ILE B CA 1
ATOM 3208 C C . ILE B 1 99 ? -3.518 7.051 -11.844 1 97.31 99 ILE B C 1
ATOM 3210 O O . ILE B 1 99 ? -4.098 6.855 -12.914 1 97.31 99 ILE B O 1
ATOM 3214 N N . ASN B 1 100 ? -3.58 8.164 -11.164 1 97.06 100 ASN B N 1
ATOM 3215 C CA . ASN B 1 100 ? -4.449 9.25 -11.609 1 97.06 100 ASN B CA 1
ATOM 3216 C C . ASN B 1 100 ? -3.689 10.266 -12.461 1 97.06 100 ASN B C 1
ATOM 3218 O O . ASN B 1 100 ? -4.035 11.445 -12.477 1 97.06 100 ASN B O 1
ATOM 3222 N N . GLY B 1 101 ? -2.613 9.922 -13.148 1 96.62 101 GLY B N 1
ATOM 3223 C CA . GLY B 1 101 ? -1.899 10.766 -14.094 1 96.62 101 GLY B CA 1
ATOM 3224 C C . GLY B 1 101 ? -1.125 11.883 -13.422 1 96.62 101 GLY B C 1
ATOM 3225 O O . GLY B 1 101 ? -1.155 13.031 -13.883 1 96.62 101 GLY B O 1
ATOM 3226 N N . ASN B 1 102 ? -0.566 11.633 -12.305 1 96.81 102 ASN B N 1
ATOM 3227 C CA . ASN B 1 102 ? 0.241 12.578 -11.539 1 96.81 102 ASN B CA 1
ATOM 3228 C C . ASN B 1 102 ? -0.606 13.711 -10.984 1 96.81 102 ASN B C 1
ATOM 3230 O O . ASN B 1 102 ? -0.139 14.852 -10.883 1 96.81 102 ASN B O 1
ATOM 3234 N N . ASN B 1 103 ? -1.851 13.391 -10.773 1 98 103 ASN B N 1
ATOM 3235 C CA . ASN B 1 103 ? -2.805 14.336 -10.203 1 98 103 ASN B CA 1
ATOM 3236 C C . ASN B 1 103 ? -3.014 14.086 -8.711 1 98 103 ASN B C 1
ATOM 3238 O O . ASN B 1 103 ? -3.871 13.281 -8.328 1 98 103 ASN B O 1
ATOM 3242 N N . PHE B 1 104 ? -2.271 14.875 -7.91 1 98.06 104 PHE B N 1
ATOM 3243 C CA . PHE B 1 104 ? -2.277 14.664 -6.469 1 98.06 104 PHE B CA 1
ATOM 3244 C C . PHE B 1 104 ? -3.646 14.977 -5.879 1 98.06 104 PHE B C 1
ATOM 3246 O O . PHE B 1 104 ? -4.188 14.195 -5.098 1 98.06 104 PHE B O 1
ATOM 3253 N N . PRO B 1 105 ? -4.332 16.047 -6.238 1 98.38 105 PRO B N 1
ATOM 3254 C CA . PRO B 1 105 ? -5.68 16.312 -5.73 1 98.38 105 PRO B CA 1
ATOM 3255 C C . PRO B 1 105 ? -6.668 15.195 -6.062 1 98.38 105 PRO B C 1
ATOM 3257 O O . PRO B 1 105 ? -7.516 14.852 -5.238 1 98.38 105 PRO B O 1
ATOM 3260 N N . LEU B 1 106 ? -6.527 14.68 -7.219 1 98.31 106 LEU B N 1
ATOM 3261 C CA . LEU B 1 106 ? -7.414 13.594 -7.598 1 98.31 106 LEU B CA 1
ATOM 3262 C C . LEU B 1 106 ? -7.117 12.336 -6.777 1 98.31 106 LEU B C 1
ATOM 3264 O O . LEU B 1 106 ? -8.031 11.578 -6.445 1 98.31 106 LEU B O 1
ATOM 3268 N N . ALA B 1 107 ? -5.844 12.086 -6.5 1 98.56 107 ALA B N 1
ATOM 3269 C CA . ALA B 1 107 ? -5.477 10.984 -5.613 1 98.56 107 ALA B CA 1
ATOM 3270 C C . ALA B 1 107 ? -6.129 11.141 -4.242 1 98.56 107 ALA B C 1
ATOM 3272 O O . ALA B 1 107 ? -6.652 10.18 -3.682 1 98.56 107 ALA B O 1
ATOM 3273 N N . ILE B 1 108 ? -6.094 12.391 -3.709 1 98.75 108 ILE B N 1
ATOM 3274 C CA . ILE B 1 108 ? -6.715 12.688 -2.424 1 98.75 108 ILE B CA 1
ATOM 3275 C C . ILE B 1 108 ? -8.211 12.391 -2.494 1 98.75 108 ILE B C 1
ATOM 3277 O O . ILE B 1 108 ? -8.766 11.742 -1.604 1 98.75 108 ILE B O 1
ATOM 3281 N N . LYS B 1 109 ? -8.812 12.852 -3.541 1 98.56 109 LYS B N 1
ATOM 3282 C CA . LYS B 1 109 ? -10.242 12.648 -3.725 1 98.56 109 LYS B CA 1
ATOM 3283 C C . LYS B 1 109 ? -10.586 11.164 -3.803 1 98.56 109 LYS B C 1
ATOM 3285 O O . LYS B 1 109 ? -11.539 10.703 -3.164 1 98.56 109 LYS B O 1
ATOM 3290 N N . THR B 1 110 ? -9.82 10.406 -4.586 1 98.25 110 THR B N 1
ATOM 3291 C CA . THR B 1 110 ? -10.031 8.969 -4.762 1 98.25 110 THR B CA 1
ATOM 3292 C C . THR B 1 110 ? -9.953 8.242 -3.426 1 98.25 110 THR B C 1
ATOM 3294 O O . THR B 1 110 ? -10.812 7.426 -3.104 1 98.25 110 THR B O 1
ATOM 3297 N N . LEU B 1 111 ? -8.93 8.539 -2.668 1 98.31 111 LEU B N 1
ATOM 3298 C CA . LEU B 1 111 ? -8.75 7.895 -1.369 1 98.31 111 LEU B CA 1
ATOM 3299 C C . LEU B 1 111 ? -9.859 8.297 -0.406 1 98.31 111 LEU B C 1
ATOM 3301 O O . LEU B 1 111 ? -10.383 7.453 0.333 1 98.31 111 LEU B O 1
ATOM 3305 N N . SER B 1 112 ? -10.234 9.578 -0.406 1 98.44 112 SER B N 1
ATOM 3306 C CA . SER B 1 112 ? -11.297 10.094 0.454 1 98.44 112 SER B CA 1
ATOM 3307 C C . SER B 1 112 ? -12.617 9.398 0.167 1 98.44 112 SER B C 1
ATOM 3309 O O . SER B 1 112 ? -13.367 9.07 1.092 1 98.44 112 SER B O 1
ATOM 3311 N N . GLU B 1 113 ? -12.898 9.195 -1.082 1 97.69 113 GLU B N 1
ATOM 3312 C CA . GLU B 1 113 ? -14.125 8.516 -1.484 1 97.69 113 GLU B CA 1
ATOM 3313 C C . GLU B 1 113 ? -14.109 7.051 -1.057 1 97.69 113 GLU B C 1
ATOM 3315 O O . GLU B 1 113 ? -15.125 6.527 -0.581 1 97.69 113 GLU B O 1
ATOM 3320 N N . ALA B 1 114 ? -12.977 6.398 -1.26 1 96.5 114 ALA B N 1
ATOM 3321 C CA . ALA B 1 114 ? -12.844 4.992 -0.883 1 96.5 114 ALA B CA 1
ATOM 3322 C C . ALA B 1 114 ? -13.078 4.801 0.612 1 96.5 114 ALA B C 1
ATOM 3324 O O . ALA B 1 114 ? -13.633 3.777 1.032 1 96.5 114 ALA B O 1
ATOM 3325 N N . LEU B 1 115 ? -12.727 5.797 1.429 1 97.44 115 LEU B N 1
ATOM 3326 C CA . LEU B 1 115 ? -12.844 5.707 2.879 1 97.44 115 LEU B CA 1
ATOM 3327 C C . LEU B 1 115 ? -14.164 6.305 3.35 1 97.44 115 LEU B C 1
ATOM 3329 O O . LEU B 1 115 ? -14.5 6.23 4.535 1 97.44 115 LEU B O 1
ATOM 3333 N N . LYS B 1 116 ? -14.898 6.934 2.432 1 96.88 116 LYS B N 1
ATOM 3334 C CA . LYS B 1 116 ? -16.156 7.605 2.76 1 96.88 116 LYS B CA 1
ATOM 3335 C C . LYS B 1 116 ? -15.969 8.57 3.93 1 96.88 116 LYS B C 1
ATOM 3337 O O . LYS B 1 116 ? -16.703 8.5 4.918 1 96.88 116 LYS B O 1
ATOM 3342 N N . ILE B 1 117 ? -15.023 9.453 3.787 1 97.81 117 ILE B N 1
ATOM 3343 C CA . ILE B 1 117 ? -14.703 10.32 4.91 1 97.81 117 ILE B CA 1
ATOM 3344 C C . ILE B 1 117 ? -15.781 11.398 5.055 1 97.81 117 ILE B C 1
ATOM 3346 O O . ILE B 1 117 ? -16.5 11.695 4.098 1 97.81 117 ILE B O 1
ATOM 3350 N N . LYS B 1 118 ? -15.906 11.953 6.242 1 97.44 118 LYS B N 1
ATOM 3351 C CA . LYS B 1 118 ? -16.797 13.062 6.535 1 97.44 118 LYS B CA 1
ATOM 3352 C C . LYS B 1 118 ? -16.094 14.398 6.367 1 97.44 118 LYS B C 1
ATOM 3354 O O . LYS B 1 118 ? -15.578 14.969 7.332 1 97.44 118 LYS B O 1
ATOM 3359 N N . GLY B 1 119 ? -16.172 14.961 5.156 1 97.88 119 GLY B N 1
ATOM 3360 C CA . GLY B 1 119 ? -15.484 16.203 4.82 1 97.88 119 GLY B CA 1
ATOM 3361 C C . GLY B 1 119 ? -14.531 16.047 3.648 1 97.88 119 GLY B C 1
ATOM 3362 O O . GLY B 1 119 ? -14.672 15.133 2.836 1 97.88 119 GLY B O 1
ATOM 3363 N N . ARG B 1 120 ? -13.656 17.047 3.484 1 98.5 120 ARG B N 1
ATOM 3364 C CA . ARG B 1 120 ? -12.664 17.062 2.42 1 98.5 120 ARG B CA 1
ATOM 3365 C C . ARG B 1 120 ? -11.305 17.531 2.947 1 98.5 120 ARG B C 1
ATOM 3367 O O . ARG B 1 120 ? -11.242 18.25 3.945 1 98.5 120 ARG B O 1
ATOM 3374 N N . VAL B 1 121 ? -10.297 17.078 2.305 1 98.88 121 VAL B N 1
ATOM 3375 C CA . VAL B 1 121 ? -8.93 17.484 2.615 1 98.88 121 VAL B CA 1
ATOM 3376 C C . VAL B 1 121 ? -8.266 18.047 1.364 1 98.88 121 VAL B C 1
ATOM 3378 O O . VAL B 1 121 ? -8.305 17.438 0.296 1 98.88 121 VAL B O 1
ATOM 3381 N N . PHE B 1 122 ? -7.719 19.234 1.49 1 98.88 122 PHE B N 1
ATOM 3382 C CA . PHE B 1 122 ? -7.047 19.891 0.375 1 98.88 122 PHE B CA 1
ATOM 3383 C C . PHE B 1 122 ? -5.641 20.312 0.768 1 98.88 122 PHE B C 1
ATOM 3385 O O . PHE B 1 122 ? -5.41 20.75 1.899 1 98.88 122 PHE B O 1
ATOM 3392 N N . PRO B 1 123 ? -4.719 20.156 -0.207 1 98.69 123 PRO B N 1
ATOM 3393 C CA . PRO B 1 123 ? -3.443 20.844 0.018 1 98.69 123 PRO B CA 1
ATOM 3394 C C . PRO B 1 123 ? -3.564 22.359 -0.093 1 98.69 123 PRO B C 1
ATOM 3396 O O . PRO B 1 123 ? -4.418 22.859 -0.827 1 98.69 123 PRO B O 1
ATOM 3399 N N . ALA B 1 124 ? -2.729 23.047 0.622 1 98.62 124 ALA B N 1
ATOM 3400 C CA . ALA B 1 124 ? -2.725 24.516 0.526 1 98.62 124 ALA B CA 1
ATOM 3401 C C . ALA B 1 124 ? -2.283 24.969 -0.861 1 98.62 124 ALA B C 1
ATOM 3403 O O . ALA B 1 124 ? -2.734 26 -1.352 1 98.62 124 ALA B O 1
ATOM 3404 N N . SER B 1 125 ? -1.419 24.219 -1.433 1 98.56 125 SER B N 1
ATOM 3405 C CA . SER B 1 125 ? -0.852 24.516 -2.744 1 98.56 125 SER B CA 1
ATOM 3406 C C . SER B 1 125 ? -0.437 23.234 -3.471 1 98.56 125 SER B C 1
ATOM 3408 O O . SER B 1 125 ? -0.309 22.172 -2.854 1 98.56 125 SER B O 1
ATOM 3410 N N . LEU B 1 126 ? -0.293 23.328 -4.77 1 98 126 LEU B N 1
ATOM 3411 C CA . LEU B 1 126 ? 0.209 22.219 -5.562 1 98 126 LEU B CA 1
ATOM 3412 C C . LEU B 1 126 ? 1.681 22.406 -5.91 1 98 126 LEU B C 1
ATOM 3414 O O . LEU B 1 126 ? 2.301 21.547 -6.523 1 98 126 LEU B O 1
ATOM 3418 N N . ASP B 1 127 ? 2.215 23.516 -5.406 1 96.62 127 ASP B N 1
ATOM 3419 C CA . ASP B 1 127 ? 3.621 23.812 -5.66 1 96.62 127 ASP B CA 1
ATOM 3420 C C . ASP B 1 127 ? 4.52 23.141 -4.629 1 96.62 127 ASP B C 1
ATOM 3422 O O . ASP B 1 127 ? 4.211 23.141 -3.434 1 96.62 127 ASP B O 1
ATOM 3426 N N . SER B 1 128 ? 5.523 22.5 -5.152 1 93.25 128 SER B N 1
ATOM 3427 C CA . SER B 1 128 ? 6.492 21.828 -4.289 1 93.25 128 SER B CA 1
ATOM 3428 C C . SER B 1 128 ? 7.617 22.781 -3.883 1 93.25 128 SER B C 1
ATOM 3430 O O . SER B 1 128 ? 8.641 22.859 -4.562 1 93.25 128 SER B O 1
ATOM 3432 N N . LEU B 1 129 ? 7.449 23.453 -2.713 1 94.06 129 LEU B N 1
ATOM 3433 C CA . LEU B 1 129 ? 8.422 24.453 -2.266 1 94.06 129 LEU B CA 1
ATOM 3434 C C . LEU B 1 129 ? 8.969 24.078 -0.89 1 94.06 129 LEU B C 1
ATOM 3436 O O . LEU B 1 129 ? 8.43 23.203 -0.209 1 94.06 129 LEU B O 1
ATOM 3440 N N . LYS B 1 130 ? 10.023 24.703 -0.6 1 96.69 130 LYS B N 1
ATOM 3441 C CA . LYS B 1 130 ? 10.648 24.516 0.704 1 96.69 130 LYS B CA 1
ATOM 3442 C C . LYS B 1 130 ? 10.359 25.688 1.633 1 96.69 130 LYS B C 1
ATOM 3444 O O . LYS B 1 130 ? 10.227 26.828 1.179 1 96.69 130 LYS B O 1
ATOM 3449 N N . LEU B 1 131 ? 10.25 25.328 2.9 1 98.12 131 LEU B N 1
ATOM 3450 C CA . LEU B 1 131 ? 10.172 26.344 3.936 1 98.12 131 LEU B CA 1
ATOM 3451 C C . LEU B 1 131 ? 11.555 26.906 4.254 1 98.12 131 LEU B C 1
ATOM 3453 O O . LEU B 1 131 ? 12.531 26.156 4.332 1 98.12 131 LEU B O 1
ATOM 3457 N N . VAL B 1 132 ? 11.641 28.219 4.391 1 98.62 132 VAL B N 1
ATOM 3458 C CA . VAL B 1 132 ? 12.883 28.906 4.738 1 98.62 132 VAL B CA 1
ATOM 3459 C C . VAL B 1 132 ? 12.688 29.703 6.02 1 98.62 132 VAL B C 1
ATOM 3461 O O . VAL B 1 132 ? 11.625 30.297 6.23 1 98.62 132 VAL B O 1
ATOM 3464 N N . ALA B 1 133 ? 13.68 29.703 6.879 1 98.62 133 ALA B N 1
ATOM 3465 C CA . ALA B 1 133 ? 13.602 30.469 8.117 1 98.62 133 ALA B CA 1
ATOM 3466 C C . ALA B 1 133 ? 14.844 31.344 8.305 1 98.62 133 ALA B C 1
ATOM 3468 O O . ALA B 1 133 ? 15.961 30.922 7.98 1 98.62 133 ALA B O 1
ATOM 3469 N N . GLU B 1 134 ? 14.688 32.5 8.75 1 98.69 134 GLU B N 1
ATOM 3470 C CA . GLU B 1 134 ? 15.742 33.344 9.344 1 98.69 134 GLU B CA 1
ATOM 3471 C C . GLU B 1 134 ? 15.711 33.25 10.867 1 98.69 134 GLU B C 1
ATOM 3473 O O . GLU B 1 134 ? 14.664 33.469 11.484 1 98.69 134 GLU B O 1
ATOM 3478 N N . LEU B 1 135 ? 16.875 32.875 11.391 1 97.81 135 LEU B N 1
ATOM 3479 C CA . LEU B 1 135 ? 16.984 32.781 12.844 1 97.81 135 LEU B CA 1
ATOM 3480 C C . LEU B 1 135 ? 17.359 34.125 13.461 1 97.81 135 LEU B C 1
ATOM 3482 O O . LEU B 1 135 ? 17.656 35.062 12.734 1 97.81 135 LEU B O 1
ATOM 3486 N N . ASP B 1 136 ? 17.234 34.188 14.727 1 95.5 136 ASP B N 1
ATOM 3487 C CA . ASP B 1 136 ? 17.484 35.469 15.43 1 95.5 136 ASP B CA 1
ATOM 3488 C C . ASP B 1 136 ? 18.906 35.938 15.203 1 95.5 136 ASP B C 1
ATOM 3490 O O . ASP B 1 136 ? 19.172 37.156 15.234 1 95.5 136 ASP B O 1
ATOM 3494 N N . ASP B 1 137 ? 19.828 35 14.969 1 96.62 137 ASP B N 1
ATOM 3495 C CA . ASP B 1 137 ? 21.234 35.375 14.766 1 96.62 137 ASP B CA 1
ATOM 3496 C C . ASP B 1 137 ? 21.516 35.688 13.297 1 96.62 137 ASP B C 1
ATOM 3498 O O . ASP B 1 137 ? 22.656 35.938 12.914 1 96.62 137 ASP B O 1
ATOM 3502 N N . GLY B 1 138 ? 20.516 35.562 12.523 1 97.56 138 GLY B N 1
ATOM 3503 C CA . GLY B 1 138 ? 20.641 35.938 11.133 1 97.56 138 GLY B CA 1
ATOM 3504 C C . GLY B 1 138 ? 20.875 34.75 10.211 1 97.56 138 GLY B C 1
ATOM 3505 O O . GLY B 1 138 ? 20.828 34.906 8.984 1 97.56 138 GLY B O 1
ATOM 3506 N N . GLU B 1 139 ? 21.094 33.625 10.734 1 97.94 139 GLU B N 1
ATOM 3507 C CA . GLU B 1 139 ? 21.297 32.438 9.93 1 97.94 139 GLU B CA 1
ATOM 3508 C C . GLU B 1 139 ? 20.047 32.094 9.125 1 97.94 139 GLU B C 1
ATOM 3510 O O . GLU B 1 139 ? 18.922 32.188 9.641 1 97.94 139 GLU B O 1
ATOM 3515 N N . ILE B 1 140 ? 20.234 31.703 7.844 1 98.44 140 ILE B N 1
ATOM 3516 C CA . ILE B 1 140 ? 19.141 31.281 6.977 1 98.44 140 ILE B CA 1
ATOM 3517 C C . ILE B 1 140 ? 19.172 29.766 6.82 1 98.44 140 ILE B C 1
ATOM 3519 O O . ILE B 1 140 ? 20.203 29.188 6.469 1 98.44 140 ILE B O 1
ATOM 3523 N N . ILE B 1 141 ? 18.078 29.141 7.109 1 98.19 141 ILE B N 1
ATOM 3524 C CA . ILE B 1 141 ? 17.969 27.688 7.074 1 98.19 141 ILE B CA 1
ATOM 3525 C C . ILE B 1 141 ? 16.875 27.266 6.098 1 98.19 141 ILE B C 1
ATOM 3527 O O . ILE B 1 141 ? 15.773 27.828 6.113 1 98.19 141 ILE B O 1
ATOM 3531 N N . PHE B 1 142 ? 17.188 26.234 5.25 1 97.69 142 PHE B N 1
ATOM 3532 C CA . PHE B 1 142 ? 16.234 25.703 4.281 1 97.69 142 PHE B CA 1
ATOM 3533 C C . PHE B 1 142 ? 15.695 24.359 4.734 1 97.69 142 PHE B C 1
ATOM 3535 O O . PHE B 1 142 ? 16.469 23.469 5.117 1 97.69 142 PHE B O 1
ATOM 3542 N N . GLY B 1 143 ? 14.32 24.234 4.664 1 97.19 143 GLY B N 1
ATOM 3543 C CA . GLY B 1 143 ? 13.703 22.953 4.969 1 97.19 143 GLY B CA 1
ATOM 3544 C C . GLY B 1 143 ? 13.164 22.875 6.383 1 97.19 143 GLY B C 1
ATOM 3545 O O . GLY B 1 143 ? 13.828 23.297 7.332 1 97.19 143 GLY B O 1
ATOM 3546 N N . GLU B 1 144 ? 11.984 22.281 6.477 1 96.12 144 GLU B N 1
ATOM 3547 C CA . GLU B 1 144 ? 11.297 22.156 7.762 1 96.12 144 GLU B CA 1
ATOM 3548 C C . GLU B 1 144 ? 12.141 21.391 8.766 1 96.12 144 GLU B C 1
ATOM 3550 O O . GLU B 1 144 ? 12.312 21.812 9.906 1 96.12 144 GLU B O 1
ATOM 3555 N N . THR B 1 145 ? 12.648 20.25 8.367 1 95.88 145 THR B N 1
ATOM 3556 C CA . THR B 1 145 ? 13.414 19.375 9.258 1 95.88 145 THR B CA 1
ATOM 3557 C C . THR B 1 145 ? 14.648 20.109 9.797 1 95.88 145 THR B C 1
ATOM 3559 O O . THR B 1 145 ? 14.93 20.047 10.992 1 95.88 145 THR B O 1
ATOM 3562 N N . SER B 1 146 ? 15.336 20.797 8.945 1 96.88 146 SER B N 1
ATOM 3563 C CA . SER B 1 146 ? 16.547 21.516 9.328 1 96.88 146 SER B CA 1
ATOM 3564 C C . SER B 1 146 ? 16.234 22.672 10.273 1 96.88 146 SER B C 1
ATOM 3566 O O . SER B 1 146 ? 16.984 22.938 11.211 1 96.88 146 SER B O 1
ATOM 3568 N N . ILE B 1 147 ? 15.156 23.328 10.055 1 96.81 147 ILE B N 1
ATOM 3569 C CA . ILE B 1 147 ? 14.742 24.453 10.883 1 96.81 147 ILE B CA 1
ATOM 3570 C C . ILE B 1 147 ? 14.523 23.984 12.32 1 96.81 147 ILE B C 1
ATOM 3572 O O . ILE B 1 147 ? 15.047 24.578 13.266 1 96.81 147 ILE B O 1
ATOM 3576 N N . VAL B 1 148 ? 13.82 22.859 12.484 1 95 148 VAL B N 1
ATOM 3577 C CA . VAL B 1 148 ? 13.5 22.328 13.805 1 95 148 VAL B CA 1
ATOM 3578 C C . VAL B 1 148 ? 14.773 21.828 14.484 1 95 148 VAL B C 1
ATOM 3580 O O . VAL B 1 148 ? 14.984 22.062 15.672 1 95 148 VAL B O 1
ATOM 3583 N N . LEU B 1 149 ? 15.656 21.203 13.727 1 94.88 149 LEU B N 1
ATOM 3584 C CA . LEU B 1 149 ? 16.859 20.578 14.266 1 94.88 149 LEU B CA 1
ATOM 3585 C C . LEU B 1 149 ? 17.844 21.625 14.773 1 94.88 149 LEU B C 1
ATOM 3587 O O . LEU B 1 149 ? 18.609 21.359 15.695 1 94.88 149 LEU B O 1
ATOM 3591 N N . LYS B 1 150 ? 17.797 22.781 14.234 1 95.19 150 LYS B N 1
ATOM 3592 C CA . LYS B 1 150 ? 18.703 23.859 14.648 1 95.19 150 LYS B CA 1
ATOM 3593 C C . LYS B 1 150 ? 18.438 24.266 16.094 1 95.19 150 LYS B C 1
ATOM 3595 O O . LYS B 1 150 ? 19.359 24.688 16.797 1 95.19 150 LYS B O 1
ATOM 3600 N N . ASN B 1 151 ? 17.219 24.156 16.469 1 95.94 151 ASN B N 1
ATOM 3601 C CA . ASN B 1 151 ? 16.828 24.422 17.859 1 95.94 151 ASN B CA 1
ATOM 3602 C C . ASN B 1 151 ? 17.234 25.828 18.297 1 95.94 151 ASN B C 1
ATOM 3604 O O . ASN B 1 151 ? 17.859 26 19.344 1 95.94 151 ASN B O 1
ATOM 3608 N N . LYS B 1 152 ? 16.953 26.781 17.453 1 96 152 LYS B N 1
ATOM 3609 C CA . LYS B 1 152 ? 17.172 28.203 17.703 1 96 152 LYS B CA 1
ATOM 3610 C C . LYS B 1 152 ? 15.906 29 17.469 1 96 152 LYS B C 1
ATOM 3612 O O . LYS B 1 152 ? 14.938 28.5 16.891 1 96 152 LYS B O 1
ATOM 3617 N N . ASN B 1 153 ? 15.961 30.203 17.984 1 96.25 153 ASN B N 1
ATOM 3618 C CA . ASN B 1 153 ? 14.789 31.062 17.828 1 96.25 153 ASN B CA 1
ATOM 3619 C C . ASN B 1 153 ? 14.609 31.516 16.391 1 96.25 153 ASN B C 1
ATOM 3621 O O . ASN B 1 153 ? 15.578 31.922 15.727 1 96.25 153 ASN B O 1
ATOM 3625 N N . ILE B 1 154 ? 13.438 31.469 15.93 1 98.06 154 ILE B N 1
ATOM 3626 C CA . ILE B 1 154 ? 13.102 31.844 14.562 1 98.06 154 ILE B CA 1
ATOM 3627 C C . ILE B 1 154 ? 12.688 33.312 14.508 1 98.06 154 ILE B C 1
ATOM 3629 O O . ILE B 1 154 ? 11.844 33.75 15.289 1 98.06 154 ILE B O 1
ATOM 3633 N N . LYS B 1 155 ? 13.242 34.062 13.617 1 97.88 155 LYS B N 1
ATOM 3634 C CA . LYS B 1 155 ? 12.875 35.438 13.398 1 97.88 155 LYS B CA 1
ATOM 3635 C C . LYS B 1 155 ? 11.703 35.562 12.43 1 97.88 155 LYS B C 1
ATOM 3637 O O . LYS B 1 155 ? 10.75 36.312 12.68 1 97.88 155 LYS B O 1
ATOM 3642 N N . ARG B 1 156 ? 11.828 34.906 11.352 1 98.19 156 ARG B N 1
ATOM 3643 C CA . ARG B 1 156 ? 10.766 34.875 10.352 1 98.19 156 ARG B CA 1
ATOM 3644 C C . ARG B 1 156 ? 10.914 33.688 9.43 1 98.19 156 ARG B C 1
ATOM 3646 O O . ARG B 1 156 ? 11.984 33.062 9.367 1 98.19 156 ARG B O 1
ATOM 3653 N N . ILE B 1 157 ? 9.844 33.344 8.773 1 98.62 157 ILE B N 1
ATOM 3654 C CA . ILE B 1 157 ? 9.875 32.25 7.805 1 98.62 157 ILE B CA 1
ATOM 3655 C C . ILE B 1 157 ? 9.203 32.688 6.508 1 98.62 157 ILE B C 1
ATOM 3657 O O . ILE B 1 157 ? 8.375 33.625 6.512 1 98.62 157 ILE B O 1
ATOM 3661 N N . TRP B 1 158 ? 9.57 32.094 5.395 1 98.31 158 TRP B N 1
ATOM 3662 C CA . TRP B 1 158 ? 8.953 32.281 4.09 1 98.31 158 TRP B CA 1
ATOM 3663 C C . TRP B 1 158 ? 9.141 31.062 3.207 1 98.31 158 TRP B C 1
ATOM 3665 O O . TRP B 1 158 ? 9.758 30.078 3.621 1 98.31 158 TRP B O 1
ATOM 3675 N N . LEU B 1 159 ? 8.469 31 2.043 1 98.31 159 LEU B N 1
ATOM 3676 C CA . LEU B 1 159 ? 8.641 29.938 1.061 1 98.31 159 LEU B CA 1
ATOM 3677 C C . LEU B 1 159 ? 9.727 30.312 0.055 1 98.31 159 LEU B C 1
ATOM 3679 O O . LEU B 1 159 ? 9.875 31.469 -0.307 1 98.31 159 LEU B O 1
ATOM 3683 N N . ASP B 1 160 ? 10.492 29.391 -0.432 1 97.5 160 ASP B N 1
ATOM 3684 C CA . ASP B 1 160 ? 11.641 29.641 -1.291 1 97.5 160 ASP B CA 1
ATOM 3685 C C . ASP B 1 160 ? 11.203 29.969 -2.719 1 97.5 160 ASP B C 1
ATOM 3687 O O . ASP B 1 160 ? 12.008 29.906 -3.65 1 97.5 160 ASP B O 1
ATOM 3691 N N . GLY B 1 161 ? 10 30.188 -2.996 1 95.94 161 GLY B N 1
ATOM 3692 C CA . GLY B 1 161 ? 9.406 30.547 -4.273 1 95.94 161 GLY B CA 1
ATOM 3693 C C . GLY B 1 161 ? 7.953 30.969 -4.156 1 95.94 161 GLY B C 1
ATOM 3694 O O . GLY B 1 161 ? 7.438 31.141 -3.051 1 95.94 161 GLY B O 1
ATOM 3695 N N . ASN B 1 162 ? 7.379 31.219 -5.258 1 94 162 ASN B N 1
ATOM 3696 C CA . ASN B 1 162 ? 5.969 31.578 -5.273 1 94 162 ASN B CA 1
ATOM 3697 C C . ASN B 1 162 ? 5.074 30.344 -5.328 1 94 162 ASN B C 1
ATOM 3699 O O . ASN B 1 162 ? 5.25 29.484 -6.191 1 94 162 ASN B O 1
ATOM 3703 N N . ALA B 1 163 ? 4.281 30.25 -4.359 1 95.94 163 ALA B N 1
ATOM 3704 C CA . ALA B 1 163 ? 3.299 29.172 -4.332 1 95.94 163 ALA B CA 1
ATOM 3705 C C . ALA B 1 163 ? 1.882 29.719 -4.488 1 95.94 163 ALA B C 1
ATOM 3707 O O . ALA B 1 163 ? 1.477 30.625 -3.76 1 95.94 163 ALA B O 1
ATOM 3708 N N . GLU B 1 164 ? 1.173 29.188 -5.461 1 98.12 164 GLU B N 1
ATOM 3709 C CA . GLU B 1 164 ? -0.225 29.562 -5.637 1 98.12 164 GLU B CA 1
ATOM 3710 C C . GLU B 1 164 ? -1.154 28.641 -4.855 1 98.12 164 GLU B C 1
ATOM 3712 O O . GLU B 1 164 ? -0.942 27.438 -4.812 1 98.12 164 GLU B O 1
ATOM 3717 N N . ALA B 1 165 ? -2.125 29.234 -4.277 1 98.62 165 ALA B N 1
ATOM 3718 C CA . ALA B 1 165 ? -3.094 28.453 -3.518 1 98.62 165 ALA B CA 1
ATOM 3719 C C . ALA B 1 165 ? -3.863 27.5 -4.43 1 98.62 165 ALA B C 1
ATOM 3721 O O . ALA B 1 165 ? -4.16 27.844 -5.578 1 98.62 165 ALA B O 1
ATOM 3722 N N . PHE B 1 166 ? -4.094 26.328 -3.951 1 98.75 166 PHE B N 1
ATOM 3723 C CA . PHE B 1 166 ? -5.02 25.422 -4.633 1 98.75 166 PHE B CA 1
ATOM 3724 C C . PHE B 1 166 ? -6.414 26.031 -4.695 1 98.75 166 PHE B C 1
ATOM 3726 O O . PHE B 1 166 ? -6.949 26.484 -3.678 1 98.75 166 PHE B O 1
ATOM 3733 N N . ASP B 1 167 ? -7.062 26.031 -5.801 1 98.69 167 ASP B N 1
ATOM 3734 C CA . ASP B 1 167 ? -8.32 26.75 -6.023 1 98.69 167 ASP B CA 1
ATOM 3735 C C . ASP B 1 167 ? -9.398 26.266 -5.055 1 98.69 167 ASP B C 1
ATOM 3737 O O . ASP B 1 167 ? -10.148 27.078 -4.512 1 98.69 167 ASP B O 1
ATOM 3741 N N . GLU B 1 168 ? -9.461 25.016 -4.871 1 98.75 168 GLU B N 1
ATOM 3742 C CA . GLU B 1 168 ? -10.484 24.453 -3.996 1 98.75 168 GLU B CA 1
ATOM 3743 C C . GLU B 1 168 ? -10.281 24.906 -2.551 1 98.75 168 GLU B C 1
ATOM 3745 O O . GLU B 1 168 ? -11.25 25.078 -1.807 1 98.75 168 GLU B O 1
ATOM 3750 N N . SER B 1 169 ? -9.023 25.094 -2.195 1 98.81 169 SER B N 1
ATOM 3751 C CA . SER B 1 169 ? -8.734 25.609 -0.86 1 98.81 169 SER B CA 1
ATOM 3752 C C . SER B 1 169 ? -9.234 27.047 -0.701 1 98.81 169 SER B C 1
ATOM 3754 O O . SER B 1 169 ? -9.852 27.375 0.311 1 98.81 169 SER B O 1
ATOM 3756 N N . VAL B 1 170 ? -9 27.828 -1.703 1 98.81 170 VAL B N 1
ATOM 3757 C CA . VAL B 1 170 ? -9.438 29.219 -1.68 1 98.81 170 VAL B CA 1
ATOM 3758 C C . VAL B 1 170 ? -10.961 29.281 -1.609 1 98.81 170 VAL B C 1
ATOM 3760 O O . VAL B 1 170 ? -11.523 30.031 -0.807 1 98.81 170 VAL B O 1
ATOM 3763 N N . MET B 1 171 ? -11.625 28.484 -2.383 1 98.62 171 MET B N 1
ATOM 3764 C CA . MET B 1 171 ? -13.078 28.438 -2.416 1 98.62 171 MET B CA 1
ATOM 3765 C C . MET B 1 171 ? -13.648 28.016 -1.064 1 98.62 171 MET B C 1
ATOM 3767 O O . MET B 1 171 ? -14.656 28.562 -0.609 1 98.62 171 MET B O 1
ATOM 3771 N N . ALA B 1 172 ? -12.977 27.078 -0.464 1 98.69 172 ALA B N 1
ATOM 3772 C CA . ALA B 1 172 ? -13.414 26.609 0.851 1 98.69 172 ALA B CA 1
ATOM 3773 C C . ALA B 1 172 ? -13.32 27.734 1.886 1 98.69 172 ALA B C 1
ATOM 3775 O O . ALA B 1 172 ? -14.227 27.906 2.703 1 98.69 172 ALA B O 1
ATOM 3776 N N . ILE B 1 173 ? -12.25 28.453 1.838 1 98.75 173 ILE B N 1
ATOM 3777 C CA . ILE B 1 173 ? -12.039 29.547 2.775 1 98.75 173 ILE B CA 1
ATOM 3778 C C . ILE B 1 173 ? -13.117 30.609 2.566 1 98.75 173 ILE B C 1
ATOM 3780 O O . ILE B 1 173 ? -13.703 31.109 3.531 1 98.75 173 ILE B O 1
ATOM 3784 N N . GLN B 1 174 ? -13.422 30.875 1.373 1 98 174 GLN B N 1
ATOM 3785 C CA . GLN B 1 174 ? -14.383 31.922 1.033 1 98 174 GLN B CA 1
ATOM 3786 C C . GLN B 1 174 ? -15.773 31.578 1.538 1 98 174 GLN B C 1
ATOM 3788 O O . GLN B 1 174 ? -16.562 32.469 1.855 1 98 174 GLN B O 1
ATOM 3793 N N . LYS B 1 175 ? -16.047 30.359 1.673 1 97.5 175 LYS B N 1
ATOM 3794 C CA . LYS B 1 175 ? -17.375 29.906 2.07 1 97.5 175 LYS B CA 1
ATOM 3795 C C . LYS B 1 175 ? -17.422 29.578 3.561 1 97.5 175 LYS B C 1
ATOM 3797 O O . LYS B 1 175 ? -18.469 29.219 4.09 1 97.5 175 LYS B O 1
ATOM 3802 N N . ALA B 1 176 ? -16.375 29.766 4.273 1 98 176 ALA B N 1
ATOM 3803 C CA . ALA B 1 176 ? -16.25 29.297 5.652 1 98 176 ALA B CA 1
ATOM 3804 C C . ALA B 1 176 ? -17.062 30.188 6.602 1 98 176 ALA B C 1
ATOM 3806 O O . ALA B 1 176 ? -17.141 31.406 6.414 1 98 176 ALA B O 1
ATOM 3807 N N . ASP B 1 177 ? -17.688 29.547 7.574 1 97.31 177 ASP B N 1
ATOM 3808 C CA . ASP B 1 177 ? -18.266 30.25 8.711 1 97.31 177 ASP B CA 1
ATOM 3809 C C . ASP B 1 177 ? -17.234 30.453 9.82 1 97.31 177 ASP B C 1
ATOM 3811 O O . ASP B 1 177 ? -17.297 31.438 10.57 1 97.31 177 ASP B O 1
ATOM 3815 N N . ILE B 1 178 ? -16.312 29.547 9.898 1 97.62 178 ILE B N 1
ATOM 3816 C CA . ILE B 1 178 ? -15.227 29.609 10.867 1 97.62 178 ILE B CA 1
ATOM 3817 C C . ILE B 1 178 ? -13.969 29 10.273 1 97.62 178 ILE B C 1
ATOM 3819 O O . ILE B 1 178 ? -14.039 28 9.555 1 97.62 178 ILE B O 1
ATOM 3823 N N . ILE B 1 179 ? -12.859 29.609 10.516 1 98.62 179 ILE B N 1
ATOM 3824 C CA . ILE B 1 179 ? -11.531 29.125 10.148 1 98.62 179 ILE B CA 1
ATOM 3825 C C . ILE B 1 179 ? -10.727 28.812 11.414 1 98.62 179 ILE B C 1
ATOM 3827 O O . ILE B 1 179 ? -10.602 29.672 12.297 1 98.62 179 ILE B O 1
ATOM 3831 N N . ILE B 1 180 ? -10.234 27.641 11.492 1 98.62 180 ILE B N 1
ATOM 3832 C CA . ILE B 1 180 ? -9.516 27.188 12.672 1 98.62 180 ILE B CA 1
ATOM 3833 C C . ILE B 1 180 ? -8.039 26.984 12.328 1 98.62 180 ILE B C 1
ATOM 3835 O O . ILE B 1 180 ? -7.699 26.281 11.383 1 98.62 180 ILE B O 1
ATOM 3839 N N . PHE B 1 181 ? -7.188 27.625 13.141 1 98.62 181 PHE B N 1
ATOM 3840 C CA . PHE B 1 181 ? -5.746 27.453 13.023 1 98.62 181 PHE B CA 1
ATOM 3841 C C . PHE B 1 181 ? -5.215 26.562 14.148 1 98.62 181 PHE B C 1
ATOM 3843 O O . PHE B 1 181 ? -5.332 26.906 15.32 1 98.62 181 PHE B O 1
ATOM 3850 N N . GLY B 1 182 ? -4.656 25.422 13.766 1 94.88 182 GLY B N 1
ATOM 3851 C CA . GLY B 1 182 ? -4.074 24.516 14.75 1 94.88 182 GLY B CA 1
ATOM 3852 C C . GLY B 1 182 ? -5.086 23.562 15.359 1 94.88 182 GLY B C 1
ATOM 3853 O O . GLY B 1 182 ? -6.211 23.438 14.867 1 94.88 182 GLY B O 1
ATOM 3854 N N . PRO B 1 183 ? -4.629 22.938 16.359 1 97.12 183 PRO B N 1
ATOM 3855 C CA . PRO B 1 183 ? -3.279 22.969 16.922 1 97.12 183 PRO B CA 1
ATOM 3856 C C . PRO B 1 183 ? -2.23 22.375 15.992 1 97.12 183 PRO B C 1
ATOM 3858 O O . PRO B 1 183 ? -2.58 21.734 14.992 1 97.12 183 PRO B O 1
ATOM 3861 N N . GLY B 1 184 ? -1.008 22.609 16.281 1 97.06 184 GLY B N 1
ATOM 3862 C CA . GLY B 1 184 ? 0.124 22.156 15.477 1 97.06 184 GLY B CA 1
ATOM 3863 C C . GLY B 1 184 ? 1.312 23.109 15.555 1 97.06 184 GLY B C 1
ATOM 3864 O O . GLY B 1 184 ? 1.213 24.188 16.125 1 97.06 184 GLY B O 1
ATOM 3865 N N . SER B 1 185 ? 2.385 22.625 14.969 1 97.5 185 SER B N 1
ATOM 3866 C CA . SER B 1 185 ? 3.584 23.453 14.977 1 97.5 185 SER B CA 1
ATOM 3867 C C . SER B 1 185 ? 3.312 24.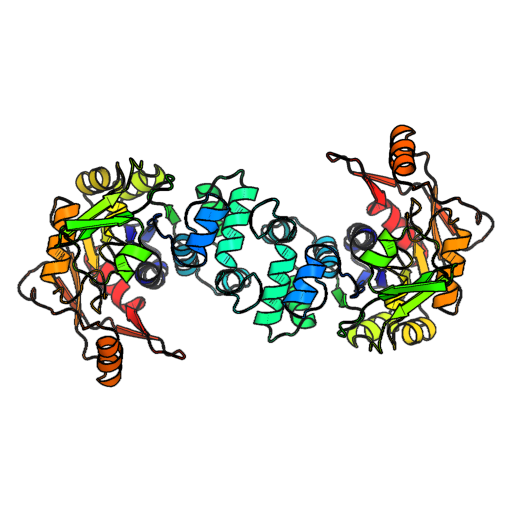812 14.352 1 97.5 185 SER B C 1
ATOM 3869 O O . SER B 1 185 ? 2.803 24.906 13.234 1 97.5 185 SER B O 1
ATOM 3871 N N . LEU B 1 186 ? 3.662 25.828 15.086 1 98.31 186 LEU B N 1
ATOM 3872 C CA . LEU B 1 186 ? 3.316 27.188 14.695 1 98.31 186 LEU B CA 1
ATOM 3873 C C . LEU B 1 186 ? 3.984 27.547 13.375 1 98.31 186 LEU B C 1
ATOM 3875 O O . LEU B 1 186 ? 3.307 27.922 12.414 1 98.31 186 LEU B O 1
ATOM 3879 N N . TYR B 1 187 ? 5.309 27.297 13.258 1 98.25 187 TYR B N 1
ATOM 3880 C CA . TYR B 1 187 ? 6.105 27.797 12.148 1 98.25 187 TYR B CA 1
ATOM 3881 C C . TYR B 1 187 ? 6.125 26.797 11 1 98.25 187 TYR B C 1
ATOM 3883 O O . TYR B 1 187 ? 6.301 27.188 9.836 1 98.25 187 TYR B O 1
ATOM 3891 N N . THR B 1 188 ? 5.902 25.516 11.289 1 97.31 188 THR B N 1
ATOM 3892 C CA . THR B 1 188 ? 6.137 24.547 10.234 1 97.31 188 THR B CA 1
ATOM 3893 C C . THR B 1 188 ? 4.828 23.875 9.812 1 97.31 188 THR B C 1
ATOM 3895 O O . THR B 1 188 ? 4.773 23.203 8.789 1 97.31 188 THR B O 1
ATOM 3898 N N . SER B 1 189 ? 3.736 24.109 10.555 1 97.62 189 SER B N 1
ATOM 3899 C CA . SER B 1 189 ? 2.486 23.453 10.195 1 97.62 189 SER B CA 1
ATOM 3900 C C . SER B 1 189 ? 1.381 24.469 9.93 1 97.62 189 SER B C 1
ATOM 3902 O O . SER B 1 189 ? 0.552 24.266 9.039 1 97.62 189 SER B O 1
ATOM 3904 N N . ILE B 1 190 ? 1.312 25.547 10.688 1 98.5 190 ILE B N 1
ATOM 3905 C CA . ILE B 1 190 ? 0.196 26.484 10.602 1 98.5 190 ILE B CA 1
ATOM 3906 C C . ILE B 1 190 ? 0.558 27.625 9.656 1 98.5 190 ILE B C 1
ATOM 3908 O O . ILE B 1 190 ? -0.058 27.797 8.602 1 98.5 190 ILE B O 1
ATOM 3912 N N . ILE B 1 191 ? 1.652 28.328 9.898 1 98.62 191 ILE B N 1
ATOM 3913 C CA . ILE B 1 191 ? 2.016 29.578 9.227 1 98.62 191 ILE B CA 1
ATOM 3914 C C . ILE B 1 191 ? 2.344 29.297 7.766 1 98.62 191 ILE B C 1
ATOM 3916 O O . ILE B 1 191 ? 2 30.094 6.883 1 98.62 191 ILE B O 1
ATOM 3920 N N . PRO B 1 192 ? 2.957 28.172 7.406 1 98.31 192 PRO B N 1
ATOM 3921 C CA . PRO B 1 192 ? 3.285 27.922 6 1 98.31 192 PRO B CA 1
ATOM 3922 C C . PRO B 1 192 ? 2.061 27.969 5.09 1 98.31 192 PRO B C 1
ATOM 3924 O O . PRO B 1 192 ? 2.172 28.359 3.924 1 98.31 192 PRO B O 1
ATOM 3927 N N . ASN B 1 193 ? 0.897 27.594 5.594 1 98.56 193 ASN B N 1
ATOM 3928 C CA . ASN B 1 193 ? -0.322 27.703 4.797 1 98.56 193 ASN B CA 1
ATOM 3929 C C . ASN B 1 193 ? -0.656 29.141 4.465 1 98.56 193 ASN B C 1
ATOM 3931 O O . ASN B 1 193 ? -1.064 29.453 3.344 1 98.56 193 ASN B O 1
ATOM 3935 N N . ILE B 1 194 ? -0.45 29.984 5.379 1 98.38 194 ILE B N 1
ATOM 3936 C CA . ILE B 1 194 ? -0.777 31.391 5.262 1 98.38 194 ILE B CA 1
ATOM 3937 C C . ILE B 1 194 ? 0.157 32.062 4.254 1 98.38 194 ILE B C 1
ATOM 3939 O O . ILE B 1 194 ? -0.239 33 3.557 1 98.38 194 ILE B O 1
ATOM 3943 N N . LEU B 1 195 ? 1.362 31.547 4.117 1 98.38 195 LEU B N 1
ATOM 3944 C CA . LEU B 1 195 ? 2.402 32.125 3.268 1 98.38 195 LEU B CA 1
ATOM 3945 C C . LEU B 1 195 ? 2.107 31.859 1.794 1 98.38 195 LEU B C 1
ATOM 3947 O O . LEU B 1 195 ? 2.719 32.469 0.915 1 98.38 195 LEU B O 1
ATOM 3951 N N . VAL B 1 196 ? 1.204 30.953 1.503 1 98.38 196 VAL B N 1
ATOM 3952 C CA . VAL B 1 196 ? 0.846 30.625 0.128 1 98.38 196 VAL B CA 1
ATOM 3953 C C . VAL B 1 196 ? 0.042 31.766 -0.488 1 98.38 196 VAL B C 1
ATOM 3955 O O . VAL B 1 196 ? -0.91 32.25 0.12 1 98.38 196 VAL B O 1
ATOM 3958 N N . ASP B 1 197 ? 0.438 32.125 -1.706 1 97.5 197 ASP B N 1
ATOM 3959 C CA . ASP B 1 197 ? -0.251 33.219 -2.383 1 97.5 197 ASP B CA 1
ATOM 3960 C C . ASP B 1 197 ? -1.731 32.906 -2.574 1 97.5 197 ASP B C 1
ATOM 3962 O O . ASP B 1 197 ? -2.08 31.891 -3.18 1 97.5 197 ASP B O 1
ATOM 3966 N N . GLY B 1 198 ? -2.557 33.75 -2.053 1 97.75 198 GLY B N 1
ATOM 3967 C CA . GLY B 1 198 ? -3.99 33.562 -2.205 1 97.75 198 GLY B CA 1
ATOM 3968 C C . GLY B 1 198 ? -4.676 33.125 -0.924 1 97.75 198 GLY B C 1
ATOM 3969 O O . GLY B 1 198 ? -5.863 33.406 -0.728 1 97.75 198 GLY B O 1
ATOM 3970 N N . ILE B 1 199 ? -3.943 32.469 -0.043 1 98.44 199 ILE B N 1
ATOM 3971 C CA . ILE B 1 199 ? -4.562 31.953 1.173 1 98.44 199 ILE B CA 1
ATOM 3972 C C . ILE B 1 199 ? -4.828 33.094 2.145 1 98.44 199 ILE B C 1
ATOM 3974 O O . ILE B 1 199 ? -5.957 33.281 2.605 1 98.44 199 ILE B O 1
ATOM 3978 N N . ARG B 1 200 ? -3.809 33.844 2.434 1 97.5 200 ARG B N 1
ATOM 3979 C CA . ARG B 1 200 ? -3.975 34.938 3.369 1 97.5 200 ARG B CA 1
ATOM 3980 C C . ARG B 1 200 ? -5.059 35.906 2.893 1 97.5 200 ARG B C 1
ATOM 3982 O O . ARG B 1 200 ? -5.902 36.344 3.68 1 97.5 200 ARG B O 1
ATOM 3989 N N . ASN B 1 201 ? -4.996 36.25 1.6 1 97.38 201 ASN B N 1
ATOM 3990 C CA . ASN B 1 201 ? -5.996 37.156 1.026 1 97.38 201 ASN B CA 1
ATOM 3991 C C .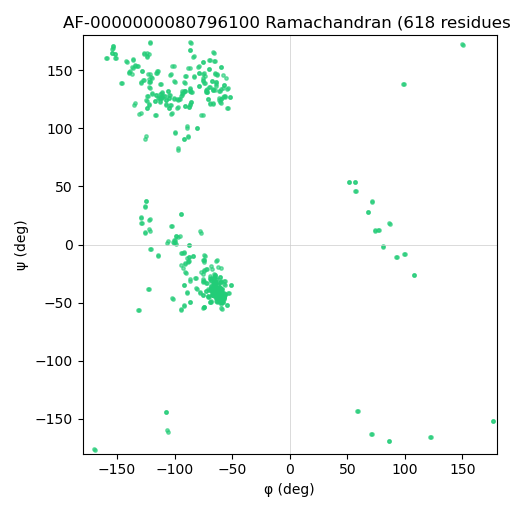 ASN B 1 201 ? -7.406 36.594 1.178 1 97.38 201 ASN B C 1
ATOM 3993 O O . ASN B 1 201 ? -8.344 37.312 1.509 1 97.38 201 ASN B O 1
ATOM 3997 N N . ALA B 1 202 ? -7.562 35.312 0.882 1 98.5 202 ALA B N 1
ATOM 3998 C CA . ALA B 1 202 ? -8.859 34.656 1.03 1 98.5 202 ALA B CA 1
ATOM 3999 C C . ALA B 1 202 ? -9.352 34.719 2.475 1 98.5 202 ALA B C 1
ATOM 4001 O O . ALA B 1 202 ? -10.531 35 2.725 1 98.5 202 ALA B O 1
ATOM 4002 N N . ILE B 1 203 ? -8.445 34.531 3.424 1 98.44 203 ILE B N 1
ATOM 4003 C CA . ILE B 1 203 ? -8.773 34.562 4.844 1 98.44 203 ILE B CA 1
ATOM 4004 C C . ILE B 1 203 ? -9.219 35.969 5.234 1 98.44 203 ILE B C 1
ATOM 4006 O O . ILE B 1 203 ? -10.219 36.156 5.938 1 98.44 203 ILE B O 1
ATOM 4010 N N . ASN B 1 204 ? -8.516 36.969 4.758 1 96.94 204 ASN B N 1
ATOM 4011 C CA . ASN B 1 204 ? -8.766 38.344 5.152 1 96.94 204 ASN B CA 1
ATOM 4012 C C . ASN B 1 204 ? -10.031 38.906 4.504 1 96.94 204 ASN B C 1
ATOM 4014 O O . ASN B 1 204 ? -10.664 39.812 5.039 1 96.94 204 ASN B O 1
ATOM 4018 N N . LEU B 1 205 ? -10.414 38.312 3.434 1 96.44 205 LEU B N 1
ATOM 4019 C CA . LEU B 1 205 ? -11.57 38.844 2.693 1 96.44 205 LEU B CA 1
ATOM 4020 C C . LEU B 1 205 ? -12.852 38.125 3.135 1 96.44 205 LEU B C 1
ATOM 4022 O O . LEU B 1 205 ? -13.945 38.625 2.902 1 96.44 205 LEU B O 1
ATOM 4026 N N . CYS B 1 206 ? -12.688 37.062 3.721 1 95.19 206 CYS B N 1
ATOM 4027 C CA . CYS B 1 206 ? -13.891 36.344 4.121 1 95.19 206 CYS B CA 1
ATOM 4028 C C . CYS B 1 206 ? -14.43 36.844 5.449 1 95.19 206 CYS B C 1
ATOM 4030 O O . CYS B 1 206 ? -13.711 37.531 6.195 1 95.19 206 CYS B O 1
ATOM 4032 N N . LYS B 1 207 ? -15.719 36.562 5.746 1 93.75 207 LYS B N 1
ATOM 4033 C CA . LYS B 1 207 ? -16.375 37.062 6.953 1 93.75 207 LYS B CA 1
ATOM 4034 C C . LYS B 1 207 ? -16.312 36 8.07 1 93.75 207 LYS B C 1
ATOM 4036 O O . LYS B 1 207 ? -16.859 36.219 9.148 1 93.75 207 LYS B O 1
ATOM 4041 N N . ALA B 1 208 ? -15.617 34.969 7.852 1 96.88 208 ALA B N 1
ATOM 4042 C CA . ALA B 1 208 ? -15.57 33.844 8.805 1 96.88 208 ALA B CA 1
ATOM 4043 C C . ALA B 1 208 ? -14.922 34.281 10.117 1 96.88 208 ALA B C 1
ATOM 4045 O O . ALA B 1 208 ? -14.016 35.125 10.125 1 96.88 208 ALA B O 1
ATOM 4046 N N . LYS B 1 209 ? -15.367 33.719 11.219 1 97.31 209 LYS B N 1
ATOM 4047 C CA . LYS B 1 209 ? -14.641 33.844 12.477 1 97.31 209 LYS B CA 1
ATOM 4048 C C . LYS B 1 209 ? -13.312 33.094 12.43 1 97.31 209 LYS B C 1
ATOM 4050 O O . LYS B 1 209 ? -13.219 32.031 11.836 1 97.31 209 LYS B O 1
ATOM 4055 N N . LYS B 1 210 ? -12.297 33.719 13.031 1 98.25 210 LYS B N 1
ATOM 4056 C CA . LYS B 1 210 ? -10.961 33.125 13.078 1 98.25 210 LYS B CA 1
ATOM 4057 C C . LYS B 1 210 ? -10.641 32.625 14.477 1 98.25 210 LYS B C 1
ATOM 4059 O O . LYS B 1 210 ? -10.68 33.375 15.445 1 98.25 210 LYS B O 1
ATOM 4064 N N . LEU B 1 211 ? -10.383 31.344 14.57 1 98.5 211 LEU B N 1
ATOM 4065 C CA . LEU B 1 211 ? -10.109 30.672 15.836 1 98.5 211 LEU B CA 1
ATOM 4066 C C . LEU B 1 211 ? -8.719 30.047 15.844 1 98.5 211 LEU B C 1
ATOM 4068 O O . LEU B 1 211 ? -8.328 29.391 14.875 1 98.5 211 LEU B O 1
ATOM 4072 N N . TYR B 1 212 ? -7.941 30.328 16.906 1 98.62 212 TYR B N 1
ATOM 4073 C CA . TYR B 1 212 ? -6.656 29.672 17.109 1 98.62 212 TYR B CA 1
ATOM 4074 C C . TYR B 1 212 ? -6.719 28.688 18.281 1 98.62 212 TYR B C 1
ATOM 4076 O O . TYR B 1 212 ? -7.219 29.016 19.344 1 98.62 212 TYR B O 1
ATOM 4084 N N . ILE B 1 213 ? -6.301 27.469 18.016 1 98.44 213 ILE B N 1
ATOM 4085 C CA . ILE B 1 213 ? -6.121 26.484 19.078 1 98.44 213 ILE B CA 1
ATOM 4086 C C . ILE B 1 213 ? -4.637 26.344 19.406 1 98.44 213 ILE B C 1
ATOM 4088 O O . ILE B 1 213 ? -3.875 25.766 18.625 1 98.44 213 ILE B O 1
ATOM 4092 N N . ALA B 1 214 ? -4.277 26.766 20.594 1 97.94 214 ALA B N 1
ATOM 4093 C CA . ALA B 1 214 ? -2.869 26.797 20.984 1 97.94 214 ALA B CA 1
ATOM 4094 C C . ALA B 1 214 ? -2.379 25.406 21.375 1 97.94 214 ALA B C 1
ATOM 4096 O O . ALA B 1 214 ? -3.143 24.594 21.906 1 97.94 214 ALA B O 1
ATOM 4097 N N . ASN B 1 215 ? -1.101 25.156 21.094 1 97 215 ASN B N 1
ATOM 4098 C CA . ASN B 1 215 ? -0.487 23.922 21.578 1 97 215 ASN B CA 1
ATOM 4099 C C . ASN B 1 215 ? -0.526 23.828 23.094 1 97 215 ASN B C 1
ATOM 4101 O O . ASN B 1 215 ? -0.542 24.844 23.781 1 97 215 ASN B O 1
ATOM 4105 N N . ILE B 1 216 ? -0.527 22.625 23.531 1 96.12 216 ILE B N 1
ATOM 4106 C CA . ILE B 1 216 ? -0.484 22.406 24.969 1 96.12 216 ILE B CA 1
ATOM 4107 C C . ILE B 1 216 ? 0.939 22.609 25.484 1 96.12 216 ILE B C 1
ATOM 4109 O O . ILE B 1 216 ? 1.142 23.203 26.547 1 96.12 216 ILE B O 1
ATOM 4113 N N . MET B 1 217 ? 1.86 22.125 24.75 1 96.12 217 MET B N 1
ATOM 4114 C CA . MET B 1 217 ? 3.277 22.234 25.078 1 96.12 217 MET B CA 1
ATOM 4115 C C . MET B 1 217 ? 4.023 23.094 24.062 1 96.12 217 MET B C 1
ATOM 4117 O O . MET B 1 217 ? 3.654 23.125 22.891 1 96.12 217 MET B O 1
ATOM 4121 N N . THR B 1 218 ? 5.062 23.75 24.562 1 97.25 218 THR B N 1
ATOM 4122 C CA . THR B 1 218 ? 5.965 24.422 23.641 1 97.25 218 THR B CA 1
ATOM 4123 C C . THR B 1 218 ? 6.699 23.406 22.766 1 97.25 218 THR B C 1
ATOM 4125 O O . THR B 1 218 ? 6.715 22.219 23.078 1 97.25 218 THR B O 1
ATOM 4128 N N . GLN B 1 219 ? 7.16 23.844 21.656 1 96.5 219 GLN B N 1
ATOM 4129 C CA . GLN B 1 219 ? 7.848 22.969 20.719 1 96.5 219 GLN B CA 1
ATOM 4130 C C . GLN B 1 219 ? 9.305 23.391 20.531 1 96.5 219 GLN B C 1
ATOM 4132 O O . GLN B 1 219 ? 9.578 24.422 19.906 1 96.5 219 GLN B O 1
ATOM 4137 N N . PRO B 1 220 ? 10.227 22.547 21.016 1 95.5 220 PRO B N 1
ATOM 4138 C CA . PRO B 1 220 ? 11.641 22.875 20.797 1 95.5 220 PRO B CA 1
ATOM 4139 C C . PRO B 1 220 ? 11.969 23.109 19.328 1 95.5 220 PRO B C 1
ATOM 4141 O O . PRO B 1 220 ? 11.492 22.375 18.453 1 95.5 220 PRO B O 1
ATOM 4144 N N . GLY B 1 221 ? 12.719 24.203 19.125 1 94.5 221 GLY B N 1
ATOM 4145 C CA . GLY B 1 221 ? 13.109 24.531 17.75 1 94.5 221 GLY B CA 1
ATOM 4146 C C . GLY B 1 221 ? 12.156 25.484 17.062 1 94.5 221 GLY B C 1
ATOM 4147 O O . GLY B 1 221 ? 12.484 26.062 16.031 1 94.5 221 GLY B O 1
ATOM 4148 N N . GLU B 1 222 ? 10.992 25.75 17.656 1 96.25 222 GLU B N 1
ATOM 4149 C CA . GLU B 1 222 ? 10.031 26.672 17.062 1 96.25 222 GLU B CA 1
ATOM 4150 C C . GLU B 1 222 ? 9.531 27.688 18.094 1 96.25 222 GLU B C 1
ATOM 4152 O O . GLU B 1 222 ? 9.688 28.891 17.922 1 96.25 222 GLU B O 1
ATOM 4157 N N . THR B 1 223 ? 9.008 27.109 19.156 1 97.5 223 THR B N 1
ATOM 4158 C CA . THR B 1 223 ? 8.328 28 20.109 1 97.5 223 THR B CA 1
ATOM 4159 C C . THR B 1 223 ? 8.914 27.828 21.5 1 97.5 223 THR B C 1
ATOM 4161 O O . THR B 1 223 ? 8.172 27.797 22.484 1 97.5 223 THR B O 1
ATOM 4164 N N . THR B 1 224 ? 10.227 27.625 21.531 1 95.31 224 THR B N 1
ATOM 4165 C CA . THR B 1 224 ? 10.906 27.531 22.828 1 95.31 224 THR B CA 1
ATOM 4166 C C . THR B 1 224 ? 10.602 28.75 23.688 1 95.31 224 THR B C 1
ATOM 4168 O O . THR B 1 224 ? 10.844 29.875 23.266 1 95.31 224 THR B O 1
ATOM 4171 N N . ASN B 1 225 ? 9.945 28.5 24.828 1 94.12 225 ASN B N 1
ATOM 4172 C CA . ASN B 1 225 ? 9.656 29.516 25.844 1 94.12 225 ASN B CA 1
ATOM 4173 C C . ASN B 1 225 ? 8.547 30.453 25.391 1 94.12 225 ASN B C 1
ATOM 4175 O O . ASN B 1 225 ? 8.414 31.562 25.922 1 94.12 225 ASN B O 1
ATOM 4179 N N . TYR B 1 226 ? 7.867 30.109 24.344 1 98 226 TYR B N 1
ATOM 4180 C CA . TYR B 1 226 ? 6.727 30.906 23.922 1 98 226 TYR B CA 1
ATOM 4181 C C . TYR B 1 226 ? 5.598 30.828 24.938 1 98 226 TYR B C 1
ATOM 4183 O O . TYR B 1 226 ? 5.273 29.75 25.438 1 98 226 TYR B O 1
ATOM 4191 N N . SER B 1 227 ? 5.055 31.953 25.266 1 98.12 227 SER B N 1
ATOM 4192 C CA . SER B 1 227 ? 3.783 32 25.984 1 98.12 227 SER B CA 1
ATOM 4193 C C . SER B 1 227 ? 2.605 31.969 25.016 1 98.12 227 SER B C 1
ATOM 4195 O O . SER B 1 227 ? 2.797 31.969 23.797 1 98.12 227 SER B O 1
ATOM 4197 N N . LEU B 1 228 ? 1.417 31.891 25.609 1 98.5 228 LEU B N 1
ATOM 4198 C CA . LEU B 1 228 ? 0.227 31.984 24.766 1 98.5 228 LEU B CA 1
ATOM 4199 C C . LEU B 1 228 ? 0.227 33.281 23.953 1 98.5 228 LEU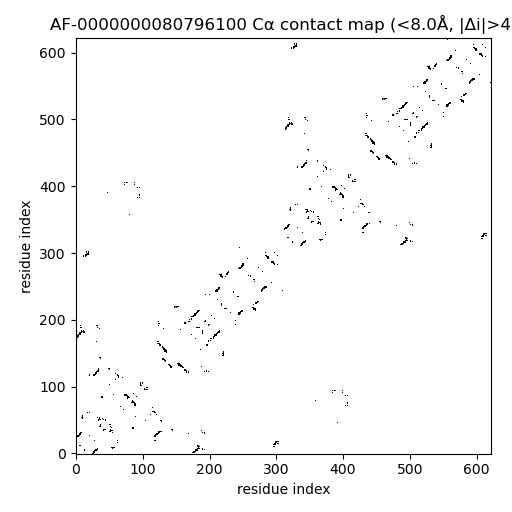 B C 1
ATOM 4201 O O . LEU B 1 228 ? -0.075 33.25 22.766 1 98.5 228 LEU B O 1
ATOM 4205 N N . LYS B 1 229 ? 0.59 34.344 24.594 1 98.69 229 LYS B N 1
ATOM 4206 C CA . LYS B 1 229 ? 0.63 35.625 23.922 1 98.69 229 LYS B CA 1
ATOM 4207 C C . LYS B 1 229 ? 1.608 35.625 22.75 1 98.69 229 LYS B C 1
ATOM 4209 O O . LYS B 1 229 ? 1.312 36.156 21.688 1 98.69 229 LYS B O 1
ATOM 4214 N N . ASP B 1 230 ? 2.77 35.031 22.969 1 98.5 230 ASP B N 1
ATOM 4215 C CA . ASP B 1 230 ? 3.762 34.938 21.906 1 98.5 230 ASP B CA 1
ATOM 4216 C C . ASP B 1 230 ? 3.195 34.188 20.703 1 98.5 230 ASP B C 1
ATOM 4218 O O . ASP B 1 230 ? 3.395 34.625 19.562 1 98.5 230 ASP B O 1
ATOM 4222 N N . HIS B 1 231 ? 2.52 33.094 20.922 1 98.75 231 HIS B N 1
ATOM 4223 C CA . HIS B 1 231 ? 1.905 32.344 19.844 1 98.75 231 HIS B CA 1
ATOM 4224 C C . HIS B 1 231 ? 0.892 33.156 19.078 1 98.75 231 HIS B C 1
ATOM 4226 O O . HIS B 1 231 ? 0.922 33.219 17.844 1 98.75 231 HIS B O 1
ATOM 4232 N N . VAL B 1 232 ? 0.024 33.781 19.797 1 98.75 232 VAL B N 1
ATOM 4233 C CA . VAL B 1 232 ? -1.083 34.531 19.234 1 98.75 232 VAL B CA 1
ATOM 4234 C C . VAL B 1 232 ? -0.538 35.719 18.406 1 98.75 232 VAL B C 1
ATOM 4236 O O . VAL B 1 232 ? -0.938 35.906 17.266 1 98.75 232 VAL B O 1
ATOM 4239 N N . GLU B 1 233 ? 0.375 36.469 18.969 1 98.62 233 GLU B N 1
ATOM 4240 C CA . GLU B 1 233 ? 0.946 37.625 18.297 1 98.62 233 GLU B CA 1
ATOM 4241 C C . GLU B 1 233 ? 1.656 37.219 17 1 98.62 233 GLU B C 1
ATOM 4243 O O . GLU B 1 233 ? 1.538 37.875 15.977 1 98.62 233 GLU B O 1
ATOM 4248 N N . GLU B 1 234 ? 2.402 36.156 17.125 1 98.5 234 GLU B N 1
ATOM 4249 C CA . GLU B 1 234 ? 3.125 35.719 15.938 1 98.5 234 GLU B CA 1
ATOM 4250 C C . GLU B 1 234 ? 2.16 35.312 14.828 1 98.5 234 GLU B C 1
ATOM 4252 O O . GLU B 1 234 ? 2.367 35.656 13.664 1 98.5 234 GLU B O 1
ATOM 4257 N N . LEU B 1 235 ? 1.116 34.531 15.141 1 98.69 235 LEU B N 1
ATOM 4258 C CA . LEU B 1 235 ? 0.126 34.125 14.148 1 98.69 235 LEU B CA 1
ATOM 4259 C C . LEU B 1 235 ? -0.573 35.344 13.555 1 98.69 235 LEU B C 1
ATOM 4261 O O . LEU B 1 235 ? -0.749 35.438 12.336 1 98.69 235 LEU B O 1
ATOM 4265 N N . GLU B 1 236 ? -0.942 36.281 14.352 1 98.75 236 GLU B N 1
ATOM 4266 C CA . GLU B 1 236 ? -1.618 37.5 13.891 1 98.75 236 GLU B CA 1
ATOM 4267 C C . GLU B 1 236 ? -0.706 38.312 12.992 1 98.75 236 GLU B C 1
ATOM 4269 O O . GLU B 1 236 ? -1.173 38.969 12.055 1 98.75 236 GLU B O 1
ATOM 4274 N N . ASN B 1 237 ? 0.557 38.344 13.305 1 98.5 237 ASN B N 1
ATOM 4275 C CA . ASN B 1 237 ? 1.52 39.031 12.461 1 98.5 237 ASN B CA 1
ATOM 4276 C C . ASN B 1 237 ? 1.511 38.5 11.031 1 98.5 237 ASN B C 1
ATOM 4278 O O . ASN B 1 237 ? 1.522 39.25 10.07 1 98.5 237 ASN B O 1
ATOM 4282 N N . TYR B 1 238 ? 1.487 37.219 10.898 1 98.5 238 TYR B N 1
ATOM 4283 C CA . TYR B 1 238 ? 1.493 36.625 9.57 1 98.5 238 TYR B CA 1
ATOM 4284 C C . TYR B 1 238 ? 0.127 36.75 8.906 1 98.5 238 TYR B C 1
ATOM 4286 O O . TYR B 1 238 ? 0.031 36.875 7.684 1 98.5 238 TYR B O 1
ATOM 4294 N N . LEU B 1 239 ? -0.907 36.719 9.695 1 98.19 239 LEU B N 1
ATOM 4295 C CA . LEU B 1 239 ? -2.26 36.875 9.172 1 98.19 239 LEU B CA 1
ATOM 4296 C C . LEU B 1 239 ? -2.52 38.312 8.742 1 98.19 239 LEU B C 1
ATOM 4298 O O . LEU B 1 239 ? -3.271 38.562 7.801 1 98.19 239 LEU B O 1
ATOM 4302 N N . GLY B 1 240 ? -1.939 39.25 9.414 1 97.44 240 GLY B N 1
ATOM 4303 C CA . GLY B 1 240 ? -2.209 40.656 9.203 1 97.44 240 GLY B CA 1
ATOM 4304 C C . GLY B 1 240 ? -3.52 41.125 9.812 1 97.44 240 GLY B C 1
ATOM 4305 O O . GLY B 1 240 ? -4.062 42.156 9.43 1 97.44 240 GLY B O 1
ATOM 4306 N N . GLU B 1 241 ? -4.133 40.344 10.648 1 97 241 GLU B N 1
ATOM 4307 C CA . GLU B 1 241 ? -5.371 40.688 11.344 1 97 241 GLU B CA 1
ATOM 4308 C C . GLU B 1 241 ? -5.488 39.906 12.656 1 97 241 GLU B C 1
ATOM 4310 O O . GLU B 1 241 ? -4.734 38.969 12.898 1 97 241 GLU B O 1
ATOM 4315 N N . GLU B 1 242 ? -6.426 40.312 13.477 1 97.5 242 GLU B N 1
ATOM 4316 C CA . GLU B 1 242 ? -6.605 39.719 14.797 1 97.5 242 GLU B CA 1
ATOM 4317 C C . GLU B 1 242 ? -7.508 38.469 14.727 1 97.5 242 GLU B C 1
ATOM 4319 O O . GLU B 1 242 ? -8.383 38.375 13.859 1 97.5 242 GLU B O 1
ATOM 4324 N N . LEU B 1 243 ? -7.266 37.594 15.664 1 98.19 243 LEU B N 1
ATOM 4325 C CA . LEU B 1 243 ? -8.117 36.438 15.852 1 98.19 243 LEU B CA 1
ATOM 4326 C C . LEU B 1 243 ? -9.391 36.812 16.609 1 98.19 243 LEU B C 1
ATOM 4328 O O . LEU B 1 243 ? -9.406 37.781 17.359 1 98.19 243 LEU B O 1
ATOM 4332 N N . ASP B 1 244 ? -10.453 36.031 16.375 1 97.81 244 ASP B N 1
ATOM 4333 C CA . ASP B 1 244 ? -11.711 36.25 17.078 1 97.81 244 ASP B CA 1
ATOM 4334 C C . ASP B 1 244 ? -11.773 35.406 18.359 1 97.81 244 ASP B C 1
ATOM 4336 O O . ASP B 1 244 ? -12.383 35.812 19.344 1 97.81 244 ASP B O 1
ATOM 4340 N N . TYR B 1 245 ? -11.195 34.219 18.312 1 98 245 TYR B N 1
ATOM 4341 C CA . TYR B 1 245 ? -11.219 33.281 19.438 1 98 245 TYR B CA 1
ATOM 4342 C C . TYR B 1 245 ? -9.867 32.594 19.594 1 98 245 TYR B C 1
ATOM 4344 O O . TYR B 1 245 ? -9.141 32.406 18.609 1 98 245 TYR B O 1
ATOM 4352 N N . ILE B 1 246 ? -9.547 32.281 20.844 1 98.31 246 ILE B N 1
ATOM 4353 C CA . ILE B 1 246 ? -8.336 31.547 21.203 1 98.31 246 ILE B CA 1
ATOM 4354 C C . ILE B 1 246 ? -8.68 30.453 22.219 1 98.31 246 ILE B C 1
ATOM 4356 O O . ILE B 1 246 ? -9.266 30.734 23.266 1 98.31 246 ILE B O 1
ATOM 4360 N N . ILE B 1 247 ? -8.383 29.219 21.859 1 97.81 247 ILE B N 1
ATOM 4361 C CA . ILE B 1 247 ? -8.578 28.109 22.781 1 97.81 247 ILE B CA 1
ATOM 4362 C C . ILE B 1 247 ? -7.227 27.656 23.328 1 97.81 247 ILE B C 1
ATOM 4364 O O . ILE B 1 247 ? -6.281 27.422 22.562 1 97.81 247 ILE B O 1
ATOM 4368 N N . ALA B 1 248 ? -7.121 27.562 24.609 1 97.31 248 ALA B N 1
ATOM 4369 C CA . ALA B 1 248 ? -5.891 27.156 25.281 1 97.31 248 ALA B CA 1
ATOM 4370 C C . ALA B 1 248 ? -6.176 26.125 26.375 1 97.31 248 ALA B C 1
ATOM 4372 O O . ALA B 1 248 ? -7.297 26.047 26.891 1 97.31 248 ALA B O 1
ATOM 4373 N N . ASN B 1 249 ? -5.211 25.375 26.625 1 96.19 249 ASN B N 1
ATOM 4374 C CA . ASN B 1 249 ? -5.34 24.312 27.625 1 96.19 249 ASN B CA 1
ATOM 4375 C C . ASN B 1 249 ? -4.93 24.797 29.016 1 96.19 249 ASN B C 1
ATOM 4377 O O . ASN B 1 249 ? -3.902 25.453 29.172 1 96.19 249 ASN B O 1
ATOM 4381 N N . LYS B 1 250 ? -5.812 24.469 29.906 1 92.38 250 LYS B N 1
ATOM 4382 C CA . LYS B 1 250 ? -5.457 24.641 31.312 1 92.38 250 LYS B CA 1
ATOM 4383 C C . LYS B 1 250 ? -5.637 23.344 32.094 1 92.38 250 LYS B C 1
ATOM 4385 O O . LYS B 1 250 ? -6.746 22.812 32.156 1 92.38 250 LYS B O 1
ATOM 4390 N N . SER B 1 251 ? -4.645 22.562 32.188 1 81.5 251 SER B N 1
ATOM 4391 C CA . SER B 1 251 ? -4.742 21.328 32.969 1 81.5 251 SER B CA 1
ATOM 4392 C C . SER B 1 251 ? -3.502 21.094 33.812 1 81.5 251 SER B C 1
ATOM 4394 O O . SER B 1 251 ? -2.426 21.609 33.5 1 81.5 251 SER B O 1
ATOM 4396 N N . ASN B 1 252 ? -3.861 20.469 34.969 1 84.44 252 ASN B N 1
ATOM 4397 C CA . ASN B 1 252 ? -2.717 20.016 35.719 1 84.44 252 ASN B CA 1
ATOM 4398 C C . ASN B 1 252 ? -2.158 18.703 35.188 1 84.44 252 ASN B C 1
ATOM 4400 O O . ASN B 1 252 ? -2.77 17.641 35.344 1 84.44 252 ASN B O 1
ATOM 4404 N N . LEU B 1 253 ? -1.115 18.812 34.438 1 88.62 253 LEU B N 1
ATOM 4405 C CA . LEU B 1 253 ? -0.455 17.625 33.906 1 88.62 253 LEU B CA 1
ATOM 4406 C C . LEU B 1 253 ? 0.318 16.891 35 1 88.62 253 LEU B C 1
ATOM 4408 O O . LEU B 1 253 ? 0.867 17.516 35.906 1 88.62 253 LEU B O 1
ATOM 4412 N N . PRO B 1 254 ? 0.313 15.562 34.875 1 87.62 254 PRO B N 1
ATOM 4413 C CA . PRO B 1 254 ? 1.145 14.812 35.844 1 87.62 254 PRO B CA 1
ATOM 4414 C C . PRO B 1 254 ? 2.613 15.227 35.781 1 87.62 254 PRO B C 1
ATOM 4416 O O . PRO B 1 254 ? 3.145 15.508 34.719 1 87.62 254 PRO B O 1
ATOM 4419 N N . TYR B 1 255 ? 3.156 15.18 36.938 1 90.12 255 TYR B N 1
ATOM 4420 C CA . TYR B 1 255 ? 4.539 15.617 37.094 1 90.12 255 TYR B CA 1
ATOM 4421 C C . TYR B 1 255 ? 5.469 14.836 36.188 1 90.12 255 TYR B C 1
ATOM 4423 O O . TYR B 1 255 ? 6.363 15.406 35.562 1 90.12 255 TYR B O 1
ATOM 4431 N N . GLU B 1 256 ? 5.27 13.57 36.094 1 89.81 256 GLU B N 1
ATOM 4432 C CA . GLU B 1 256 ? 6.117 12.695 35.281 1 89.81 256 GLU B CA 1
ATOM 4433 C C . GLU B 1 256 ? 6.078 13.094 33.812 1 89.81 256 GLU B C 1
ATOM 4435 O O . GLU B 1 256 ? 7.094 13.023 33.125 1 89.81 256 GLU B O 1
ATOM 4440 N N . ILE B 1 257 ? 4.945 13.5 33.375 1 90.06 257 ILE B N 1
ATOM 4441 C CA . ILE B 1 257 ? 4.773 13.914 31.984 1 90.06 257 ILE B CA 1
ATOM 4442 C C . ILE B 1 257 ? 5.496 15.234 31.75 1 90.06 257 ILE B C 1
ATOM 4444 O O . ILE B 1 257 ? 6.188 15.398 30.75 1 90.06 257 ILE B O 1
ATOM 4448 N N . ILE B 1 258 ? 5.316 16.109 32.656 1 91.69 258 ILE B N 1
ATOM 4449 C CA . ILE B 1 258 ? 5.973 17.406 32.562 1 91.69 258 ILE B CA 1
ATOM 4450 C C . ILE B 1 258 ? 7.488 17.219 32.531 1 91.69 258 ILE B C 1
ATOM 4452 O O . ILE B 1 258 ? 8.172 17.844 31.703 1 91.69 258 ILE B O 1
ATOM 4456 N N . GLN B 1 259 ? 7.973 16.344 33.344 1 93.31 259 GLN B N 1
ATOM 4457 C CA . GLN B 1 259 ? 9.406 16.094 33.406 1 93.31 259 GLN B CA 1
ATOM 4458 C C . GLN B 1 259 ? 9.93 15.516 32.125 1 93.31 259 GLN B C 1
ATOM 4460 O O . GLN B 1 259 ? 11.008 15.898 31.641 1 93.31 259 GLN B O 1
ATOM 4465 N N . ARG B 1 260 ? 9.203 14.648 31.625 1 92.44 260 ARG B N 1
ATOM 4466 C CA . ARG B 1 260 ? 9.586 14.031 30.359 1 92.44 260 ARG B CA 1
ATOM 4467 C C . ARG B 1 260 ? 9.711 15.07 29.25 1 92.44 260 ARG B C 1
ATOM 4469 O O . ARG B 1 260 ? 10.695 15.094 28.516 1 92.44 260 ARG B O 1
ATOM 4476 N N . TYR B 1 261 ? 8.695 15.883 29.156 1 93.81 261 TYR B N 1
ATOM 4477 C CA . TYR B 1 261 ? 8.703 16.906 28.125 1 93.81 261 TYR B CA 1
ATOM 4478 C C . TYR B 1 261 ? 9.805 17.922 28.375 1 93.81 261 TYR B C 1
ATOM 4480 O O . TYR B 1 261 ? 10.422 18.422 27.422 1 93.81 261 TYR B O 1
ATOM 4488 N N . GLN B 1 262 ? 10.047 18.188 29.609 1 94.19 262 GLN B N 1
ATOM 4489 C CA . GLN B 1 262 ? 11.094 19.141 29.953 1 94.19 262 GLN B CA 1
ATOM 4490 C C . GLN B 1 262 ? 12.469 18.625 29.531 1 94.19 262 GLN B C 1
ATOM 4492 O O . GLN B 1 262 ? 13.32 19.391 29.078 1 94.19 262 GLN B O 1
ATOM 4497 N N . LYS B 1 263 ? 12.641 17.344 29.703 1 94.62 263 LYS B N 1
ATOM 4498 C CA . LYS B 1 263 ? 13.891 16.719 29.281 1 94.62 263 LYS B CA 1
ATOM 4499 C C . LYS B 1 263 ? 14.094 16.859 27.781 1 94.62 263 LYS B C 1
ATOM 4501 O O . LYS B 1 263 ? 15.227 16.859 27.297 1 94.62 263 LYS B O 1
ATOM 4506 N N . MET B 1 264 ? 13.016 17.125 27.125 1 92.5 264 MET B N 1
ATOM 4507 C CA . MET B 1 264 ? 13.07 17.266 25.672 1 92.5 264 MET B CA 1
ATOM 4508 C C . MET B 1 264 ? 13.078 18.734 25.266 1 92.5 264 MET B C 1
ATOM 4510 O O . MET B 1 264 ? 12.984 19.062 24.078 1 92.5 264 MET B O 1
ATOM 4514 N N . GLY B 1 265 ? 13.109 19.594 26.234 1 94.12 265 GLY B N 1
ATOM 4515 C CA . GLY B 1 265 ? 13.164 21.031 25.953 1 94.12 265 GLY B CA 1
ATOM 4516 C C . GLY B 1 265 ? 11.797 21.656 25.766 1 94.12 265 GLY B C 1
ATOM 4517 O O . GLY B 1 265 ? 11.68 22.734 25.188 1 94.12 265 GLY B O 1
ATOM 4518 N N . SER B 1 266 ? 10.805 21 26.203 1 95.88 266 SER B N 1
ATOM 4519 C CA . SER B 1 266 ? 9.43 21.453 26.047 1 95.88 266 SER B CA 1
ATOM 4520 C C . SER B 1 266 ? 8.781 21.734 27.406 1 95.88 266 SER B C 1
ATOM 4522 O O . SER B 1 266 ? 9.141 21.125 28.406 1 95.88 266 SER B O 1
ATOM 4524 N N . SER B 1 267 ? 7.898 22.688 27.469 1 95.12 267 SER B N 1
ATOM 4525 C CA . SER B 1 267 ? 7.156 23.047 28.672 1 95.12 267 SER B CA 1
ATOM 4526 C C . SER B 1 267 ? 5.711 23.406 28.359 1 95.12 267 SER B C 1
ATOM 4528 O O . SER B 1 267 ? 5.391 23.734 27.203 1 95.12 267 SER B O 1
ATOM 4530 N N . PRO B 1 268 ? 4.867 23.281 29.344 1 95.69 268 PRO B N 1
ATOM 4531 C CA . PRO B 1 268 ? 3.5 23.734 29.094 1 95.69 268 PRO B CA 1
ATOM 4532 C C . PRO B 1 268 ? 3.441 25.203 28.656 1 95.69 268 PRO B C 1
ATOM 4534 O O . PRO B 1 268 ? 4.184 26.031 29.172 1 95.69 268 PRO B O 1
ATOM 4537 N N . VAL B 1 269 ? 2.637 25.5 27.688 1 97 269 VAL B N 1
ATOM 4538 C CA . VAL B 1 269 ? 2.469 26.875 27.25 1 97 269 VAL B CA 1
ATOM 4539 C C . VAL B 1 269 ? 1.913 27.719 28.391 1 97 269 VAL B C 1
ATOM 4541 O O . VAL B 1 269 ? 0.867 27.406 28.953 1 97 269 VAL B O 1
ATOM 4544 N N . LYS B 1 270 ? 2.611 28.766 28.672 1 96.56 270 LYS B N 1
ATOM 4545 C CA . LYS B 1 270 ? 2.199 29.656 29.75 1 96.56 270 LYS B CA 1
ATOM 4546 C C . LYS B 1 270 ? 0.968 30.469 29.359 1 96.56 270 LYS B C 1
ATOM 4548 O O . LYS B 1 270 ? 0.935 31.078 28.281 1 96.56 270 LYS B O 1
ATOM 4553 N N . LEU B 1 271 ? 0.016 30.484 30.234 1 97.06 271 LEU B N 1
ATOM 4554 C CA . LEU B 1 271 ? -1.2 31.25 30 1 97.06 271 LEU B CA 1
ATOM 4555 C C . LEU B 1 271 ? -1.052 32.688 30.531 1 97.06 271 LEU B C 1
ATOM 4557 O O . LEU B 1 271 ? -1.248 32.906 31.719 1 97.06 271 LEU B O 1
ATOM 4561 N N . ASP B 1 272 ? -0.772 33.594 29.609 1 97.81 272 ASP B N 1
ATOM 4562 C CA . ASP B 1 272 ? -0.557 34.969 30.016 1 97.81 272 ASP B CA 1
ATOM 4563 C C . ASP B 1 272 ? -1.547 35.906 29.328 1 97.81 272 ASP B C 1
ATOM 4565 O O . ASP B 1 272 ? -1.256 37.094 29.125 1 97.81 272 ASP B O 1
ATOM 4569 N N . MET B 1 273 ? -2.629 35.344 28.891 1 97.31 273 MET B N 1
ATOM 4570 C CA . MET B 1 273 ? -3.674 36.125 28.25 1 97.31 273 MET B CA 1
ATOM 4571 C C . MET B 1 273 ? -5.023 35.906 28.922 1 97.31 273 MET B C 1
ATOM 4573 O O . MET B 1 273 ? -6.062 35.906 28.25 1 97.31 273 MET B O 1
ATOM 4577 N N . GLU B 1 274 ? -5.105 35.688 30.078 1 91 274 GLU B N 1
ATOM 4578 C CA . GLU B 1 274 ? -6.309 35.312 30.812 1 91 274 GLU B CA 1
ATOM 4579 C C . GLU B 1 274 ? -7.344 36.438 30.797 1 91 274 GLU B C 1
ATOM 4581 O O . GLU B 1 274 ? -8.547 36.188 30.844 1 91 274 GLU B O 1
ATOM 4586 N N . GLU B 1 275 ? -6.891 37.688 30.656 1 94.38 275 GLU B N 1
ATOM 4587 C CA . GLU B 1 275 ? -7.805 38.844 30.688 1 94.38 275 GLU B CA 1
ATOM 4588 C C . GLU B 1 275 ? -8.352 39.125 29.297 1 94.38 275 GLU B C 1
ATOM 4590 O O . GLU B 1 275 ? -9.258 39.969 29.141 1 94.38 275 GLU B O 1
ATOM 4595 N N . ASP B 1 276 ? -7.766 38.562 28.312 1 96.94 276 ASP B N 1
ATOM 4596 C CA . ASP B 1 276 ? -8.227 38.75 26.938 1 96.94 276 ASP B CA 1
ATOM 4597 C C . ASP B 1 276 ? -9.562 38.031 26.703 1 96.94 276 ASP B C 1
ATOM 4599 O O . ASP B 1 276 ? -9.656 36.812 26.844 1 96.94 276 ASP B O 1
ATOM 4603 N N . ARG B 1 277 ? -10.594 38.656 26.25 1 96 277 ARG B N 1
ATOM 4604 C CA . ARG B 1 277 ? -11.953 38.156 26.094 1 96 277 ARG B CA 1
ATOM 4605 C C . ARG B 1 277 ? -12.008 37.094 25.016 1 96 277 ARG B C 1
ATOM 4607 O O . ARG B 1 277 ? -12.969 36.312 24.938 1 96 277 ARG B O 1
ATOM 4614 N N . ARG B 1 278 ? -11.023 37.062 24.109 1 97.06 278 ARG B N 1
ATOM 4615 C CA . ARG B 1 278 ? -11 36.094 23.016 1 97.06 278 ARG B CA 1
ATOM 4616 C C . ARG B 1 278 ? -10.617 34.688 23.516 1 97.06 278 ARG B C 1
ATOM 4618 O O . ARG B 1 278 ? -10.828 33.719 22.812 1 97.06 278 ARG B O 1
ATOM 4625 N N . VAL B 1 279 ? -10.094 34.594 24.766 1 97.31 279 VAL B N 1
ATOM 4626 C CA . VAL B 1 279 ? -9.422 33.375 25.219 1 97.31 279 VAL B CA 1
ATOM 4627 C C . VAL B 1 279 ? -10.406 32.5 25.984 1 97.31 279 VAL B C 1
ATOM 4629 O O . VAL B 1 279 ? -11.078 32.969 26.906 1 97.31 279 VAL B O 1
ATOM 4632 N N . VAL B 1 280 ? -10.523 31.312 25.547 1 95.44 280 VAL B N 1
ATOM 4633 C CA . VAL B 1 280 ? -11.266 30.281 26.25 1 95.44 280 VAL B CA 1
ATOM 4634 C C . VAL B 1 280 ? -10.305 29.203 26.75 1 95.44 280 VAL B C 1
ATOM 4636 O O . VAL B 1 280 ? -9.586 28.594 25.953 1 95.44 280 VAL B O 1
ATOM 4639 N N . VAL B 1 281 ? -10.289 28.938 28.062 1 95.19 281 VAL B N 1
ATOM 4640 C CA . VAL B 1 281 ? -9.383 27.953 28.641 1 95.19 281 VAL B CA 1
ATOM 4641 C C . VAL B 1 281 ? -10.18 26.75 29.156 1 95.19 281 VAL B C 1
ATOM 4643 O O . VAL B 1 281 ? -11.281 26.922 29.703 1 95.19 281 VAL B O 1
ATOM 4646 N N . SER B 1 282 ? -9.719 25.625 28.938 1 95.19 282 SER B N 1
ATOM 4647 C CA . SER B 1 282 ? -10.328 24.375 29.406 1 95.19 282 SER B CA 1
ATOM 4648 C C . SER B 1 282 ? -9.297 23.266 29.547 1 95.19 282 SER B C 1
ATOM 4650 O O . SER B 1 282 ? -8.148 23.422 29.125 1 95.19 282 SER B O 1
ATOM 4652 N N . ASP B 1 283 ? -9.672 22.188 30.266 1 95.5 283 ASP B N 1
ATOM 4653 C CA . ASP B 1 283 ? -8.852 20.984 30.281 1 95.5 283 ASP B CA 1
ATOM 4654 C C . ASP B 1 283 ? -9.031 20.188 28.984 1 95.5 283 ASP B C 1
ATOM 4656 O O . ASP B 1 283 ? -10.07 19.562 28.766 1 95.5 283 ASP B O 1
ATOM 4660 N N . LEU B 1 284 ? -7.969 20.172 28.203 1 95.94 284 LEU B N 1
ATOM 4661 C CA . LEU B 1 284 ? -8.094 19.609 26.875 1 95.94 284 LEU B CA 1
ATOM 4662 C C . LEU B 1 284 ? -7.117 18.453 26.672 1 95.94 284 LEU B C 1
ATOM 4664 O O . LEU B 1 284 ? -6.938 17.969 25.547 1 95.94 284 LEU B O 1
ATOM 4668 N N . VAL B 1 285 ? -6.535 18 27.688 1 93 285 VAL B N 1
ATOM 4669 C CA . VAL B 1 285 ? -5.43 17.047 27.562 1 93 285 VAL B CA 1
ATOM 4670 C C . VAL B 1 285 ? -5.98 15.633 27.438 1 93 285 VAL B C 1
ATOM 4672 O O . VAL B 1 285 ? -6.91 15.25 28.156 1 93 285 VAL B O 1
ATOM 4675 N N . TYR B 1 286 ? -5.496 14.992 26.516 1 89.75 286 TYR B N 1
ATOM 4676 C CA . TYR B 1 286 ? -5.637 13.555 26.281 1 89.75 286 TYR B CA 1
ATOM 4677 C C . TYR B 1 286 ? -4.27 12.875 26.234 1 89.75 286 TYR B C 1
ATOM 4679 O O . TYR B 1 286 ? -3.398 13.289 25.469 1 89.75 286 TYR B O 1
ATOM 4687 N N . ILE B 1 287 ? -4.07 11.922 27.156 1 88.06 287 ILE B N 1
ATOM 4688 C CA . ILE B 1 287 ? -2.775 11.258 27.203 1 88.06 287 ILE B CA 1
ATOM 4689 C C . ILE B 1 287 ? -2.844 9.938 26.438 1 88.06 287 ILE B C 1
ATOM 4691 O O . ILE B 1 287 ? -3.699 9.094 26.719 1 88.06 287 ILE B O 1
ATOM 4695 N N . ILE B 1 288 ? -2.072 9.828 25.422 1 83.56 288 ILE B N 1
ATOM 4696 C CA . ILE B 1 288 ? -1.945 8.57 24.688 1 83.56 288 ILE B CA 1
ATOM 4697 C C . ILE B 1 288 ? -0.852 7.711 25.328 1 83.56 288 ILE B C 1
ATOM 4699 O O . ILE B 1 288 ? 0.312 8.117 25.375 1 83.56 288 ILE B O 1
ATOM 4703 N N . ASN B 1 289 ? -1.312 6.582 25.781 1 77.12 289 ASN B N 1
ATOM 4704 C CA . ASN B 1 289 ? -0.388 5.727 26.516 1 77.12 289 ASN B CA 1
ATOM 4705 C C . ASN B 1 289 ? 0.21 4.645 25.609 1 77.12 289 ASN B C 1
ATOM 4707 O O . ASN B 1 289 ? -0.397 3.594 25.406 1 77.12 289 ASN B O 1
ATOM 4711 N N . ASP B 1 290 ? 1.162 4.977 24.891 1 70.81 290 ASP B N 1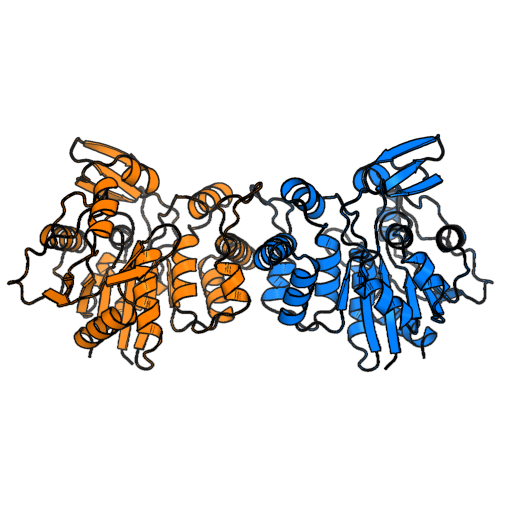
ATOM 4712 C CA . ASP B 1 290 ? 1.959 3.971 24.188 1 70.81 290 ASP B CA 1
ATOM 4713 C C . ASP B 1 290 ? 3.322 3.795 24.859 1 70.81 290 ASP B C 1
ATOM 4715 O O . ASP B 1 290 ? 3.463 4 26.062 1 70.81 290 ASP B O 1
ATOM 4719 N N . GLU B 1 291 ? 4.332 3.26 24.266 1 65.75 291 GLU B N 1
ATOM 4720 C CA . GLU B 1 291 ? 5.656 3.074 24.844 1 65.75 291 GLU B CA 1
ATOM 4721 C C . GLU B 1 291 ? 6.176 4.371 25.453 1 65.75 291 GLU B C 1
ATOM 4723 O O . GLU B 1 291 ? 6.734 4.367 26.562 1 65.75 291 GLU B O 1
ATOM 4728 N N . GLU B 1 292 ? 5.824 5.492 24.812 1 78.25 292 GLU B N 1
ATOM 4729 C CA . GLU B 1 292 ? 6.117 6.828 25.328 1 78.25 292 GLU B CA 1
ATOM 4730 C C . GLU B 1 292 ? 4.875 7.711 25.297 1 78.25 292 GLU B C 1
ATOM 4732 O O . GLU B 1 292 ? 4.395 8.094 24.234 1 78.25 292 GLU B O 1
ATOM 4737 N N . PRO B 1 293 ? 4.473 7.992 26.516 1 80.06 293 PRO B N 1
ATOM 4738 C CA . PRO B 1 293 ? 3.238 8.781 26.562 1 80.06 293 PRO B CA 1
ATOM 4739 C C . PRO B 1 293 ? 3.348 10.109 25.828 1 80.06 293 PRO B C 1
ATOM 4741 O O . PRO B 1 293 ? 4.387 10.766 25.875 1 80.06 293 PRO B O 1
ATOM 4744 N N . LYS B 1 294 ? 2.363 10.406 25.062 1 87.94 294 LYS B N 1
ATOM 4745 C CA . LYS B 1 294 ? 2.27 11.664 24.328 1 87.94 294 LYS B CA 1
ATOM 4746 C C . LYS B 1 294 ? 0.997 12.422 24.688 1 87.94 294 LYS B C 1
ATOM 4748 O O . LYS B 1 294 ? -0.044 11.812 24.938 1 87.94 294 LYS B O 1
ATOM 4753 N N . ILE B 1 295 ? 1.158 13.656 24.75 1 91.75 295 ILE B N 1
ATOM 4754 C CA . ILE B 1 295 ? 0.024 14.531 25.047 1 91.75 295 ILE B CA 1
ATOM 4755 C C . ILE B 1 295 ? -0.608 15.008 23.75 1 91.75 295 ILE B C 1
ATOM 4757 O O . ILE B 1 295 ? 0.098 15.398 22.812 1 91.75 295 ILE B O 1
ATOM 4761 N N . ARG B 1 296 ? -1.935 14.875 23.75 1 94.19 296 ARG B N 1
ATOM 4762 C CA . ARG B 1 296 ? -2.709 15.383 22.625 1 94.19 296 ARG B CA 1
ATOM 4763 C C . ARG B 1 296 ? -3.949 16.125 23.094 1 94.19 296 ARG B C 1
ATOM 4765 O O . ARG B 1 296 ? -4.359 15.984 24.25 1 94.19 296 ARG B O 1
ATOM 4772 N N . HIS B 1 297 ? -4.461 16.984 22.219 1 96.88 297 HIS B N 1
ATOM 4773 C CA . HIS B 1 297 ? -5.777 17.547 22.484 1 96.88 297 HIS B CA 1
ATOM 4774 C C . HIS B 1 297 ? -6.859 16.469 22.469 1 96.88 297 HIS B C 1
ATOM 4776 O O . HIS B 1 297 ? -6.895 15.648 21.547 1 96.88 297 HIS B O 1
ATOM 4782 N N . ASP B 1 298 ? -7.707 16.5 23.469 1 96.5 298 ASP B N 1
ATOM 4783 C CA . ASP B 1 298 ? -8.859 15.602 23.484 1 96.5 298 ASP B CA 1
ATOM 4784 C C . ASP B 1 298 ? -9.836 15.945 22.359 1 96.5 298 ASP B C 1
ATOM 4786 O O . ASP B 1 298 ? -10.391 17.047 22.328 1 96.5 298 ASP B O 1
ATOM 4790 N N . PRO B 1 299 ? -10.094 14.992 21.5 1 96.69 299 PRO B N 1
ATOM 4791 C CA . PRO B 1 299 ? -10.922 15.305 20.328 1 96.69 299 PRO B CA 1
ATOM 4792 C C . PRO B 1 299 ? -12.328 15.758 20.703 1 96.69 299 PRO B C 1
ATOM 4794 O O . PRO B 1 299 ? -12.836 16.734 20.156 1 96.69 299 PRO B O 1
ATOM 4797 N N . LYS B 1 300 ? -12.945 15.102 21.609 1 96.38 300 LYS B N 1
ATOM 4798 C CA . LYS B 1 300 ? -14.32 15.422 21.984 1 96.38 300 LYS B CA 1
ATOM 4799 C C . LYS B 1 300 ? -14.398 16.766 22.688 1 96.38 300 LYS B C 1
ATOM 4801 O O . LYS B 1 300 ? -15.195 17.625 22.312 1 96.38 300 LYS B O 1
ATOM 4806 N N . LYS B 1 301 ? -13.555 17 23.656 1 96.38 301 LYS B N 1
ATOM 4807 C CA . LYS B 1 301 ? -13.578 18.234 24.438 1 96.38 301 LYS B CA 1
ATOM 4808 C C . LYS B 1 301 ? -13.281 19.438 23.562 1 96.38 301 LYS B C 1
ATOM 4810 O O . LYS B 1 301 ? -13.953 20.469 23.656 1 96.38 301 LYS B O 1
ATOM 4815 N N . THR B 1 302 ? -12.328 19.281 22.766 1 96.94 302 THR B N 1
ATOM 4816 C CA . THR B 1 302 ? -11.93 20.391 21.906 1 96.94 302 THR B CA 1
ATOM 4817 C C . THR B 1 302 ? -13.023 20.703 20.891 1 96.94 302 THR B C 1
ATOM 4819 O O . THR B 1 302 ? -13.312 21.875 20.609 1 96.94 302 THR B O 1
ATOM 4822 N N . SER B 1 303 ? -13.625 19.656 20.328 1 95.94 303 SER B N 1
ATOM 4823 C CA . SER B 1 303 ? -14.688 19.859 19.359 1 95.94 303 SER B CA 1
ATOM 4824 C C . SER B 1 303 ? -15.875 20.578 19.969 1 95.94 303 SER B C 1
ATOM 4826 O O . SER B 1 303 ? -16.5 21.438 19.328 1 95.94 303 S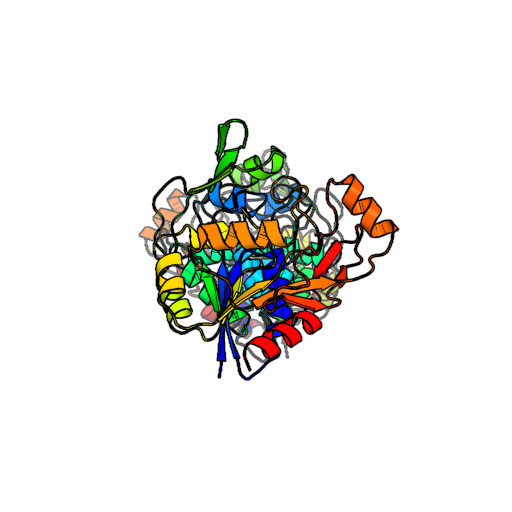ER B O 1
ATOM 4828 N N . GLU B 1 304 ? -16.188 20.25 21.156 1 95.75 304 GLU B N 1
ATOM 4829 C CA . GLU B 1 304 ? -17.297 20.906 21.859 1 95.75 304 GLU B CA 1
ATOM 4830 C C . GLU B 1 304 ? -17.031 22.391 22.031 1 95.75 304 GLU B C 1
ATOM 4832 O O . GLU B 1 304 ? -17.938 23.219 21.859 1 95.75 304 GLU B O 1
ATOM 4837 N N . LEU B 1 305 ? -15.828 22.734 22.344 1 96.06 305 LEU B N 1
ATOM 4838 C CA . LEU B 1 305 ? -15.469 24.141 22.5 1 96.06 305 LEU B CA 1
ATOM 4839 C C . LEU B 1 305 ? -15.547 24.875 21.172 1 96.06 305 LEU B C 1
ATOM 4841 O O . LEU B 1 305 ? -15.984 26.031 21.109 1 96.06 305 LEU B O 1
ATOM 4845 N N . ILE B 1 306 ? -15.047 24.234 20.156 1 96.38 306 ILE B N 1
ATOM 4846 C CA . ILE B 1 306 ? -15.086 24.812 18.812 1 96.38 306 ILE B CA 1
ATOM 4847 C C . ILE B 1 306 ? -16.531 25.125 18.422 1 96.38 306 ILE B C 1
ATOM 4849 O O . ILE B 1 306 ? -16.828 26.219 17.938 1 96.38 306 ILE B O 1
ATOM 4853 N N . LEU B 1 307 ? -17.422 24.188 18.641 1 94.44 307 LEU B N 1
ATOM 4854 C CA . LEU B 1 307 ? -18.812 24.328 18.234 1 94.44 307 LEU B CA 1
ATOM 4855 C C . LEU B 1 307 ? -19.5 25.438 19.016 1 94.44 307 LEU B C 1
ATOM 4857 O O . LEU B 1 307 ? -20.406 26.109 18.5 1 94.44 307 LEU B O 1
ATOM 4861 N N . LYS B 1 308 ? -19.031 25.656 20.203 1 92.38 308 LYS B N 1
ATOM 4862 C CA . LYS B 1 308 ? -19.562 26.75 21 1 92.38 308 LYS B CA 1
ATOM 4863 C C . LYS B 1 308 ? -19.172 28.109 20.391 1 92.38 308 LYS B C 1
ATOM 4865 O O . LYS B 1 308 ? -19.875 29.094 20.578 1 92.38 308 LYS B O 1
ATOM 4870 N N . CYS B 1 309 ? -18 28.141 19.75 1 87.81 309 CYS B N 1
ATOM 4871 C CA . CYS B 1 309 ? -17.547 29.359 19.094 1 87.81 309 CYS B CA 1
ATOM 4872 C C . CYS B 1 309 ? -18.297 29.594 17.797 1 87.81 309 CYS B C 1
ATOM 4874 O O . CYS B 1 309 ? -18.312 30.719 17.266 1 87.81 309 CYS B O 1
ATOM 4876 N N . VAL B 1 310 ? -18.844 28.641 17.109 1 78.69 310 VAL B N 1
ATOM 4877 C CA . VAL B 1 310 ? -19.484 28.672 15.797 1 78.69 310 VAL B CA 1
ATOM 4878 C C . VAL B 1 310 ? -20.984 28.922 15.961 1 78.69 310 VAL B C 1
ATOM 4880 O O . VAL B 1 310 ? -21.578 29.688 15.195 1 78.69 310 VAL B O 1
ATOM 4883 N N . LEU B 1 311 ? -21.562 28.047 16.828 1 67.25 311 LEU B N 1
ATOM 4884 C CA . LEU B 1 311 ? -23.016 28.047 16.938 1 67.25 311 LEU B CA 1
ATOM 4885 C C . LEU B 1 311 ? -23.484 29.156 17.891 1 67.25 311 LEU B C 1
ATOM 4887 O O . LEU B 1 311 ? -24.5 29.797 17.641 1 67.25 311 LEU B O 1
#

Nearest PDB structures (foldseek):
  2o2z-assembly1_A  TM=9.418E-01  e=4.145E-39  Halalkalibacterium halodurans
  2o2z-assembly2_C  TM=9.479E-01  e=9.811E-39  Halalkalibacterium halodurans
  2o2z-assembly2_D  TM=9.396E-01  e=9.811E-39  Halalkalibacterium halodurans
  2ppv-assembly1_A-2  TM=9.211E-01  e=6.782E-39  Staphylococcus epidermidis ATCC 12228
  2o2z-assembly1_B  TM=9.335E-01  e=1.255E-38  Halalkalibacterium halodurans

Solvent-accessible surface area (backbone atoms only — not comparable to full-atom values): 31919 Å² total; per-residue (Å²): 117,47,32,37,32,38,36,12,32,24,75,39,28,18,33,47,37,50,26,44,51,76,47,85,57,51,44,44,36,38,32,22,40,44,40,61,52,49,70,40,24,18,51,46,24,70,58,64,70,45,69,27,38,51,34,55,50,38,38,50,56,28,23,32,83,67,91,43,76,64,54,54,48,45,65,36,63,39,83,50,58,95,48,44,61,27,38,47,28,43,53,50,48,52,50,37,11,52,76,52,73,68,27,56,70,56,22,48,49,52,53,38,59,76,56,59,34,53,57,49,74,35,49,34,37,84,52,83,51,41,34,30,34,31,29,72,89,62,52,75,39,72,32,45,54,54,41,40,69,65,54,47,58,64,64,48,72,49,61,78,59,90,34,52,41,26,66,67,42,40,53,49,46,53,63,21,53,30,38,32,38,37,25,44,52,60,72,76,14,32,47,54,36,49,70,24,45,56,37,38,58,30,58,70,70,28,88,37,45,36,32,38,35,52,52,59,50,30,39,55,23,62,34,63,87,36,36,46,52,53,52,52,52,54,52,26,61,75,60,71,48,80,71,60,32,33,38,39,58,50,69,90,69,56,66,70,57,52,50,54,39,41,76,64,55,21,47,70,36,42,85,75,45,82,84,42,87,42,52,45,73,41,69,31,79,30,79,45,83,57,102,64,70,42,83,39,66,25,26,61,59,47,30,52,54,53,47,64,74,73,106,117,47,31,38,30,38,36,12,34,21,74,38,29,18,33,47,37,50,27,45,50,74,47,87,58,51,44,42,37,38,34,22,40,43,40,60,52,48,71,44,24,17,50,45,24,70,58,66,71,44,68,26,39,51,34,56,50,39,38,51,56,26,23,31,83,66,92,43,77,64,55,53,49,46,66,35,62,38,85,51,57,98,48,46,61,27,38,48,29,44,52,49,48,51,50,36,11,53,76,50,72,68,29,56,70,57,21,48,50,52,53,38,58,76,56,59,36,56,56,47,73,36,49,37,36,84,52,84,51,42,36,31,36,31,29,73,89,63,52,75,37,70,31,44,54,52,41,40,70,64,54,46,57,65,63,47,72,50,60,79,58,90,35,53,39,27,65,68,44,42,52,48,45,56,63,21,52,30,36,32,38,37,24,44,51,60,72,77,15,33,46,56,36,48,70,25,45,54,36,38,60,29,57,71,69,29,88,37,46,35,32,36,35,52,52,60,51,30,40,55,22,61,32,61,88,36,34,46,52,52,52,52,53,54,52,26,62,74,60,72,50,82,70,60,33,33,39,39,56,51,67,89,70,56,65,69,57,51,50,54,38,41,77,64,55,22,45,72,37,42,83,73,45,83,84,42,86,42,51,46,72,41,69,30,80,30,77,45,82,60,101,65,70,40,83,40,65,26,24,61,59,49,30,54,54,52,48,64,74,72,108

InterPro domains:
  IPR002882 2-phospho-L-lactate transferase CofD [PF01933] (4-278)
  IPR010119 Gluconeogenesis factor [MF_00973] (2-311)
  IPR010119 Gluconeogenesis factor [PTHR30135] (2-309)
  IPR010119 Gluconeogenesis factor [TIGR01826] (4-309)
  IPR038136 CofD-like domain superfamily [G3DSA:3.40.50.10680] (1-311)
  IPR038136 CofD-like domain superfamily [SSF142338] (3-307)

Radius of gyration: 30.2 Å; Cα contacts (8 Å, |Δi|>4): 1337; chains: 2; bounding box: 51×82×75 Å

Organism: Petrotoga mobilis (strain DSM 10674 / SJ95) (NCBI:txid403833)

Sequence (622 aa):
MKNIVTIGGGTGTSQILRGLKWNQDIDIVSIVTVTDDGGSSGILREDFNILPPGDIRNNILALAEQETFLTKLLKYRFNEGFLKNHNLGNIILLALTRINGNNFPLAIKTLSEALKIKGRVFPASLDSLKLVAELDDGEIIFGETSIVLKNKNIKRIWLDGNAEAFDESVMAIQKADIIIFGPGSLYTSIIPNILVDGIRNAINLCKAKKLYIANIMTQPGETTNYSLKDHVEELENYLGEELDYIIANKSNLPYEIIQRYQKMGSSPVKLDMEEDRRVVVSDLVYIINDEEPKIRHDPKKTSELILKCVLMKNIVTIGGGTGTSQILRGLKWNQDIDIVSIVTVTDDGGSSGILREDFNILPPGDIRNNILALAEQETFLTKLLKYRFNEGFLKNHNLGNIILLALTRINGNNFPLAIKTLSEALKIKGRVFPASLDSLKLVAELDDGEIIFGETSIVLKNKNIKRIWLDGNAEAFDESVMAIQKADIIIFGPGSLYTSIIPNILVDGIRNAINLCKAKKLYIANIMTQPGETTNYSLKDHVEELENYLGEELDYIIANKSNLPYEIIQRYQKMGSSPVKLDMEEDRRVVVSDLVYIINDEEPKIRHDPKKTSELILKCVL

Foldseek 3Di:
DAEEEEFWFAPWVLLQLLQQLPDPPYAYEYEWEQAALDFQQVVCCVPVVFTRCRRLLRNLLSQQDDDDPVSVQQADQDCDDPRHRHRSNRVQLSVLCVVVVVNNLVSSVVVSVVRVGRHGYHYQFRDHWWKWFQFPVGDIDTGPVRLQVVQGETDDMATPDATAGDPVLLVSLQRHQAYEFDDDQLRRIGLSSLRHPRRLVSNVPHPHAYEYEYDQKARGSYQQVNAPVNSQVVSCVSSVHHHQAYEYEDDDDDPVLQVVVVVVRMHTHHHPCVVPPRYDYYHQWDWDDDPDIDTGGNNNVVNVVVVVVRD/DAFEEEFWFAPWVLLQLLQQLPDPPYAYEYEWEQAALDFQQVVCCVPVVFTRCRRLLRNLLSQQDDDDPVSVQQADQDCDDPRHRHRSNRVQLSVLCVVVVNNSQVSSVVVSVVRVGRHGYHYQFRDHWWKWFQFPVGDIDTGPVRLQVVQGETDDMATPDATAGDPVLLVSLQRHQAYEFDDDQLRRIGLSSLRHPRRLVSNVPHPHAYEYEYDQKARGSYQQVNAPVNSQVVSCVSSVHHHQAYEYEDDDDDPVLQVVQVVVRMHTHHHPCPVPPRYDYYHQWDWDDDPDIDTGGNNNVVNVVVVVVRD